Protein AF-0000000070212739 (afdb_homodimer)

Foldseek 3Di:
DPPPPPPPPPPPPPPPVVDDDFAFFDDFAFDDCVFAQCVVQAHDVLLLLADDDPVCQQKKWKKKKWKFFAFPVGWTKIWIWMFIRHSNWTKIWTKIAGPVVLDIWTFIATFHWDGDNQEGWTDDPFKTKHDDHPDSNAQWIWIFGHPGQWTWTKTKGFGAYKFQPPQHFKDAQAAAPDDVLVVPDPPVDDHQMKGKIKGFFMFIFTWIAHPNDITGTDRRRMGMMIMIIIDHHHQPQKWKWWWKQKPVGKIKTWIFGNADPVQQGHPPTWIWIDHRNNDIDIAGWDSPKGADDWDAAPVPRWIDGQWIWTDGVVQPKIWIKGFDRPRQWHYHDPPGHGDIKGKGKIWTWMDGNRDIIIIITIMIIDHDD/DPPPPPPPPPPPPPPPVVDDDFAFFDDFAFDDCVFAQCVVQAHDVLLLLADDPPVCQQKKKKKKKWKFFAFPVGWTKIWIWMFIRHSNWTKIWTKIAGPVVLDIWTFIATFHWDGDNQEGWTDDPFKTKGDDHPDSNAQWIWIFGDPGQWTWTKTKGFGAYKFQPPQHFKDAAAAADVDCLVVPDPPVDDGRMKGKIKGFFMFIWTWIAGPNDITGTDRRRMGMMIMIIIDGHHQPQKWKWWWKQKPVGKIKTWIFGNADPVQQGHPPTWIWIDHRNNDIDIAGWDSPKGADDWDAAPVPRWIDGQWIWTDGVVFPKIWIKGFDRPPQWHYHDPPGHGDIKGKGKIWTWMDGNRDIIIIITIMIIDHDD

Secondary structure (DSSP, 8-state):
------------------SPPP-PPP--PBP-TTTSSTTTT---GGGGS----SS-TTSEEEEEEEEEEEBTTS-EEEEEE--EEETTEEEEEEEEEETTTTEEEEEEEEE-EE--SSS-EEEESSEEEE--TTS-SSSSEEEEEEETTEEEEEEEE-BS--EEGGGTTEEE----SSSSGGG--SSSS-TTEEEEEEEEEEEEEEEEEETTEEEEB-GGG-EEEEEEEEES---TT-EEEEEEEETTS-EEEEEEES--SS----SSEEEEEE-TTS-EEEEEPPTT-EEEEEEE-TTT--EEEEEEEEEEGGGTEEEEEEESSS--EE-BPTTS----EEEEEEEEEEEETTEEEEEEEEEEEE---/------------------SPPP-PPP--PBP-TTTSSTTTT---GGGGS----SS-TTSEEEEEEEEEEEBTTS-EEEEEE--EEETTEEEEEEEEEETTTTEEEEEEEEE-EE--SSS-EEEESSEEEE--TTS-SSSSEEEEEEETTEEEEEEEE-BS--EEGGGTTEEE--PPTTS-GGG--SSSS-TTEEEEEEEEEEEEEEEEEETTEEEEB-GGG-EEEEEEEEES---TT-EEEEEEEETTS-EEEEEEES--SS----SSEEEEEE-TTS-EEEEEPPTT-EEEEEEE-TTT--EEEEEEEEEEGGGTEEEEEEESSS--EE-BPTTS----EEEEEEEEEEEETTEEEEEEEEEEEE---

pLDDT: mean 90.99, std 14.84, range [24.91, 98.94]

Nearest PDB structures (foldseek):
  7a0q-assembly1_A  TM=8.696E-01  e=4.056E-18  Fusarium vanettenii 77-13-4
  2ich-assembly1_A  TM=7.789E-01  e=2.492E-14  Nitrosomonas europaea
  2ich-assembly2_B  TM=7.500E-01  e=4.857E-14  Nitrosomonas europaea
  4egd-assembly2_B  TM=3.057E-01  e=8.063E-03  Staphylococcus aureus subsp. aureus NCTC 8325
  4bih-assembly4_D  TM=3.198E-01  e=1.624E-01  Staphylococcus aureus subsp. aureus NCTC 8325

Organism: Alternaria alternata (NCBI:txid5599)

Solvent-accessible surface area (backbone atoms only — not comparable to full-atom values): 36464 Å² total; per-residue (Å²): 137,84,80,78,80,77,77,77,74,76,74,79,69,75,73,72,78,78,68,87,76,85,36,61,48,80,90,51,59,71,45,40,77,90,57,22,60,28,48,36,22,26,63,67,65,50,68,63,51,37,70,63,54,81,88,48,33,74,32,41,40,38,37,41,36,41,34,37,39,22,29,74,86,67,51,41,35,38,35,37,45,25,63,23,40,44,64,77,36,30,33,37,41,35,36,36,32,36,68,79,77,62,44,72,48,40,23,19,34,54,45,77,57,51,70,34,74,82,39,27,45,39,43,38,92,45,37,34,39,36,24,61,81,91,58,62,42,49,65,51,32,38,40,36,36,56,45,61,77,30,33,40,42,37,41,37,34,42,18,33,42,48,39,37,37,26,32,34,26,28,36,26,62,33,47,35,90,73,48,78,46,79,74,34,75,52,71,85,37,55,55,7,33,30,42,28,35,30,31,72,42,18,39,45,42,45,37,40,35,54,95,86,40,78,40,48,49,25,43,73,38,14,30,23,32,39,34,42,38,34,32,64,50,24,68,68,53,24,28,44,32,41,42,36,44,34,71,85,61,36,35,42,35,36,41,32,24,36,42,39,92,92,41,34,42,38,70,31,17,26,33,25,36,38,40,83,78,51,44,21,30,23,34,56,49,39,83,82,19,31,54,35,70,68,47,65,41,86,84,80,60,31,47,48,58,43,28,35,40,44,34,30,65,84,50,47,23,34,36,43,43,32,45,73,55,76,83,37,65,28,36,38,53,93,94,53,50,53,55,66,35,27,60,34,53,21,37,40,40,35,31,54,64,80,35,81,38,41,34,42,40,37,40,36,35,39,53,84,75,137,83,80,77,78,77,76,76,72,75,74,79,70,76,74,70,80,79,71,85,75,84,35,61,46,81,90,51,60,70,46,40,75,91,57,22,59,27,48,37,22,25,64,66,65,48,67,64,51,37,73,64,56,78,88,45,33,74,32,40,40,38,37,40,36,40,35,36,40,22,29,73,88,68,52,41,36,38,36,38,46,25,65,24,40,45,64,78,35,30,34,36,39,34,36,36,32,35,70,79,77,63,44,72,48,41,22,20,32,55,47,77,56,50,69,32,76,84,40,25,44,38,41,38,92,45,38,35,39,35,24,60,81,90,58,63,43,49,64,50,30,37,40,36,36,57,46,62,78,31,32,39,42,36,40,38,32,42,19,33,39,48,40,38,38,26,32,36,26,27,33,25,61,29,50,34,76,91,47,76,47,77,75,36,73,53,70,86,37,55,57,6,32,29,42,26,35,30,30,73,42,19,39,46,43,44,37,41,35,53,94,86,39,78,40,48,49,25,43,72,38,14,27,22,32,40,33,42,40,33,32,62,50,21,66,66,53,22,28,44,33,41,41,36,43,34,72,86,62,38,36,41,34,36,40,31,24,36,40,37,92,93,41,33,40,38,70,30,15,26,33,25,36,38,38,82,80,52,45,22,30,23,35,56,48,40,84,84,19,30,54,37,70,69,46,66,40,87,85,80,60,32,45,46,56,45,27,34,41,46,33,29,65,84,52,48,22,36,36,42,42,31,45,72,55,76,84,39,65,28,37,38,52,92,94,54,50,54,56,68,37,28,60,33,55,22,36,40,44,38,31,55,66,80,35,82,39,41,35,42,39,37,39,35,34,38,53,83,76

Radius of gyration: 26.97 Å; Cα contacts (8 Å, |Δi|>4): 2114; chains: 2; bounding box: 69×81×68 Å

Sequence (738 aa):
MRSFSLFLVGLASAANISEISPFVRPSFPISTIDNDGTHAGRYDVRKTMVWLDEENPENLNSYCYFYWLTTTCGRKFHTMLAPNFFRGETTGIFRVEDLQKFSSTGATAFAPGTGSTEFLNFRSEIQNLTSPRGGDNFTDVHISADYAGVKMDVQMTPTGKNLYIGGAGGVTISPKDGGNSNLNDYRTLVPGYSWYWGNPTLKLEGTITVDGEELQIDSDQSRGYFERQWGEFGIAGGHYGYWLYLSNGILIHGWVVGPTVEEPYGIPAWATIWHPNGIHEVLEVDNTTKGLNPWTSEYSGNNYFQDVELNLSQRNASFNIHQVIKNGELGPLPGTKGYNISEAYAQGDGIWENERVTFYGHLEQLSYWMRSFSLFLVGLASAANISEISPFVRPSFPISTIDNDGTHAGRYDVRKTMVWLDEENPENLNSYCYFYWLTTTCGRKFHTMLAPNFFRGETTGIFRVEDLQKFSSTGATAFAPGTGSTEFLNFRSEIQNLTSPRGGDNFTDVHISADYAGVKMDVQMTPTGKNLYIGGAGGVTISPKDGGNSNLNDYRTLVPGYSWYWGNPTLKLEGTITVDGEELQIDSDQSRGYFERQWGEFGIAGGHYGYWLYLSNGILIHGWVVGPTVEEPYGIPAWATIWHPNGIHEVLEVDNTTKGLNPWTSEYSGNNYFQDVELNLSQRNASFNIHQVIKNGELGPLPGTKGYNISEAYAQGDGIWENERVTFYGHLEQLSYW

Structure (mmCIF, N/CA/C/O backbone):
data_AF-0000000070212739-model_v1
#
loop_
_entity.id
_entity.type
_entity.pdbx_description
1 polymer 'AttH domain-containing protein'
#
loop_
_atom_site.group_PDB
_atom_site.id
_atom_site.type_symbol
_atom_site.label_atom_id
_atom_site.label_alt_id
_atom_site.label_comp_id
_atom_site.label_asym_id
_atom_site.label_entity_id
_atom_site.label_seq_id
_atom_site.pdbx_PDB_ins_code
_atom_site.Cartn_x
_atom_site.Cartn_y
_atom_site.Cartn_z
_atom_site.occupancy
_atom_site.B_iso_or_equiv
_atom_site.auth_seq_id
_atom_site.auth_comp_id
_atom_site.auth_asym_id
_atom_site.auth_atom_id
_atom_site.pdbx_PDB_model_num
ATOM 1 N N . MET A 1 1 ? 32.031 -18.344 36.75 1 25.06 1 MET A N 1
ATOM 2 C CA . MET A 1 1 ? 31.188 -19.422 36.25 1 25.06 1 MET A CA 1
ATOM 3 C C . MET A 1 1 ? 30.281 -18.906 35.125 1 25.06 1 MET A C 1
ATOM 5 O O . MET A 1 1 ? 29.344 -18.156 35.375 1 25.06 1 MET A O 1
ATOM 9 N N . ARG A 1 2 ? 30.828 -18.703 33.875 1 32.72 2 ARG A N 1
ATOM 10 C CA . ARG A 1 2 ? 30.328 -18.156 32.625 1 32.72 2 ARG A CA 1
ATOM 11 C C . ARG A 1 2 ? 29.219 -19.047 32.062 1 32.72 2 ARG A C 1
ATOM 13 O O . ARG A 1 2 ? 29.438 -20.234 31.812 1 32.72 2 ARG A O 1
ATOM 20 N N . SER A 1 3 ? 28 -18.75 32.406 1 31.77 3 SER A N 1
ATOM 21 C CA . SER A 1 3 ? 26.812 -19.469 31.969 1 31.77 3 SER A CA 1
ATOM 22 C C . SER A 1 3 ? 26.734 -19.562 30.453 1 31.77 3 SER A C 1
ATOM 24 O O . SER A 1 3 ? 26.75 -18.531 29.766 1 31.77 3 SER A O 1
ATOM 26 N N . PHE A 1 4 ? 27.203 -20.641 29.828 1 34.62 4 PHE A N 1
ATOM 27 C CA . PHE A 1 4 ? 27.094 -21.031 28.438 1 34.62 4 PHE A CA 1
ATOM 28 C C . PHE A 1 4 ? 25.625 -21.141 28.016 1 34.62 4 PHE A C 1
ATOM 30 O O . PHE A 1 4 ? 24.891 -21.984 28.531 1 34.62 4 PHE A O 1
ATOM 37 N N . SER A 1 5 ? 25.031 -20.062 27.562 1 34.16 5 SER A N 1
ATOM 38 C CA . SER A 1 5 ? 23.703 -20.141 26.953 1 34.16 5 SER A CA 1
ATOM 39 C C . SER A 1 5 ? 23.734 -20.984 25.688 1 34.16 5 SER A C 1
ATOM 41 O O . SER A 1 5 ? 24.438 -20.656 24.734 1 34.16 5 SER A O 1
ATOM 43 N N . LEU A 1 6 ? 23.453 -22.25 25.734 1 31.45 6 LEU A N 1
ATOM 44 C CA . LEU A 1 6 ? 23.266 -23.172 24.609 1 31.45 6 LEU A CA 1
ATOM 45 C C . LEU A 1 6 ? 22.156 -22.672 23.688 1 31.45 6 LEU A C 1
ATOM 47 O O . LEU A 1 6 ? 21 -22.531 24.094 1 31.45 6 LEU A O 1
ATOM 51 N N . PHE A 1 7 ? 22.531 -22 22.641 1 35.19 7 PHE A N 1
ATOM 52 C CA . PHE A 1 7 ? 21.609 -21.75 21.531 1 35.19 7 PHE A CA 1
ATOM 53 C C . PHE A 1 7 ? 21.172 -23.047 20.891 1 35.19 7 PHE A C 1
ATOM 55 O O . PHE A 1 7 ? 21.984 -23.781 20.328 1 35.19 7 PHE A O 1
ATOM 62 N N . LEU A 1 8 ? 20.109 -23.688 21.391 1 30.98 8 LEU A N 1
ATOM 63 C CA . LEU A 1 8 ? 19.531 -24.812 20.672 1 30.98 8 LEU A CA 1
ATOM 64 C C . LEU A 1 8 ? 19.203 -24.406 19.234 1 30.98 8 LEU A C 1
ATOM 66 O O . LEU A 1 8 ? 18.344 -23.562 19 1 30.98 8 LEU A O 1
ATOM 70 N N . VAL A 1 9 ? 20.094 -24.656 18.391 1 34.19 9 VAL A N 1
ATOM 71 C CA . VAL A 1 9 ? 19.797 -24.609 16.953 1 34.19 9 VAL A CA 1
ATOM 72 C C . VAL A 1 9 ? 18.641 -25.547 16.625 1 34.19 9 VAL A C 1
ATOM 74 O O . VAL A 1 9 ? 18.734 -26.766 16.859 1 34.19 9 VAL A O 1
ATOM 77 N N . GLY A 1 10 ? 17.438 -25.125 16.734 1 33.84 10 GLY A N 1
ATOM 78 C CA . GLY A 1 10 ? 16.297 -25.906 16.266 1 33.84 10 GLY A CA 1
ATOM 79 C C . GLY A 1 10 ? 16.578 -26.609 14.945 1 33.84 10 GLY A C 1
ATOM 80 O O . GLY A 1 10 ? 16.938 -25.984 13.961 1 33.84 10 GLY A O 1
ATOM 81 N N . LEU A 1 11 ? 16.969 -27.875 14.992 1 35.09 11 LEU A N 1
ATOM 82 C CA . LEU A 1 11 ? 17.016 -28.766 13.836 1 35.09 11 LEU A CA 1
ATOM 83 C C . LEU A 1 11 ? 15.805 -28.547 12.938 1 35.09 11 LEU A C 1
ATOM 85 O O . LEU A 1 11 ? 14.664 -28.625 13.398 1 35.09 11 LEU A O 1
ATOM 89 N N . ALA A 1 12 ? 16.031 -27.984 11.773 1 38.09 12 ALA A N 1
ATOM 90 C CA . ALA A 1 12 ? 15.055 -27.969 10.68 1 38.09 12 ALA A CA 1
ATOM 91 C C . ALA A 1 12 ? 14.516 -29.375 10.414 1 38.09 12 ALA A C 1
ATOM 93 O O . ALA A 1 12 ? 15.242 -30.25 9.93 1 38.09 12 ALA A O 1
ATOM 94 N N . SER A 1 13 ? 13.648 -29.953 11.188 1 39.69 13 SER A N 1
ATOM 95 C CA . SER A 1 13 ? 12.977 -31.188 10.781 1 39.69 13 SER A CA 1
ATOM 96 C C . SER A 1 13 ? 12.555 -31.125 9.312 1 39.69 13 SER A C 1
ATOM 98 O O . SER A 1 13 ? 11.984 -30.125 8.867 1 39.69 13 SER A O 1
ATOM 100 N N . ALA A 1 14 ? 13.195 -31.859 8.445 1 43.22 14 ALA A N 1
ATOM 101 C CA . ALA A 1 14 ? 12.602 -32.125 7.141 1 43.22 14 ALA A CA 1
ATOM 102 C C . ALA A 1 14 ? 11.094 -32.344 7.25 1 43.22 14 ALA A C 1
ATOM 104 O O . ALA A 1 14 ? 10.633 -33.188 8 1 43.22 14 ALA A O 1
ATOM 105 N N . ALA A 1 15 ? 10.328 -31.406 7.016 1 46.25 15 ALA A N 1
ATOM 106 C CA . ALA A 1 15 ? 8.875 -31.516 6.957 1 46.25 15 ALA A CA 1
ATOM 107 C C . ALA A 1 15 ? 8.445 -32.812 6.285 1 46.25 15 ALA A C 1
ATOM 109 O O . ALA A 1 15 ? 8.625 -33 5.074 1 46.25 15 ALA A O 1
ATOM 110 N N . ASN A 1 16 ? 8.609 -33.969 6.809 1 46.25 16 ASN A N 1
ATOM 111 C CA . ASN A 1 16 ? 7.805 -35.062 6.305 1 46.25 16 ASN A CA 1
ATOM 112 C C . ASN A 1 16 ? 6.43 -34.594 5.84 1 46.25 16 ASN A C 1
ATOM 114 O O . ASN A 1 16 ? 5.621 -34.156 6.645 1 46.25 16 ASN A O 1
ATOM 118 N N . ILE A 1 17 ? 6.434 -34.062 4.633 1 55.97 17 ILE A N 1
ATOM 119 C CA . ILE A 1 17 ? 5.133 -33.688 4.094 1 55.97 17 ILE A CA 1
ATOM 120 C C . ILE A 1 17 ? 4.145 -34.844 4.27 1 55.97 17 ILE A C 1
ATOM 122 O O . ILE A 1 17 ? 4.129 -35.781 3.469 1 55.97 17 ILE A O 1
ATOM 126 N N . SER A 1 18 ? 3.83 -35.344 5.367 1 62.5 18 SER A N 1
ATOM 127 C CA . SER A 1 18 ? 3.068 -36.594 5.547 1 62.5 18 SER A CA 1
ATOM 128 C C . SER A 1 18 ? 1.677 -36.469 4.934 1 62.5 18 SER A C 1
ATOM 130 O O . SER A 1 18 ? 1.195 -37.406 4.293 1 62.5 18 SER A O 1
ATOM 132 N N . GLU A 1 19 ? 0.95 -35.312 5.055 1 87.5 19 GLU A N 1
ATOM 133 C CA . GLU A 1 19 ? -0.422 -35.281 4.555 1 87.5 19 GLU A CA 1
ATOM 134 C C . GLU A 1 19 ? -0.719 -33.969 3.848 1 87.5 19 GLU A C 1
ATOM 136 O O . GLU A 1 19 ? -0.337 -32.906 4.328 1 87.5 19 GLU A O 1
ATOM 141 N N . ILE A 1 20 ? -1.219 -34.156 2.551 1 93.12 20 ILE A N 1
ATOM 142 C CA . ILE A 1 20 ? -1.669 -33 1.792 1 93.12 20 ILE A CA 1
ATOM 143 C C . ILE A 1 20 ? -2.809 -32.312 2.537 1 93.12 20 ILE A C 1
ATOM 145 O O . ILE A 1 20 ? -3.764 -32.969 2.967 1 93.12 20 ILE A O 1
ATOM 149 N N . SER A 1 21 ? -2.727 -31.062 2.701 1 88.94 21 SER A N 1
ATOM 150 C CA . SER A 1 21 ? -3.689 -30.25 3.434 1 88.94 21 SER A CA 1
ATOM 151 C C . SER A 1 21 ? -5.051 -30.25 2.742 1 88.94 21 SER A C 1
ATOM 153 O O . SER A 1 21 ? -5.133 -30.438 1.525 1 88.94 21 SER A O 1
ATOM 155 N N . PRO A 1 22 ? -6.141 -30.156 3.568 1 93.5 22 PRO A N 1
ATOM 156 C CA . PRO A 1 22 ? -7.426 -29.828 2.939 1 93.5 22 PRO A CA 1
ATOM 157 C C . PRO A 1 22 ? -7.445 -28.422 2.334 1 93.5 22 PRO A C 1
ATOM 159 O O . PRO A 1 22 ? -6.812 -27.516 2.865 1 93.5 22 PRO A O 1
ATOM 162 N N . PHE A 1 23 ? -8.203 -28.281 1.248 1 97.69 23 PHE A N 1
ATOM 163 C CA . PHE A 1 23 ? -8.203 -27.016 0.525 1 97.69 23 PHE A CA 1
ATOM 164 C C . PHE A 1 23 ? -9.539 -26.297 0.689 1 97.69 23 PHE A C 1
ATOM 166 O O . PHE A 1 23 ? -10 -25.609 -0.224 1 97.69 23 PHE A O 1
ATOM 173 N N . VAL A 1 24 ? -10.148 -26.422 1.855 1 96 24 VAL A N 1
ATOM 174 C CA . VAL A 1 24 ? -11.461 -25.828 2.1 1 96 24 VAL A CA 1
ATOM 175 C C . VAL A 1 24 ? -11.375 -24.312 2 1 96 24 VAL A C 1
ATOM 177 O O . VAL A 1 24 ? -10.477 -23.703 2.58 1 96 24 VAL A O 1
ATOM 180 N N . ARG A 1 25 ? -12.227 -23.766 1.255 1 93.25 25 ARG A N 1
ATOM 181 C CA . ARG A 1 25 ? -12.328 -22.312 1.135 1 93.25 25 ARG A CA 1
ATOM 182 C C . ARG A 1 25 ? -13.172 -21.719 2.258 1 93.25 25 ARG A C 1
ATOM 184 O O . ARG A 1 25 ? -14.25 -22.25 2.564 1 93.25 25 ARG A O 1
ATOM 191 N N . PRO A 1 26 ? -12.727 -20.641 2.885 1 94.81 26 PRO A N 1
ATOM 192 C CA . PRO A 1 26 ? -13.648 -19.969 3.811 1 94.81 26 PRO A CA 1
ATOM 193 C C . PRO A 1 26 ? -14.906 -19.469 3.119 1 94.81 26 PRO A C 1
ATOM 195 O O . PRO A 1 26 ? -14.867 -19.109 1.938 1 94.81 26 PRO A O 1
ATOM 198 N N . SER A 1 27 ? -15.945 -19.453 3.879 1 94.81 27 SER A N 1
ATOM 199 C CA . SER A 1 27 ? -17.219 -18.984 3.346 1 94.81 27 SER A CA 1
ATOM 200 C C . SER A 1 27 ? -17.359 -17.469 3.496 1 94.81 27 SER A C 1
ATOM 202 O O . SER A 1 27 ? -17.531 -16.969 4.609 1 94.81 27 SER A O 1
ATOM 204 N N . PHE A 1 28 ? -17.266 -16.797 2.447 1 97.19 28 PHE A N 1
ATOM 205 C CA . PHE A 1 28 ? -17.484 -15.367 2.371 1 97.19 28 PHE A CA 1
ATOM 206 C C . PHE A 1 28 ? -18.547 -15.031 1.336 1 97.19 28 PHE A C 1
ATOM 208 O O . PHE A 1 28 ? -18.812 -15.82 0.427 1 97.19 28 PHE A O 1
ATOM 215 N N . PRO A 1 29 ? -19.203 -13.883 1.495 1 97.5 29 PRO A N 1
ATOM 216 C CA . PRO A 1 29 ? -20.125 -13.461 0.427 1 97.5 29 PRO A CA 1
ATOM 217 C C . PRO A 1 29 ? -19.391 -13.164 -0.882 1 97.5 29 PRO A C 1
ATOM 219 O O . PRO A 1 29 ? -18.172 -12.961 -0.885 1 97.5 29 PRO A O 1
ATOM 222 N N . ILE A 1 30 ? -20.156 -13.18 -1.933 1 97.62 30 ILE A N 1
ATOM 223 C CA . ILE A 1 30 ? -19.625 -12.766 -3.227 1 97.62 30 ILE A CA 1
ATOM 224 C C . ILE A 1 30 ? -19.016 -11.367 -3.115 1 97.62 30 ILE A C 1
ATOM 226 O O . ILE A 1 30 ? -19.594 -10.484 -2.471 1 97.62 30 ILE A O 1
ATOM 230 N N . SER A 1 31 ? -17.938 -11.18 -3.725 1 98 31 SER A N 1
ATOM 231 C CA . SER A 1 31 ? -17.266 -9.883 -3.676 1 98 31 SER A CA 1
ATOM 232 C C . SER A 1 31 ? -18.062 -8.812 -4.41 1 98 31 SER A C 1
ATOM 234 O O . SER A 1 31 ? -18.531 -9.039 -5.527 1 98 31 SER A O 1
ATOM 236 N N . THR A 1 32 ? -18.203 -7.727 -3.791 1 97.31 32 THR A N 1
ATOM 237 C CA . THR A 1 32 ? -18.766 -6.512 -4.371 1 97.31 32 THR A CA 1
ATOM 238 C C . THR A 1 32 ? -17.859 -5.312 -4.098 1 97.31 32 THR A C 1
ATOM 240 O O . THR A 1 32 ? -16.953 -5.398 -3.273 1 97.31 32 THR A O 1
ATOM 243 N N . ILE A 1 33 ? -18.125 -4.254 -4.816 1 96.44 33 ILE A N 1
ATOM 244 C CA . ILE A 1 33 ? -17.297 -3.068 -4.613 1 96.44 33 ILE A CA 1
ATOM 245 C C . ILE A 1 33 ? -17.406 -2.602 -3.162 1 96.44 33 ILE A C 1
ATOM 247 O O . ILE A 1 33 ? -16.469 -2.012 -2.617 1 96.44 33 ILE A O 1
ATOM 251 N N . ASP A 1 34 ? -18.5 -2.914 -2.436 1 95.69 34 ASP A N 1
ATOM 252 C CA . ASP A 1 34 ? -18.781 -2.408 -1.093 1 95.69 34 ASP A CA 1
ATOM 253 C C . ASP A 1 34 ? -18.156 -3.314 -0.031 1 95.69 34 ASP A C 1
ATOM 255 O O . ASP A 1 34 ? -18.062 -2.936 1.139 1 95.69 34 ASP A O 1
ATOM 259 N N . ASN A 1 35 ? -17.688 -4.496 -0.437 1 96.69 35 ASN A N 1
ATOM 260 C CA . ASN A 1 35 ? -17.188 -5.383 0.607 1 96.69 35 ASN A CA 1
ATOM 261 C C . ASN A 1 35 ? -15.805 -5.926 0.257 1 96.69 35 ASN A C 1
ATOM 263 O O . ASN A 1 35 ? -15.273 -6.785 0.964 1 96.69 35 ASN A O 1
ATOM 267 N N . ASP A 1 36 ? -15.195 -5.492 -0.81 1 97.62 36 ASP A N 1
ATOM 268 C CA . ASP A 1 36 ? -13.984 -6.16 -1.281 1 97.62 36 ASP A CA 1
ATOM 269 C C . ASP A 1 36 ? -12.742 -5.359 -0.918 1 97.62 36 ASP A C 1
ATOM 271 O O . ASP A 1 36 ? -11.625 -5.715 -1.311 1 97.62 36 ASP A O 1
ATOM 275 N N . GLY A 1 37 ? -12.93 -4.258 -0.221 1 97.5 37 GLY A N 1
ATOM 276 C CA . GLY A 1 37 ? -11.812 -3.469 0.273 1 97.5 37 GLY A CA 1
ATOM 277 C C . GLY A 1 37 ? -11.5 -2.264 -0.594 1 97.5 37 GLY A C 1
ATOM 278 O O . GLY A 1 37 ? -10.617 -1.468 -0.267 1 97.5 37 GLY A O 1
ATOM 279 N N . THR A 1 38 ? -12.258 -1.955 -1.655 1 97.25 38 THR A N 1
ATOM 280 C CA . THR A 1 38 ? -12.008 -0.897 -2.629 1 97.25 38 THR A CA 1
ATOM 281 C C . THR A 1 38 ? -12.008 0.471 -1.954 1 97.25 38 THR A C 1
ATOM 283 O O . THR A 1 38 ? -11.148 1.306 -2.23 1 97.25 38 THR A O 1
ATOM 286 N N . HIS A 1 39 ? -12.844 0.689 -1.019 1 96.19 39 HIS A N 1
ATOM 287 C CA . HIS A 1 39 ? -13.117 2.029 -0.506 1 96.19 39 HIS A CA 1
ATOM 288 C C . HIS A 1 39 ? -12.07 2.445 0.523 1 96.19 39 HIS A C 1
ATOM 290 O O . HIS A 1 39 ? -12.117 3.557 1.052 1 96.19 39 HIS A O 1
ATOM 296 N N . ALA A 1 40 ? -11.094 1.603 0.792 1 97.31 40 ALA A N 1
ATOM 297 C CA . ALA A 1 40 ? -10.008 1.936 1.708 1 97.31 40 ALA A CA 1
ATOM 298 C C . ALA A 1 40 ? -8.836 2.559 0.959 1 97.31 40 ALA A C 1
ATOM 300 O O . ALA A 1 40 ? -7.684 2.141 1.137 1 97.31 40 ALA A O 1
ATOM 301 N N . GLY A 1 41 ? -9.156 3.535 0.119 1 96.75 41 GLY A N 1
ATOM 302 C CA . GLY A 1 41 ? -8.109 4.207 -0.634 1 96.75 41 GL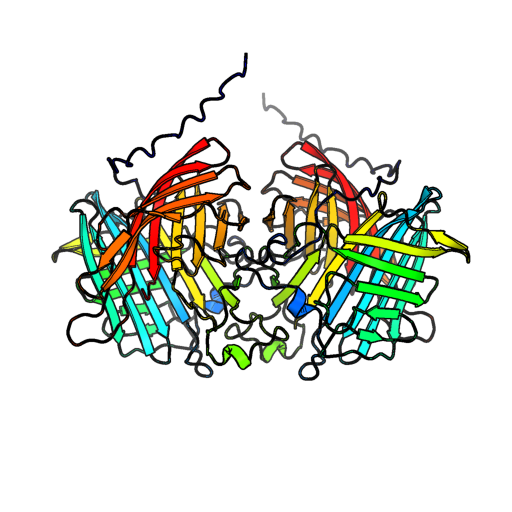Y A CA 1
ATOM 303 C C . GLY A 1 41 ? -7.496 3.332 -1.71 1 96.75 41 GLY A C 1
ATOM 304 O O . GLY A 1 41 ? -6.305 3.451 -2.008 1 96.75 41 GLY A O 1
ATOM 305 N N . ARG A 1 42 ? -8.258 2.424 -2.215 1 97.56 42 ARG A N 1
ATOM 306 C CA . ARG A 1 42 ? -7.793 1.507 -3.254 1 97.56 42 ARG A CA 1
ATOM 307 C C . ARG A 1 42 ? -8.594 1.696 -4.539 1 97.56 42 ARG A C 1
ATOM 309 O O . ARG A 1 42 ? -9.414 2.609 -4.641 1 97.56 42 ARG A O 1
ATOM 316 N N . TYR A 1 43 ? -8.25 1.011 -5.605 1 96.12 43 TYR A N 1
ATOM 317 C CA . TYR A 1 43 ? -8.93 1.207 -6.879 1 96.12 43 TYR A CA 1
ATOM 318 C C . TYR A 1 43 ? -9.914 0.074 -7.156 1 96.12 43 TYR A C 1
ATOM 320 O O . TYR A 1 43 ? -9.781 -1.018 -6.598 1 96.12 43 TYR A O 1
ATOM 328 N N . ASP A 1 44 ? -10.891 0.358 -7.926 1 95.69 44 ASP A N 1
ATOM 329 C CA . ASP A 1 44 ? -11.875 -0.636 -8.344 1 95.69 44 ASP A CA 1
ATOM 330 C C . ASP A 1 44 ? -11.25 -1.676 -9.266 1 95.69 44 ASP A C 1
ATOM 332 O O . ASP A 1 44 ? -10.945 -1.383 -10.43 1 95.69 44 ASP A O 1
ATOM 336 N N . VAL A 1 45 ? -11.188 -2.885 -8.828 1 96.62 45 VAL A N 1
ATOM 337 C CA . VAL A 1 45 ? -10.453 -3.93 -9.531 1 96.62 45 VAL A CA 1
ATOM 338 C C . VAL A 1 45 ? -11.195 -4.301 -10.812 1 96.62 45 VAL A C 1
ATOM 340 O O . VAL A 1 45 ? -10.586 -4.77 -11.781 1 96.62 45 VAL A O 1
ATOM 343 N N . ARG A 1 46 ? -12.469 -4.102 -10.859 1 96 46 ARG A N 1
ATOM 344 C CA . ARG A 1 46 ? -13.266 -4.426 -12.031 1 96 46 ARG A CA 1
ATOM 345 C C . ARG A 1 46 ? -12.781 -3.646 -13.25 1 96 46 ARG A C 1
ATOM 347 O O . ARG A 1 46 ? -12.828 -4.152 -14.375 1 96 46 ARG A O 1
ATOM 354 N N . LYS A 1 47 ? -12.219 -2.525 -13.031 1 92.56 47 LYS A N 1
ATOM 355 C CA . LYS A 1 47 ? -11.773 -1.646 -14.109 1 92.56 47 LYS A CA 1
ATOM 356 C C . LYS A 1 47 ? -10.422 -2.082 -14.656 1 92.56 47 LYS A C 1
ATOM 358 O O . LYS A 1 47 ? -9.961 -1.571 -15.68 1 92.56 47 LYS A O 1
ATOM 363 N N . THR A 1 48 ? -9.852 -3.012 -14.016 1 93.38 48 THR A N 1
ATOM 364 C CA . THR A 1 48 ? -8.523 -3.457 -14.43 1 93.38 48 THR A CA 1
ATOM 365 C C . THR A 1 48 ? -8.617 -4.75 -15.242 1 93.38 48 THR A C 1
ATOM 367 O O . THR A 1 48 ? -7.609 -5.23 -15.766 1 93.38 48 THR A O 1
ATOM 370 N N . MET A 1 49 ? -9.781 -5.297 -15.352 1 93.75 49 MET A N 1
ATOM 371 C CA . MET A 1 49 ? -9.953 -6.648 -15.883 1 93.75 49 MET A CA 1
ATOM 372 C C . MET A 1 49 ? -9.82 -6.664 -17.406 1 93.75 49 MET A C 1
ATOM 374 O O . MET A 1 49 ? -9.586 -7.715 -18 1 93.75 49 MET A O 1
ATOM 378 N N . VAL A 1 50 ? -10.109 -5.508 -17.984 1 84.38 50 VAL A N 1
ATOM 379 C CA . VAL A 1 50 ? -10.094 -5.438 -19.438 1 84.38 50 VAL A CA 1
ATOM 380 C C . VAL A 1 50 ? -8.922 -4.574 -19.906 1 84.38 50 VAL A C 1
ATOM 382 O O . VAL A 1 50 ? -8.828 -3.396 -19.547 1 84.38 50 VAL A O 1
ATOM 385 N N . TRP A 1 51 ? -7.824 -5.164 -20.328 1 67.25 51 TRP A N 1
ATOM 386 C CA . TRP A 1 51 ? -6.766 -4.258 -20.75 1 67.25 51 TRP A CA 1
ATOM 387 C C . TRP A 1 51 ? -6 -4.836 -21.938 1 67.25 51 TRP A C 1
ATOM 389 O O . TRP A 1 51 ? -5.457 -5.941 -21.859 1 67.25 51 TRP A O 1
ATOM 399 N N . LEU A 1 52 ? -6.344 -4.203 -23.094 1 68.62 52 LEU A N 1
ATOM 400 C CA . LEU A 1 52 ? -5.379 -4.328 -24.172 1 68.62 52 LEU A CA 1
ATOM 401 C C . LEU A 1 52 ? -4.605 -3.031 -24.359 1 68.62 52 LEU A C 1
ATOM 403 O O . LEU A 1 52 ? -5.195 -1.986 -24.641 1 68.62 52 LEU A O 1
ATOM 407 N N . ASP A 1 53 ? -3.352 -3.041 -23.906 1 69.06 53 ASP A N 1
ATOM 408 C CA . ASP A 1 53 ? -2.51 -1.862 -24.094 1 69.06 53 ASP A CA 1
ATOM 409 C C . ASP A 1 53 ? -1.888 -1.834 -25.484 1 69.06 53 ASP A C 1
ATOM 411 O O . ASP A 1 53 ? -0.74 -2.246 -25.656 1 69.06 53 ASP A O 1
ATOM 415 N N . GLU A 1 54 ? -2.59 -1.276 -26.328 1 68.31 54 GLU A N 1
ATOM 416 C CA . GLU A 1 54 ? -2.107 -1.234 -27.703 1 68.31 54 GLU A CA 1
ATOM 417 C C . GLU A 1 54 ? -0.977 -0.224 -27.875 1 68.31 54 GLU A C 1
ATOM 419 O O . GLU A 1 54 ? -0.14 -0.355 -28.766 1 68.31 54 GLU A O 1
ATOM 424 N N . GLU A 1 55 ? -0.96 0.66 -26.938 1 72.88 55 GLU A N 1
ATOM 425 C CA . GLU A 1 55 ? 0.035 1.723 -27.047 1 72.88 55 GLU A CA 1
ATOM 426 C C . GLU A 1 55 ? 1.38 1.277 -26.469 1 72.88 55 GLU A C 1
ATOM 428 O O . GLU A 1 55 ? 2.43 1.768 -26.891 1 72.88 55 GLU A O 1
ATOM 433 N N . ASN A 1 56 ? 1.278 0.395 -25.547 1 75.56 56 ASN A N 1
ATOM 434 C CA . ASN A 1 56 ? 2.506 -0.125 -24.953 1 75.56 56 ASN A CA 1
ATOM 435 C C . ASN A 1 56 ? 2.516 -1.65 -24.938 1 75.56 56 ASN A C 1
ATOM 437 O O . ASN A 1 56 ? 2.416 -2.262 -23.875 1 75.56 56 ASN A O 1
ATOM 441 N N . PRO A 1 57 ? 2.781 -2.197 -26.016 1 72.75 57 PRO A N 1
ATOM 442 C CA . PRO A 1 57 ? 2.703 -3.658 -26.094 1 72.75 57 PRO A CA 1
ATOM 443 C C . PRO A 1 57 ? 3.76 -4.355 -25.234 1 72.75 57 PRO A C 1
ATOM 445 O O . PRO A 1 57 ? 3.654 -5.555 -24.969 1 72.75 57 PRO A O 1
ATOM 448 N N . GLU A 1 58 ? 4.723 -3.574 -24.781 1 72.25 58 GLU A N 1
ATOM 449 C CA . GLU A 1 58 ? 5.793 -4.164 -23.984 1 72.25 58 GLU A CA 1
ATOM 450 C C . GLU A 1 58 ? 5.352 -4.379 -22.547 1 72.25 58 GLU A C 1
ATOM 452 O O . GLU A 1 58 ? 6 -5.105 -21.781 1 72.25 58 GLU A O 1
ATOM 457 N N . ASN A 1 59 ? 4.258 -3.799 -22.172 1 76.75 59 ASN A N 1
ATOM 458 C CA . ASN A 1 59 ? 3.75 -3.916 -20.812 1 76.75 59 ASN A CA 1
ATOM 459 C C . ASN A 1 59 ? 3.191 -5.309 -20.531 1 76.75 59 ASN A C 1
ATOM 461 O O . ASN A 1 59 ? 2.539 -5.902 -21.406 1 76.75 59 ASN A O 1
ATOM 465 N N . LEU A 1 60 ? 3.549 -5.828 -19.359 1 84.5 60 LEU A N 1
ATOM 466 C CA . LEU A 1 60 ? 2.918 -7.062 -18.906 1 84.5 60 LEU A CA 1
ATOM 467 C C . LEU A 1 60 ? 1.459 -6.824 -18.531 1 84.5 60 LEU A C 1
ATOM 469 O O . LEU A 1 60 ? 1.137 -5.832 -17.875 1 84.5 60 LEU A O 1
ATOM 473 N N . ASN A 1 61 ? 0.626 -7.59 -19.094 1 89.5 61 ASN A N 1
ATOM 474 C CA . ASN A 1 61 ? -0.767 -7.699 -18.672 1 89.5 61 ASN A CA 1
ATOM 475 C C . ASN A 1 61 ? -1.134 -9.133 -18.312 1 89.5 61 ASN A C 1
ATOM 477 O O . ASN A 1 61 ? -1.556 -9.906 -19.172 1 89.5 61 ASN A O 1
ATOM 481 N N . SER A 1 62 ? -1.063 -9.383 -17.016 1 93.56 62 SER A N 1
ATOM 482 C CA . SER A 1 62 ? -1.061 -10.773 -16.578 1 93.56 62 SER A CA 1
ATOM 483 C C . SER A 1 62 ? -2.318 -11.109 -15.781 1 93.56 62 SER A C 1
ATOM 485 O O . SER A 1 62 ? -2.75 -10.328 -14.938 1 93.56 62 SER A O 1
ATOM 487 N N . TYR A 1 63 ? -2.951 -12.25 -16.172 1 96.44 63 TYR A N 1
ATOM 488 C CA . TYR A 1 63 ? -3.902 -12.984 -15.344 1 96.44 63 TYR A CA 1
ATOM 489 C C . TYR A 1 63 ? -3.285 -14.273 -14.82 1 96.44 63 TYR A C 1
ATOM 491 O O . TYR A 1 63 ? -2.723 -15.055 -15.586 1 96.44 63 TYR A O 1
ATOM 499 N N . CYS A 1 64 ? -3.375 -14.438 -13.539 1 97.81 64 CYS A N 1
ATOM 500 C CA . CYS A 1 64 ? -2.803 -15.648 -12.961 1 97.81 64 CYS A CA 1
ATOM 501 C C . CYS A 1 64 ? -3.797 -16.328 -12.031 1 97.81 64 CYS A C 1
ATOM 503 O O . CYS A 1 64 ? -4.324 -15.703 -11.109 1 97.81 64 CYS A O 1
ATOM 505 N N . TYR A 1 65 ? -4.039 -17.594 -12.289 1 98.56 65 TYR A N 1
ATOM 506 C CA . TYR A 1 65 ? -4.984 -18.375 -11.5 1 98.56 65 TYR A CA 1
ATOM 507 C C . TYR A 1 65 ? -4.293 -19.578 -10.867 1 98.56 65 TYR A C 1
ATOM 509 O O . TYR A 1 65 ? -3.623 -20.359 -11.555 1 98.56 65 TYR A O 1
ATOM 517 N N . PHE A 1 66 ? -4.434 -19.703 -9.586 1 98.75 66 PHE A N 1
ATOM 518 C CA . PHE A 1 66 ? -4.051 -20.891 -8.852 1 98.75 66 PHE A CA 1
ATOM 519 C C . PHE A 1 66 ? -5.281 -21.625 -8.32 1 98.75 66 PHE A C 1
ATOM 521 O O . PHE A 1 66 ? -6.18 -20.984 -7.758 1 98.75 66 PHE A O 1
ATOM 528 N N . TYR A 1 67 ? -5.25 -22.953 -8.438 1 98.81 67 TYR A N 1
ATOM 529 C CA . TYR A 1 67 ? -6.32 -23.766 -7.879 1 98.81 67 TYR A CA 1
ATOM 530 C C . TYR A 1 67 ? -5.75 -24.875 -7 1 98.81 67 TYR A C 1
ATOM 532 O O . TYR A 1 67 ? -4.84 -25.594 -7.41 1 98.81 67 TYR A O 1
ATOM 540 N N . TRP A 1 68 ? -6.219 -24.906 -5.848 1 98.81 68 TRP A N 1
ATOM 541 C CA . TRP A 1 68 ? -6.074 -26.078 -4.988 1 98.81 68 TRP A CA 1
ATOM 542 C C . TRP A 1 68 ? -7.359 -26.906 -4.973 1 98.81 68 TRP A C 1
ATOM 544 O O . TRP A 1 68 ? -8.336 -26.531 -4.328 1 98.81 68 TRP A O 1
ATOM 554 N N . LEU A 1 69 ? -7.285 -28.047 -5.645 1 98.69 69 LEU A N 1
ATOM 555 C CA . LEU A 1 69 ? -8.508 -28.75 -6.016 1 98.69 69 LEU A CA 1
ATOM 556 C C . LEU A 1 69 ? -8.633 -30.062 -5.25 1 98.69 69 LEU A C 1
ATOM 558 O O . LEU A 1 69 ? -7.652 -30.797 -5.109 1 98.69 69 LEU A O 1
ATOM 562 N N . THR A 1 70 ? -9.789 -30.25 -4.789 1 98.56 70 THR A N 1
ATOM 563 C CA . THR A 1 70 ? -10.297 -31.578 -4.461 1 98.56 70 THR A CA 1
ATOM 564 C C . THR A 1 70 ? -11.477 -31.953 -5.359 1 98.56 70 THR A C 1
ATOM 566 O O . THR A 1 70 ? -12.422 -31.172 -5.496 1 98.56 70 THR A O 1
ATOM 569 N N . THR A 1 71 ? -11.398 -33.031 -6.012 1 98.38 71 THR A N 1
ATOM 570 C CA . THR A 1 71 ? -12.508 -33.469 -6.848 1 98.38 71 THR A CA 1
ATOM 571 C C . THR A 1 71 ? -13.562 -34.219 -6.012 1 98.38 71 THR A C 1
ATOM 573 O O . THR A 1 71 ? -13.305 -34.562 -4.859 1 98.38 71 THR A O 1
ATOM 576 N N . THR A 1 72 ? -14.719 -34.438 -6.625 1 98.19 72 THR A N 1
ATOM 577 C CA . THR A 1 72 ? -15.812 -35.062 -5.906 1 98.19 72 THR A CA 1
ATOM 578 C C . THR A 1 72 ? -15.453 -36.531 -5.574 1 98.19 72 THR A C 1
ATOM 580 O O . THR A 1 72 ? -16.031 -37.125 -4.652 1 98.19 72 THR A O 1
ATOM 583 N N . CYS A 1 73 ? -14.477 -37.094 -6.238 1 97.44 73 CYS A N 1
ATOM 584 C CA . CYS A 1 73 ? -14.062 -38.469 -5.941 1 97.44 73 CYS A CA 1
ATOM 585 C C . CYS A 1 73 ? -12.859 -38.469 -5 1 97.44 73 CYS A C 1
ATOM 587 O O . CYS A 1 73 ? -12.266 -39.531 -4.762 1 97.44 73 CYS A O 1
ATOM 589 N N . GLY A 1 74 ? -12.375 -37.312 -4.59 1 96.81 74 GLY A N 1
ATOM 590 C CA . GLY A 1 74 ? -11.398 -37.25 -3.512 1 96.81 74 GLY A CA 1
ATOM 591 C C . GLY A 1 74 ? -9.984 -37.031 -4.004 1 96.81 74 GLY A C 1
ATOM 592 O O . GLY A 1 74 ? -9.055 -36.906 -3.203 1 96.81 74 GLY A O 1
ATOM 593 N N . ARG A 1 75 ? -9.742 -36.906 -5.316 1 97.19 75 ARG A N 1
ATOM 594 C CA . ARG A 1 75 ? -8.406 -36.625 -5.844 1 97.19 75 ARG A CA 1
ATOM 595 C C . ARG A 1 75 ? -8.031 -35.156 -5.652 1 97.19 75 ARG A C 1
ATOM 597 O O . ARG A 1 75 ? -8.898 -34.281 -5.684 1 97.19 75 ARG A O 1
ATOM 604 N N . LYS A 1 76 ? -6.762 -35 -5.453 1 98.06 76 LYS A N 1
ATOM 605 C CA . LYS A 1 76 ? -6.293 -33.625 -5.172 1 98.06 76 LYS A CA 1
ATOM 606 C C . LYS A 1 76 ? -5.258 -33.188 -6.203 1 98.06 76 LYS A C 1
ATOM 608 O O . LYS A 1 76 ? -4.371 -33.969 -6.574 1 98.06 76 LYS A O 1
ATOM 613 N N . PHE A 1 77 ? -5.414 -31.922 -6.625 1 98.38 77 PHE A N 1
ATOM 614 C CA . PHE A 1 77 ? -4.531 -31.344 -7.625 1 98.38 77 PHE A CA 1
ATOM 615 C C . PHE A 1 77 ? -4.191 -29.906 -7.273 1 98.38 77 PHE A C 1
ATOM 617 O O . PHE A 1 77 ? -4.969 -29.219 -6.602 1 98.38 77 PHE A O 1
ATOM 624 N N . HIS A 1 78 ? -3.066 -29.484 -7.609 1 98.56 78 HIS A N 1
ATOM 625 C CA . HIS A 1 78 ? -2.713 -28.078 -7.711 1 98.56 78 HIS A CA 1
ATOM 626 C C . HIS A 1 78 ? -2.51 -27.672 -9.164 1 98.56 78 HIS A C 1
ATOM 628 O O . HIS A 1 78 ? -1.79 -28.328 -9.906 1 98.56 78 HIS A O 1
ATOM 634 N N . THR A 1 79 ? -3.209 -26.594 -9.555 1 98.31 79 THR A N 1
ATOM 635 C CA . THR A 1 79 ? -3.162 -26.188 -10.953 1 98.31 79 THR A CA 1
ATOM 636 C C . THR A 1 79 ? -2.91 -24.688 -11.078 1 98.31 79 THR A C 1
ATOM 638 O O . THR A 1 79 ? -3.182 -23.922 -10.148 1 98.31 79 THR A O 1
ATOM 641 N N . MET A 1 80 ? -2.318 -24.359 -12.172 1 98 80 MET A N 1
ATOM 642 C CA . MET A 1 80 ? -2.104 -22.953 -12.531 1 98 80 MET A CA 1
ATOM 643 C C . MET A 1 80 ? -2.436 -22.703 -13.992 1 98 80 MET A C 1
ATOM 645 O O . MET A 1 80 ? -2.086 -23.516 -14.859 1 98 80 MET A O 1
ATOM 649 N N . LEU A 1 81 ? -3.133 -21.672 -14.273 1 98.06 81 LEU A N 1
ATOM 650 C CA . LEU A 1 81 ? -3.35 -21.109 -15.602 1 98.06 81 LEU A CA 1
ATOM 651 C C . LEU A 1 81 ? -3.027 -19.609 -15.602 1 98.06 81 LEU A C 1
ATOM 653 O O . LEU A 1 81 ? -3.432 -18.891 -14.695 1 98.06 81 LEU A O 1
ATOM 657 N N . ALA A 1 82 ? -2.295 -19.188 -16.609 1 97.06 82 ALA A N 1
ATOM 658 C CA . ALA A 1 82 ? -1.951 -17.766 -16.672 1 97.06 82 ALA A CA 1
ATOM 659 C C . ALA A 1 82 ? -2.109 -17.234 -18.094 1 97.06 82 ALA A C 1
ATOM 661 O O . ALA A 1 82 ? -1.124 -17.094 -18.828 1 97.06 82 ALA A O 1
ATOM 662 N N . PRO A 1 83 ? -3.285 -16.875 -18.516 1 95.19 83 PRO A N 1
ATOM 663 C CA . PRO A 1 83 ? -3.463 -16.188 -19.797 1 95.19 83 PRO A CA 1
ATOM 664 C C . PRO A 1 83 ? -2.994 -14.742 -19.781 1 95.19 83 PRO A C 1
ATOM 666 O O . PRO A 1 83 ? -3.604 -13.906 -19.109 1 95.19 83 PRO A O 1
ATOM 669 N N . ASN A 1 84 ? -1.96 -14.453 -20.484 1 92.25 84 ASN A N 1
ATOM 670 C CA . ASN A 1 84 ? -1.35 -13.125 -20.422 1 92.25 84 ASN A CA 1
ATOM 671 C C . ASN A 1 84 ? -1.229 -12.5 -21.812 1 92.25 84 ASN A C 1
ATOM 673 O O . ASN A 1 84 ? -1.259 -13.203 -22.828 1 92.25 84 ASN A O 1
ATOM 677 N N . PHE A 1 85 ? -1.193 -11.219 -21.844 1 86.38 85 PHE A N 1
ATOM 678 C CA . PHE A 1 85 ? -0.686 -10.438 -22.969 1 86.38 85 PHE A CA 1
ATOM 679 C C . PHE A 1 85 ? 0.699 -9.883 -22.656 1 86.38 85 PHE A C 1
ATOM 681 O O . PHE A 1 85 ? 0.903 -9.258 -21.609 1 86.38 85 PHE A O 1
ATOM 688 N N . PHE A 1 86 ? 1.588 -10.227 -23.422 1 81.88 86 PHE A N 1
ATOM 689 C CA . PHE A 1 86 ? 2.961 -9.781 -23.234 1 81.88 86 PHE A CA 1
ATOM 690 C C . PHE A 1 86 ? 3.658 -9.562 -24.562 1 81.88 86 PHE A C 1
ATOM 692 O O . PHE A 1 86 ? 3.633 -10.43 -25.438 1 81.88 86 PHE A O 1
ATOM 699 N N . ARG A 1 87 ? 4.227 -8.398 -24.688 1 75.81 87 ARG A N 1
ATOM 700 C CA . ARG A 1 87 ? 4.984 -8.023 -25.875 1 75.81 87 ARG A CA 1
ATOM 701 C C . ARG A 1 87 ? 4.156 -8.211 -27.141 1 75.81 87 ARG A C 1
ATOM 703 O O . ARG A 1 87 ? 4.641 -8.766 -28.141 1 75.81 87 ARG A O 1
ATOM 710 N N . GLY A 1 88 ? 2.918 -7.887 -27.047 1 73.19 88 GLY A N 1
ATOM 711 C CA . GLY A 1 88 ? 2.033 -7.867 -28.203 1 73.19 88 GLY A CA 1
ATOM 712 C C . GLY A 1 88 ? 1.48 -9.234 -28.547 1 73.19 88 GLY A C 1
ATOM 713 O O . GLY A 1 88 ? 0.779 -9.391 -29.547 1 73.19 88 GLY A O 1
ATOM 714 N N . GLU A 1 89 ? 1.823 -10.234 -27.719 1 81.25 89 GLU A N 1
ATOM 715 C CA . GLU A 1 89 ? 1.333 -11.586 -27.953 1 81.25 89 GLU A CA 1
ATOM 716 C C . GLU A 1 89 ? 0.586 -12.117 -26.719 1 81.25 89 GLU A C 1
ATOM 718 O O . GLU A 1 89 ? 0.633 -11.508 -25.656 1 81.25 89 GLU A O 1
ATOM 723 N N . THR A 1 90 ? -0.146 -13.195 -27.031 1 89.12 90 THR A N 1
ATOM 724 C CA . THR A 1 90 ? -0.701 -13.898 -25.891 1 89.12 90 THR A CA 1
ATOM 725 C C . THR A 1 90 ? 0.263 -14.977 -25.406 1 89.12 90 THR A C 1
ATOM 727 O O . THR A 1 90 ? 0.958 -15.609 -26.203 1 89.12 90 THR A O 1
ATOM 730 N N . THR A 1 91 ? 0.35 -15.047 -24.125 1 91.19 91 THR A N 1
ATOM 731 C CA . THR A 1 91 ? 1.159 -16.094 -23.5 1 91.19 91 THR A CA 1
ATOM 732 C C . THR A 1 91 ? 0.355 -16.844 -22.438 1 91.19 91 THR A C 1
ATOM 734 O O . THR A 1 91 ? -0.738 -16.422 -22.062 1 91.19 91 THR A O 1
ATOM 737 N N . GLY A 1 92 ? 0.914 -18.016 -22.094 1 95.31 92 GLY A N 1
ATOM 738 C CA . GLY A 1 92 ? 0.262 -18.812 -21.062 1 95.31 92 GLY A CA 1
ATOM 739 C C . GLY A 1 92 ? 1.226 -19.688 -20.281 1 95.31 92 GLY A C 1
ATOM 740 O O . GLY A 1 92 ? 2.287 -20.062 -20.781 1 95.31 92 GLY A O 1
ATOM 741 N N . ILE A 1 93 ? 0.887 -19.906 -19.062 1 97.5 93 ILE A N 1
ATOM 742 C CA . ILE A 1 93 ? 1.495 -20.938 -18.219 1 97.5 93 ILE A CA 1
ATOM 743 C C . ILE A 1 93 ? 0.446 -21.969 -17.844 1 97.5 93 ILE A C 1
ATOM 745 O O . ILE A 1 93 ? -0.667 -21.625 -17.438 1 97.5 93 ILE A O 1
ATOM 749 N N . PHE A 1 94 ? 0.771 -23.219 -18.031 1 97.94 94 PHE A N 1
ATOM 750 C CA . PHE A 1 94 ? -0.107 -24.359 -17.766 1 97.94 94 PHE A CA 1
ATOM 751 C C . PHE A 1 94 ? 0.568 -25.359 -16.828 1 97.94 94 PHE A C 1
ATOM 753 O O . PHE A 1 94 ? 1.648 -25.859 -17.141 1 97.94 94 PHE A O 1
ATOM 760 N N . ARG A 1 95 ? -0.083 -25.625 -15.727 1 97.88 95 ARG A N 1
ATOM 761 C CA . ARG A 1 95 ? 0.464 -26.594 -14.797 1 97.88 95 ARG A CA 1
ATOM 762 C C . ARG A 1 95 ? -0.649 -27.391 -14.117 1 97.88 95 ARG A C 1
ATOM 764 O O . ARG A 1 95 ? -1.663 -26.812 -13.703 1 97.88 95 ARG A O 1
ATOM 771 N N . VAL A 1 96 ? -0.483 -28.688 -14.086 1 98.12 96 VAL A N 1
ATOM 772 C CA . VAL A 1 96 ? -1.236 -29.547 -13.18 1 98.12 96 VAL A CA 1
ATOM 773 C C . VAL A 1 96 ? -0.275 -30.422 -12.383 1 98.12 96 VAL A C 1
ATOM 775 O O . VAL A 1 96 ? 0.601 -31.078 -12.953 1 98.12 96 VAL A O 1
ATOM 778 N N . GLU A 1 97 ? -0.391 -30.359 -11.156 1 97.94 97 GLU A N 1
ATOM 779 C CA . GLU A 1 97 ? 0.294 -31.281 -10.25 1 97.94 97 GLU A CA 1
ATOM 780 C C . GLU A 1 97 ? -0.694 -32.219 -9.562 1 97.94 97 GLU A C 1
ATOM 782 O O . GLU A 1 97 ? -1.62 -31.766 -8.891 1 97.94 97 GLU A O 1
ATOM 787 N N . ASP A 1 98 ? -0.509 -33.5 -9.766 1 97.12 98 ASP A N 1
ATOM 788 C CA . ASP A 1 98 ? -1.254 -34.531 -9.047 1 97.12 98 ASP A CA 1
ATOM 789 C C . ASP A 1 98 ? -0.665 -34.75 -7.656 1 97.12 98 ASP A C 1
ATOM 791 O O . ASP A 1 98 ? 0.447 -35.281 -7.523 1 97.12 98 ASP A O 1
ATOM 795 N N . LEU A 1 99 ? -1.419 -34.438 -6.656 1 97.31 99 LEU A N 1
ATOM 796 C CA . LEU A 1 99 ? -0.861 -34.406 -5.309 1 97.31 99 LEU A CA 1
ATOM 797 C C . LEU A 1 99 ? -1.028 -35.75 -4.613 1 97.31 99 LEU A C 1
ATOM 799 O O . LEU A 1 99 ? -0.691 -35.906 -3.436 1 97.31 99 LEU A O 1
ATOM 803 N N . GLN A 1 100 ? -1.515 -36.719 -5.297 1 93.38 100 GLN A N 1
ATOM 804 C CA . GLN A 1 100 ? -1.549 -38.094 -4.82 1 93.38 100 GLN A CA 1
ATOM 805 C C . GLN A 1 100 ? -0.463 -38.938 -5.488 1 93.38 100 GLN A C 1
ATOM 807 O O . GLN A 1 100 ? 0.224 -39.719 -4.824 1 93.38 100 GLN A O 1
ATOM 812 N N . LYS A 1 101 ? -0.305 -38.656 -6.754 1 93.69 101 LYS A N 1
ATOM 813 C CA . LYS A 1 101 ? 0.703 -39.406 -7.5 1 93.69 101 LYS A CA 1
ATOM 814 C C . LYS A 1 101 ? 2.045 -38.688 -7.492 1 93.69 101 LYS A C 1
ATOM 816 O O . LYS A 1 101 ? 3.066 -39.25 -7.887 1 93.69 101 LYS A O 1
ATOM 821 N N . PHE A 1 102 ? 2.02 -37.469 -7.133 1 94.5 102 PHE A N 1
ATOM 822 C CA . PHE A 1 102 ? 3.197 -36.625 -7.09 1 94.5 102 PHE A CA 1
ATOM 823 C C . PHE A 1 102 ? 3.871 -36.562 -8.453 1 94.5 102 PHE A C 1
ATOM 825 O O . PHE A 1 102 ? 5.086 -36.75 -8.562 1 94.5 102 PHE A O 1
ATOM 832 N N . SER A 1 103 ? 3.061 -36.375 -9.398 1 94.62 103 SER A N 1
ATOM 833 C CA . SER A 1 103 ? 3.486 -36.125 -10.773 1 94.62 103 SER A CA 1
ATOM 834 C C . SER A 1 103 ? 2.945 -34.812 -11.297 1 94.62 103 SER A C 1
ATOM 836 O O . SER A 1 103 ? 2.066 -34.188 -10.672 1 94.62 103 SER A O 1
ATOM 838 N N . SER A 1 104 ? 3.57 -34.344 -12.352 1 95.62 104 SER A N 1
ATOM 839 C CA . SER A 1 104 ? 3.141 -33.062 -12.875 1 95.62 104 SER A CA 1
ATOM 840 C C . SER A 1 104 ? 3.24 -33.031 -14.398 1 95.62 104 SER A C 1
ATOM 842 O O . SER A 1 104 ? 3.951 -33.812 -15 1 95.62 104 SER A O 1
ATOM 844 N N . THR A 1 105 ? 2.453 -32.219 -15 1 96 105 THR A N 1
ATOM 845 C CA . THR A 1 105 ? 2.512 -31.891 -16.422 1 96 105 THR A CA 1
ATOM 846 C C . THR A 1 105 ? 2.268 -30.406 -16.656 1 96 105 THR A C 1
ATOM 848 O O . THR A 1 105 ? 1.827 -29.688 -15.742 1 96 105 THR A O 1
ATOM 851 N N . GLY A 1 106 ? 2.633 -29.922 -17.797 1 96.88 106 GLY A N 1
ATOM 852 C CA . GLY A 1 106 ? 2.43 -28.531 -18.141 1 96.88 106 GLY A CA 1
ATOM 853 C C . GLY A 1 106 ? 3.494 -27.984 -19.078 1 96.88 106 GLY A C 1
ATOM 854 O O . GLY A 1 106 ? 4.391 -28.719 -19.5 1 96.88 106 GLY A O 1
ATOM 855 N N . ALA A 1 107 ? 3.357 -26.688 -19.391 1 97.75 107 ALA A N 1
ATOM 856 C CA . ALA A 1 107 ? 4.27 -25.969 -20.281 1 97.75 107 ALA A CA 1
ATOM 857 C C . ALA A 1 107 ? 3.977 -24.469 -20.266 1 97.75 107 ALA A C 1
ATOM 859 O O . ALA A 1 107 ? 2.965 -24.031 -19.703 1 97.75 107 ALA A O 1
ATOM 860 N N . THR A 1 108 ? 4.895 -23.734 -20.766 1 97.31 108 THR A N 1
ATOM 861 C CA . THR A 1 108 ? 4.641 -22.359 -21.156 1 97.31 108 THR A CA 1
ATOM 862 C C . THR A 1 108 ? 4.445 -22.234 -22.656 1 97.31 108 THR A C 1
ATOM 864 O O . THR A 1 108 ? 4.875 -23.109 -23.422 1 97.31 108 THR A O 1
ATOM 867 N N . ALA A 1 109 ? 3.762 -21.156 -23.047 1 95.88 109 ALA A N 1
ATOM 868 C CA . ALA A 1 109 ? 3.502 -21.047 -24.469 1 95.88 109 ALA A CA 1
ATOM 869 C C . ALA A 1 109 ? 3.332 -19.594 -24.891 1 95.88 109 ALA A C 1
ATOM 871 O O . ALA A 1 109 ? 2.797 -18.781 -24.125 1 95.88 109 ALA A O 1
ATOM 872 N N . PHE A 1 110 ? 3.84 -19.297 -26.047 1 92.81 110 PHE A N 1
ATOM 873 C CA . PHE A 1 110 ? 3.342 -18.188 -26.844 1 92.81 110 PHE A CA 1
ATOM 874 C C . PHE A 1 110 ? 2.412 -18.672 -27.953 1 92.81 110 PHE A C 1
ATOM 876 O O . PHE A 1 110 ? 2.699 -19.672 -28.609 1 92.81 110 PHE A O 1
ATOM 883 N N . ALA A 1 111 ? 1.305 -18.125 -28.031 1 89.06 111 ALA A N 1
ATOM 884 C CA . ALA A 1 111 ? 0.336 -18.531 -29.047 1 89.06 111 ALA A CA 1
ATOM 885 C C . ALA A 1 111 ? -0.488 -17.344 -29.516 1 89.06 111 ALA A C 1
ATOM 887 O O . ALA A 1 111 ? -0.699 -16.391 -28.766 1 89.06 111 ALA A O 1
ATOM 888 N N . PRO A 1 112 ? -0.897 -17.469 -30.781 1 88.81 112 PRO A N 1
ATOM 889 C CA . PRO A 1 112 ? -1.788 -16.406 -31.234 1 88.81 112 PRO A CA 1
ATOM 890 C C . PRO A 1 112 ? -3.07 -16.312 -30.406 1 88.81 112 PRO A C 1
ATOM 892 O O . PRO A 1 112 ? -3.586 -17.328 -29.953 1 88.81 112 PRO A O 1
ATOM 895 N N . GLY A 1 113 ? -3.508 -15.133 -30.188 1 90.44 113 GLY A N 1
ATOM 896 C CA . GLY A 1 113 ? -4.754 -14.883 -29.484 1 90.44 113 GLY A CA 1
ATOM 897 C C . GLY A 1 113 ? -5.258 -13.461 -29.641 1 90.44 113 GLY A C 1
ATOM 898 O O . GLY A 1 113 ? -4.609 -12.633 -30.281 1 90.44 113 GLY A O 1
ATOM 899 N N . THR A 1 114 ? -6.5 -13.328 -29.234 1 89.81 114 THR A N 1
ATOM 900 C CA . THR A 1 114 ? -7.133 -12.016 -29.328 1 89.81 114 THR A CA 1
ATOM 901 C C . THR A 1 114 ? -7.727 -11.609 -27.969 1 89.81 114 THR A C 1
ATOM 903 O O . THR A 1 114 ? -7.918 -12.453 -27.094 1 89.81 114 THR A O 1
ATOM 906 N N . GLY A 1 115 ? -7.875 -10.312 -27.797 1 89.81 115 GLY A N 1
ATOM 907 C CA . GLY A 1 115 ? -8.562 -9.727 -26.656 1 89.81 115 GLY A CA 1
ATOM 908 C C . GLY A 1 115 ? -9.445 -8.555 -27.031 1 89.81 115 GLY A C 1
ATOM 909 O O . GLY A 1 115 ? -9.648 -8.281 -28.219 1 89.81 115 GLY A O 1
ATOM 910 N N . SER A 1 116 ? -10.062 -7.996 -26.016 1 86.94 116 SER A N 1
ATOM 911 C CA . SER A 1 116 ? -10.953 -6.855 -26.219 1 86.94 116 SER A CA 1
ATOM 912 C C . SER A 1 116 ? -10.617 -5.719 -25.25 1 86.94 116 SER A C 1
ATOM 914 O O . SER A 1 116 ? -10.039 -5.949 -24.188 1 86.94 116 SER A O 1
ATOM 916 N N . THR A 1 117 ? -10.93 -4.492 -25.656 1 83.94 117 THR A N 1
ATOM 917 C CA . THR A 1 117 ? -10.82 -3.342 -24.766 1 83.94 117 THR A CA 1
ATOM 918 C C . THR A 1 117 ? -12.148 -3.051 -24.094 1 83.94 117 THR A C 1
ATOM 920 O O . THR A 1 117 ? -12.234 -2.184 -23.219 1 83.94 117 THR A O 1
ATOM 923 N N . GLU A 1 118 ? -13.164 -3.799 -24.453 1 87.44 118 GLU A N 1
ATOM 924 C CA . GLU A 1 118 ? -14.508 -3.479 -23.984 1 87.44 118 GLU A CA 1
ATOM 925 C C . GLU A 1 118 ? -14.938 -4.418 -22.859 1 87.44 118 GLU A C 1
ATOM 927 O O . GLU A 1 118 ? -15.625 -4 -21.922 1 87.44 118 GLU A O 1
ATOM 932 N N . PHE A 1 119 ? -14.648 -5.645 -23 1 93.31 119 PHE A N 1
ATOM 933 C CA . PHE A 1 119 ? -15.008 -6.652 -22.016 1 93.31 119 PHE A CA 1
ATOM 934 C C . PHE A 1 119 ? -13.977 -7.773 -21.984 1 93.31 119 PHE A C 1
ATOM 936 O O . PHE A 1 119 ? -13.133 -7.871 -22.875 1 93.31 119 PHE A O 1
ATOM 943 N N . LEU A 1 120 ? -14.039 -8.555 -20.906 1 95.5 120 LEU A N 1
ATOM 944 C CA . LEU A 1 120 ? -13.062 -9.633 -20.766 1 95.5 120 LEU A CA 1
ATOM 945 C C . LEU A 1 120 ? -13.32 -10.742 -21.781 1 95.5 120 LEU A C 1
ATOM 947 O O . LEU A 1 120 ? -14.32 -11.461 -21.672 1 95.5 120 LEU A O 1
ATOM 951 N N . ASN A 1 121 ? -12.438 -10.781 -22.75 1 94.56 121 ASN A N 1
ATOM 952 C CA . ASN A 1 121 ? -12.602 -11.734 -23.844 1 94.56 121 ASN A CA 1
ATOM 953 C C . ASN A 1 121 ? -11.25 -12.18 -24.391 1 94.56 121 ASN A C 1
ATOM 955 O O . ASN A 1 121 ? -10.945 -11.938 -25.562 1 94.56 121 ASN A O 1
ATOM 959 N N . PHE A 1 122 ? -10.516 -12.867 -23.625 1 94.88 122 PHE A N 1
ATOM 960 C CA . PHE A 1 122 ? -9.281 -13.508 -24.062 1 94.88 122 PHE A CA 1
ATOM 961 C C . PHE A 1 122 ? -9.57 -14.828 -24.781 1 94.88 122 PHE A C 1
ATOM 963 O O . PHE A 1 122 ? -10.102 -15.758 -24.172 1 94.88 122 PHE A O 1
ATOM 970 N N . ARG A 1 123 ? -9.109 -14.898 -26.078 1 93.88 123 ARG A N 1
ATOM 971 C CA . ARG A 1 123 ? -9.398 -16.078 -26.891 1 93.88 123 ARG A CA 1
ATOM 972 C C . ARG A 1 123 ? -8.133 -16.594 -27.562 1 93.88 123 ARG A C 1
ATOM 974 O O . ARG A 1 123 ? -7.383 -15.82 -28.156 1 93.88 123 ARG A O 1
ATOM 981 N N . SER A 1 124 ? -7.918 -17.781 -27.406 1 92.69 124 SER A N 1
ATOM 982 C CA . SER A 1 124 ? -6.879 -18.5 -28.125 1 92.69 124 SER A CA 1
ATOM 983 C C . SER A 1 124 ? -7.262 -19.969 -28.344 1 92.69 124 SER A C 1
ATOM 985 O O . SER A 1 124 ? -8.258 -20.438 -27.781 1 92.69 124 SER A O 1
ATOM 987 N N . GLU A 1 125 ? -6.496 -20.672 -29.203 1 93 125 GLU A N 1
ATOM 988 C CA . GLU A 1 125 ? -6.77 -22.078 -29.438 1 93 125 GLU A CA 1
ATOM 989 C C . GLU A 1 125 ? -6.512 -22.906 -28.188 1 93 125 GLU A C 1
ATOM 991 O O . GLU A 1 125 ? -7.184 -23.922 -27.953 1 93 125 GLU A O 1
ATOM 996 N N . ILE A 1 126 ? -5.656 -22.453 -27.359 1 94 126 ILE A N 1
ATOM 997 C CA . ILE A 1 126 ? -5.184 -23.344 -26.297 1 94 126 ILE A CA 1
ATOM 998 C C . ILE A 1 126 ? -5.766 -22.891 -24.953 1 94 126 ILE A C 1
ATOM 1000 O O . ILE A 1 126 ? -5.719 -23.625 -23.969 1 94 126 ILE A O 1
ATOM 1004 N N . GLN A 1 127 ? -6.324 -21.719 -24.844 1 96.19 127 GLN A N 1
ATOM 1005 C CA . GLN A 1 127 ? -6.918 -21.25 -23.594 1 96.19 127 GLN A CA 1
ATOM 1006 C C . GLN A 1 127 ? -7.848 -20.062 -23.844 1 96.19 127 GLN A C 1
ATOM 1008 O O . GLN A 1 127 ? -7.613 -19.266 -24.75 1 96.19 127 GLN A O 1
ATOM 1013 N N . ASN A 1 128 ? -8.859 -19.953 -23.062 1 96.88 128 ASN A N 1
ATOM 1014 C CA . ASN A 1 128 ? -9.828 -18.859 -23.125 1 96.88 128 ASN A CA 1
ATOM 1015 C C . ASN A 1 128 ? -10.203 -18.344 -21.75 1 96.88 128 ASN A C 1
ATOM 1017 O O . ASN A 1 128 ? -10.312 -19.125 -20.797 1 96.88 128 ASN A O 1
ATOM 1021 N N . LEU A 1 129 ? -10.344 -17.062 -21.562 1 97.62 129 LEU A N 1
ATOM 1022 C CA . LEU A 1 129 ? -10.789 -16.359 -20.359 1 97.62 129 LEU A CA 1
ATOM 1023 C C . LEU A 1 129 ? -11.844 -15.312 -20.719 1 97.62 129 LEU A C 1
ATOM 1025 O O . LEU A 1 129 ? -11.547 -14.336 -21.406 1 97.62 129 LEU A O 1
ATOM 1029 N N . THR A 1 130 ? -13.055 -15.539 -20.156 1 97.62 130 THR A N 1
ATOM 1030 C CA . THR A 1 130 ? -14.141 -14.695 -20.641 1 97.62 130 THR A CA 1
ATOM 1031 C C . THR A 1 130 ? -15.094 -14.328 -19.5 1 97.62 130 THR A C 1
ATOM 1033 O O . THR A 1 130 ? -15.148 -15.023 -18.484 1 97.62 130 THR A O 1
ATOM 1036 N N . SER A 1 131 ? -15.695 -13.297 -19.641 1 97.38 131 SER A N 1
ATOM 1037 C CA . SER A 1 131 ? -16.844 -12.852 -18.859 1 97.38 131 SER A CA 1
ATOM 1038 C C . SER A 1 131 ? -17.953 -12.328 -19.766 1 97.38 131 SER A C 1
ATOM 1040 O O . SER A 1 131 ? -17.688 -11.83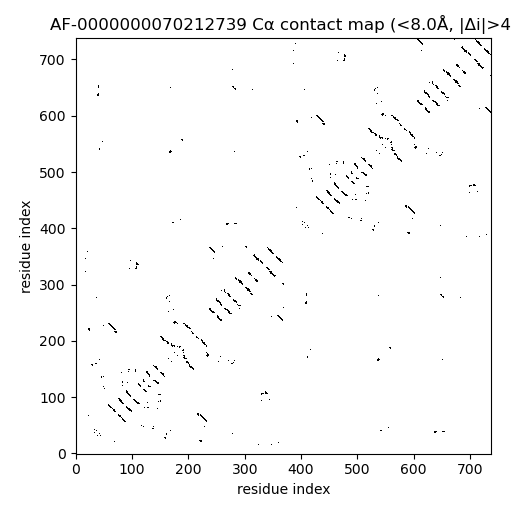6 -20.859 1 97.38 131 SER A O 1
ATOM 1042 N N . PRO A 1 132 ? -19.25 -12.445 -19.359 1 95.69 132 PRO A N 1
ATOM 1043 C CA . PRO A 1 132 ? -20.344 -11.977 -20.219 1 95.69 132 PRO A CA 1
ATOM 1044 C C . PRO A 1 132 ? -20.234 -10.492 -20.562 1 95.69 132 PRO A C 1
ATOM 1046 O O . PRO A 1 132 ? -19.906 -9.68 -19.703 1 95.69 132 PRO A O 1
ATOM 1049 N N . ARG A 1 133 ? -20.531 -10.234 -21.812 1 94.44 133 ARG A N 1
ATOM 1050 C CA . ARG A 1 133 ? -20.609 -8.828 -22.203 1 94.44 133 ARG A CA 1
ATOM 1051 C C . ARG A 1 133 ? -21.641 -8.078 -21.375 1 94.44 133 ARG A C 1
ATOM 1053 O O . ARG A 1 133 ? -22.734 -8.586 -21.125 1 94.44 133 ARG A O 1
ATOM 1060 N N . GLY A 1 134 ? -21.328 -6.906 -21 1 93.69 134 GLY A N 1
ATOM 1061 C CA . GLY A 1 134 ? -22.219 -6.109 -20.156 1 93.69 134 GLY A CA 1
ATOM 1062 C C . GLY A 1 134 ? -22.031 -6.367 -18.672 1 93.69 134 GLY A C 1
ATOM 1063 O O . GLY A 1 134 ? -22.578 -5.641 -17.844 1 93.69 134 GLY A O 1
ATOM 1064 N N . GLY A 1 135 ? -21.297 -7.359 -18.297 1 95 135 GLY A N 1
ATOM 1065 C CA . GLY A 1 135 ? -20.984 -7.602 -16.891 1 95 135 GLY A CA 1
ATOM 1066 C C . GLY A 1 135 ? -19.859 -6.73 -16.375 1 95 135 GLY A C 1
ATOM 1067 O O . GLY A 1 135 ? -19.438 -5.781 -17.047 1 95 135 GLY A O 1
ATOM 1068 N N . ASP A 1 136 ? -19.406 -7.027 -15.156 1 95.5 136 ASP A N 1
ATOM 1069 C CA . ASP A 1 136 ? -18.359 -6.203 -14.555 1 95.5 136 ASP A CA 1
ATOM 1070 C C . ASP A 1 136 ? -16.984 -6.801 -14.797 1 95.5 136 ASP A C 1
ATOM 1072 O O . ASP A 1 136 ? -15.992 -6.344 -14.219 1 95.5 136 ASP A O 1
ATOM 1076 N N . ASN A 1 137 ? -16.891 -7.922 -15.539 1 95.94 137 ASN A N 1
ATOM 1077 C CA . ASN A 1 137 ? -15.648 -8.555 -15.984 1 95.94 137 ASN A CA 1
ATOM 1078 C C . ASN A 1 137 ? -14.922 -9.242 -14.828 1 95.94 137 ASN A C 1
ATOM 1080 O O . ASN A 1 137 ? -13.781 -9.688 -14.984 1 95.94 137 ASN A O 1
ATOM 1084 N N . PHE A 1 138 ? -15.555 -9.398 -13.648 1 97.5 138 PHE A N 1
ATOM 1085 C CA . PHE A 1 138 ? -14.844 -9.906 -12.492 1 97.5 138 PHE A CA 1
ATOM 1086 C C . PHE A 1 138 ? -15.68 -10.945 -11.75 1 97.5 138 PHE A C 1
ATOM 1088 O O . PHE A 1 138 ? -15.195 -12.031 -11.43 1 97.5 138 PHE A O 1
ATOM 1095 N N . THR A 1 139 ? -16.922 -10.734 -11.562 1 96.81 139 THR A N 1
ATOM 1096 C CA . THR A 1 139 ? -17.719 -11.547 -10.641 1 96.81 139 THR A CA 1
ATOM 1097 C C . THR A 1 139 ? -18.281 -12.773 -11.352 1 96.81 139 THR A C 1
ATOM 1099 O O . THR A 1 139 ? -18.891 -13.641 -10.719 1 96.81 139 THR A O 1
ATOM 1102 N N . ASP A 1 140 ? -18.141 -12.828 -12.641 1 96.88 140 ASP A N 1
ATOM 1103 C CA . ASP A 1 140 ? -18.578 -13.953 -13.461 1 96.88 140 ASP A CA 1
ATOM 1104 C C . ASP A 1 140 ? -17.562 -14.25 -14.562 1 96.88 140 ASP A C 1
ATOM 1106 O O . ASP A 1 140 ? -17.719 -13.805 -15.703 1 96.88 140 ASP A O 1
ATOM 1110 N N . VAL A 1 141 ? -16.609 -15.055 -14.258 1 98 141 VAL A N 1
ATOM 1111 C CA . VAL A 1 141 ? -15.5 -15.305 -15.172 1 98 141 VAL A CA 1
ATOM 1112 C C . VAL A 1 141 ? -15.391 -16.797 -15.461 1 98 141 VAL A C 1
ATOM 1114 O O . VAL A 1 141 ? -15.555 -17.625 -14.562 1 98 141 VAL A O 1
ATOM 1117 N N . HIS A 1 142 ? -15.188 -17.125 -16.641 1 98.62 142 HIS A N 1
ATOM 1118 C CA . HIS A 1 142 ? -15 -18.484 -17.109 1 98.62 142 HIS A CA 1
ATOM 1119 C C . HIS A 1 142 ? -13.617 -18.672 -17.734 1 98.62 142 HIS A C 1
ATOM 1121 O O . HIS A 1 142 ? -13.172 -17.828 -18.516 1 98.62 142 HIS A O 1
ATOM 1127 N N . ILE A 1 143 ? -12.945 -19.75 -17.375 1 98.56 143 ILE A N 1
ATOM 1128 C CA . ILE A 1 143 ? -11.656 -20.062 -17.984 1 98.56 143 ILE A CA 1
ATOM 1129 C C . ILE A 1 143 ? -11.672 -21.5 -18.5 1 98.56 143 ILE A C 1
ATOM 1131 O O . ILE A 1 143 ? -12.227 -22.391 -17.875 1 98.56 143 ILE A O 1
ATOM 1135 N N . SER A 1 144 ? -11.141 -21.703 -19.672 1 98.38 144 SER A N 1
ATOM 1136 C CA . SER A 1 144 ? -10.914 -23.031 -20.234 1 98.38 144 SER A CA 1
ATOM 1137 C C . SER A 1 144 ? -9.516 -23.141 -20.844 1 98.38 144 SER A C 1
ATOM 1139 O O . SER A 1 144 ? -8.969 -22.156 -21.328 1 98.38 144 SER A O 1
ATOM 1141 N N . ALA A 1 145 ? -8.977 -24.312 -20.781 1 98 145 ALA A N 1
ATOM 1142 C CA . ALA A 1 145 ? -7.652 -24.578 -21.328 1 98 145 ALA A CA 1
ATOM 1143 C C . ALA A 1 145 ? -7.535 -26.031 -21.797 1 98 145 ALA A C 1
ATOM 1145 O O . ALA A 1 145 ? -8.203 -26.922 -21.266 1 98 145 ALA A O 1
ATOM 1146 N N . ASP A 1 146 ? -6.844 -26.281 -22.797 1 97.5 146 ASP A N 1
ATOM 1147 C CA . ASP A 1 146 ? -6.434 -27.578 -23.312 1 97.5 146 ASP A CA 1
ATOM 1148 C C . ASP A 1 146 ? -5.062 -27.5 -23.984 1 97.5 146 ASP A C 1
ATOM 1150 O O . ASP A 1 146 ? -4.969 -27.297 -25.188 1 97.5 146 ASP A O 1
ATOM 1154 N N . TYR A 1 147 ? -4.043 -27.734 -23.172 1 97.19 147 TYR A N 1
ATOM 1155 C CA . TYR A 1 147 ? -2.676 -27.609 -23.656 1 97.19 147 TYR A CA 1
ATOM 1156 C C . TYR A 1 147 ? -1.7 -28.344 -22.75 1 97.19 147 TYR A C 1
ATOM 1158 O O . TYR A 1 147 ? -1.809 -28.266 -21.516 1 97.19 147 TYR A O 1
ATOM 1166 N N . ALA A 1 148 ? -0.802 -29.156 -23.344 1 96.62 148 ALA A N 1
ATOM 1167 C CA . ALA A 1 148 ? 0.32 -29.797 -22.672 1 96.62 148 ALA A CA 1
ATOM 1168 C C . ALA A 1 148 ? -0.167 -30.672 -21.516 1 96.62 148 ALA A C 1
ATOM 1170 O O . ALA A 1 148 ? 0.453 -30.719 -20.453 1 96.62 148 ALA A O 1
ATOM 1171 N N . GLY A 1 149 ? -1.315 -31.297 -21.688 1 95.38 149 GLY A N 1
ATOM 1172 C CA . GLY A 1 149 ? -1.849 -32.219 -20.703 1 95.38 149 GLY A CA 1
ATOM 1173 C C . GLY A 1 149 ? -2.703 -31.547 -19.656 1 95.38 149 GLY A C 1
ATOM 1174 O O . GLY A 1 149 ? -3.229 -32.219 -18.75 1 95.38 149 GLY A O 1
ATOM 1175 N N . VAL A 1 150 ? -2.799 -30.312 -19.766 1 95.69 150 VAL A N 1
ATOM 1176 C CA . VAL A 1 150 ? -3.641 -29.531 -18.859 1 95.69 150 VAL A CA 1
ATOM 1177 C C . VAL A 1 150 ? -4.973 -29.219 -19.531 1 95.69 150 VAL A C 1
ATOM 1179 O O . VAL A 1 150 ? -5.023 -28.453 -20.484 1 95.69 150 VAL A O 1
ATOM 1182 N N . LYS A 1 151 ? -6 -29.781 -19.078 1 98.19 151 LYS A N 1
ATOM 1183 C CA . LYS A 1 151 ? -7.344 -29.562 -19.609 1 98.19 151 LYS A CA 1
ATOM 1184 C C . LYS A 1 151 ? -8.328 -29.25 -18.484 1 98.19 151 LYS A C 1
ATOM 1186 O O . LYS A 1 151 ? -8.539 -30.078 -17.594 1 98.19 151 LYS A O 1
ATOM 1191 N N . MET A 1 152 ? -8.891 -28.047 -18.562 1 98.19 152 MET A N 1
ATOM 1192 C CA . MET A 1 152 ? -9.805 -27.578 -17.531 1 98.19 152 MET A CA 1
ATOM 1193 C C . MET A 1 152 ? -10.922 -26.734 -18.141 1 98.19 152 MET A C 1
ATOM 1195 O O . MET A 1 152 ? -10.766 -26.188 -19.234 1 98.19 152 MET A O 1
ATOM 1199 N N . ASP A 1 153 ? -12.023 -26.656 -17.516 1 98.81 153 ASP A N 1
ATOM 1200 C CA . ASP A 1 153 ? -13.188 -25.828 -17.781 1 98.81 153 ASP A CA 1
ATOM 1201 C C . ASP A 1 153 ? -13.844 -25.359 -16.484 1 98.81 153 ASP A C 1
ATOM 1203 O O . ASP A 1 153 ? -14.523 -26.141 -15.812 1 98.81 153 ASP A O 1
ATOM 1207 N N . VAL A 1 154 ? -13.633 -24.109 -16.141 1 98.88 154 VAL A N 1
ATOM 1208 C CA . VAL A 1 154 ? -13.93 -23.703 -14.766 1 98.88 154 VAL A CA 1
ATOM 1209 C C . VAL A 1 154 ? -14.68 -22.375 -14.781 1 98.88 154 VAL A C 1
ATOM 1211 O O . VAL A 1 154 ? -14.266 -21.422 -15.453 1 98.88 154 VAL A O 1
ATOM 1214 N N . GLN A 1 155 ? -15.773 -22.312 -14.062 1 98.75 155 GLN A N 1
ATOM 1215 C CA . GLN A 1 155 ? -16.484 -21.094 -13.711 1 98.75 155 GLN A CA 1
ATOM 1216 C C . GLN A 1 155 ? -16.016 -20.547 -12.367 1 98.75 155 GLN A C 1
ATOM 1218 O O . GLN A 1 155 ? -15.883 -21.297 -11.398 1 98.75 155 GLN A O 1
ATOM 1223 N N . MET A 1 156 ? -15.797 -19.234 -12.328 1 98.62 156 MET A N 1
ATOM 1224 C CA . MET A 1 156 ? -15.195 -18.672 -11.125 1 98.62 156 MET A CA 1
ATOM 1225 C C . MET A 1 156 ? -16.016 -17.5 -10.594 1 98.62 156 MET A C 1
ATOM 1227 O O . MET A 1 156 ? -16.547 -16.703 -11.367 1 98.62 156 MET A O 1
ATOM 1231 N N . THR A 1 157 ? -16.125 -17.453 -9.281 1 98.44 157 THR A N 1
ATOM 1232 C CA . THR A 1 157 ? -16.797 -16.375 -8.562 1 98.44 157 THR A CA 1
ATOM 1233 C C 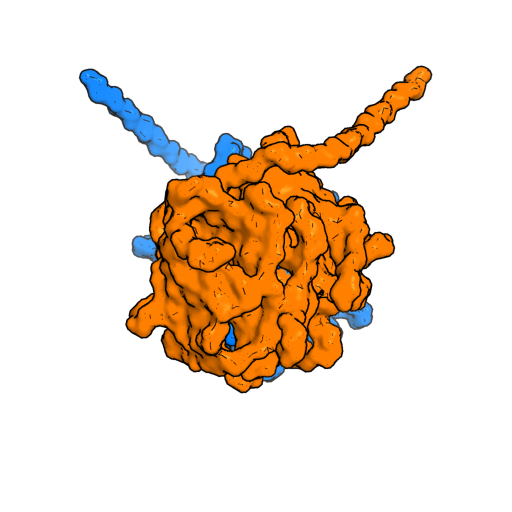. THR A 1 157 ? -15.961 -15.898 -7.387 1 98.44 157 THR A C 1
ATOM 1235 O O . THR A 1 157 ? -15.75 -16.641 -6.422 1 98.44 157 THR A O 1
ATOM 1238 N N . PRO A 1 158 ? -15.5 -14.648 -7.484 1 98.5 158 PRO A N 1
ATOM 1239 C CA . PRO A 1 158 ? -14.742 -14.141 -6.336 1 98.5 158 PRO A CA 1
ATOM 1240 C C . PRO A 1 158 ? -15.617 -13.953 -5.098 1 98.5 158 PRO A C 1
ATOM 1242 O O . PRO A 1 158 ? -16.781 -13.562 -5.211 1 98.5 158 PRO A O 1
ATOM 1245 N N . THR A 1 159 ? -15.008 -14.273 -3.949 1 98.38 159 THR A N 1
ATOM 1246 C CA . THR A 1 159 ? -15.688 -14.055 -2.678 1 98.38 159 THR A CA 1
ATOM 1247 C C . THR A 1 159 ? -14.781 -13.32 -1.696 1 98.38 159 THR A C 1
ATOM 1249 O O . THR A 1 159 ? -13.555 -13.391 -1.808 1 98.38 159 THR A O 1
ATOM 1252 N N . GLY A 1 160 ? -15.422 -12.578 -0.746 1 97.19 160 GLY A N 1
ATOM 1253 C CA . GLY A 1 160 ? -14.688 -11.914 0.321 1 97.19 160 GLY A CA 1
ATOM 1254 C C . GLY A 1 160 ? -13.875 -10.734 -0.161 1 97.19 160 GLY A C 1
ATOM 1255 O O . GLY A 1 160 ? -14.141 -10.18 -1.229 1 97.19 160 GLY A O 1
ATOM 1256 N N . LYS A 1 161 ? -12.977 -10.312 0.646 1 98.25 161 LYS A N 1
ATOM 1257 C CA . LYS A 1 161 ? -12.141 -9.141 0.385 1 98.25 161 LYS A CA 1
ATOM 1258 C C . LYS A 1 161 ? -10.977 -9.492 -0.541 1 98.25 161 LYS A C 1
ATOM 1260 O O . LYS A 1 161 ? -10.406 -10.586 -0.447 1 98.25 161 LYS A O 1
ATOM 1265 N N . ASN A 1 162 ? -10.648 -8.57 -1.382 1 98.75 162 ASN A N 1
ATOM 1266 C CA . ASN A 1 162 ? -9.5 -8.734 -2.266 1 98.75 162 ASN A CA 1
ATOM 1267 C C . ASN A 1 162 ? -8.188 -8.5 -1.526 1 98.75 162 ASN A C 1
ATOM 1269 O O . ASN A 1 162 ? -8.18 -7.969 -0.415 1 98.75 162 ASN A O 1
ATOM 1273 N N . LEU A 1 163 ? -7.211 -9.047 -2.1 1 98.81 163 LEU A N 1
ATOM 1274 C CA . LEU A 1 163 ? -5.836 -8.758 -1.706 1 98.81 163 LEU A CA 1
ATOM 1275 C C . LEU A 1 163 ? -5.242 -7.66 -2.582 1 98.81 163 LEU A C 1
ATOM 1277 O O . LEU A 1 163 ? -5.078 -7.844 -3.791 1 98.81 163 LEU A O 1
ATOM 1281 N N . TYR A 1 164 ? -4.934 -6.543 -1.987 1 98.81 164 TYR A N 1
ATOM 1282 C CA . TYR A 1 164 ? -4.172 -5.488 -2.648 1 98.81 164 TYR A CA 1
ATOM 1283 C C . TYR A 1 164 ? -2.703 -5.539 -2.242 1 98.81 164 TYR A C 1
ATOM 1285 O O . TYR A 1 164 ? -2.342 -5.113 -1.145 1 98.81 164 TYR A O 1
ATOM 1293 N N . ILE A 1 165 ? -1.893 -6.039 -3.123 1 98.75 165 ILE A N 1
ATOM 1294 C CA . ILE A 1 165 ? -0.478 -6.23 -2.822 1 98.75 165 ILE A CA 1
ATOM 1295 C C . ILE A 1 165 ? 0.163 -4.887 -2.482 1 98.75 165 ILE A C 1
ATOM 1297 O O . ILE A 1 165 ? -0.121 -3.875 -3.129 1 98.75 165 ILE A O 1
ATOM 1301 N N . GLY A 1 166 ? 0.993 -4.895 -1.455 1 98.75 166 GLY A N 1
ATOM 1302 C CA . GLY A 1 166 ? 1.582 -3.652 -0.975 1 98.75 166 GLY A CA 1
ATOM 1303 C C . GLY A 1 166 ? 0.621 -2.814 -0.153 1 98.75 166 GLY A C 1
ATOM 1304 O O . GLY A 1 166 ? 0.956 -1.704 0.262 1 98.75 166 GLY A O 1
ATOM 1305 N N . GLY A 1 167 ? -0.522 -3.232 0.081 1 98.75 167 GLY A N 1
ATOM 1306 C CA . GLY A 1 167 ? -1.503 -2.57 0.927 1 98.75 167 GLY A CA 1
ATOM 1307 C C . GLY A 1 167 ? -2.562 -1.824 0.139 1 98.75 167 GLY A C 1
ATOM 1308 O O . GLY A 1 167 ? -3.713 -1.729 0.573 1 98.75 167 GLY A O 1
ATOM 1309 N N . ALA A 1 168 ? -2.121 -1.328 -1.006 1 98.44 168 ALA A N 1
ATOM 1310 C CA . ALA A 1 168 ? -3.051 -0.524 -1.796 1 98.44 168 ALA A CA 1
ATOM 1311 C C . ALA A 1 168 ? -3.008 -0.925 -3.268 1 98.44 168 ALA A C 1
ATOM 1313 O O . ALA A 1 168 ? -3.486 -0.187 -4.133 1 98.44 168 ALA A O 1
ATOM 1314 N N . GLY A 1 169 ? -2.377 -2.057 -3.557 1 98.12 169 GLY A N 1
ATOM 1315 C CA . GLY A 1 169 ? -2.508 -2.639 -4.883 1 98.12 169 GLY A CA 1
ATOM 1316 C C . GLY A 1 169 ? -1.327 -2.338 -5.785 1 98.12 169 GLY A C 1
ATOM 1317 O O . GLY A 1 169 ? -1.479 -2.25 -7.008 1 98.12 169 GLY A O 1
ATOM 1318 N N . GLY A 1 170 ? -0.155 -2.137 -5.203 1 97.19 170 GLY A N 1
ATOM 1319 C CA . GLY A 1 170 ? 1.037 -1.945 -6.016 1 97.19 170 GLY A CA 1
ATOM 1320 C C . GLY A 1 170 ? 2.322 -2.023 -5.211 1 97.19 170 GLY A C 1
ATOM 1321 O O . GLY A 1 170 ? 2.328 -1.753 -4.012 1 97.19 170 GLY A O 1
ATOM 1322 N N . VAL A 1 171 ? 3.387 -2.389 -5.922 1 97 171 VAL A N 1
ATOM 1323 C CA . VAL A 1 171 ? 4.715 -2.479 -5.324 1 97 171 VAL A CA 1
ATOM 1324 C C . VAL A 1 171 ? 5.77 -2.037 -6.34 1 97 171 VAL A C 1
ATOM 1326 O O . VAL A 1 171 ? 5.535 -2.09 -7.551 1 97 171 VAL A O 1
ATOM 1329 N N . THR A 1 172 ? 6.934 -1.676 -5.836 1 95.31 172 THR A N 1
ATOM 1330 C CA . THR A 1 172 ? 8.055 -1.318 -6.695 1 95.31 172 THR A CA 1
ATOM 1331 C C . THR A 1 172 ? 9.039 -2.479 -6.809 1 95.31 172 THR A C 1
ATOM 1333 O O . THR A 1 172 ? 9.68 -2.859 -5.824 1 95.31 172 THR A O 1
ATOM 1336 N N . ILE A 1 173 ? 9.266 -3.18 -7.848 1 91.75 173 ILE A N 1
ATOM 1337 C CA . ILE A 1 173 ? 10.117 -4.34 -8.078 1 91.75 173 ILE A CA 1
ATOM 1338 C C . ILE A 1 173 ? 11.43 -3.9 -8.734 1 91.75 173 ILE A C 1
ATOM 1340 O O . ILE A 1 173 ? 12.484 -4.484 -8.477 1 91.75 173 ILE A O 1
ATOM 1344 N N . SER A 1 174 ? 11.758 -3.125 -9.414 1 77.62 174 SER A N 1
ATOM 1345 C CA . SER A 1 174 ? 12.953 -2.59 -10.062 1 77.62 174 SER A CA 1
ATOM 1346 C C . SER A 1 174 ? 12.719 -2.346 -11.547 1 77.62 174 SER A C 1
ATOM 1348 O O . SER A 1 174 ? 11.953 -3.07 -12.188 1 77.62 174 SER A O 1
ATOM 1350 N N . PRO A 1 175 ? 13.414 -1.229 -11.852 1 66.5 175 PRO A N 1
ATOM 1351 C CA . PRO A 1 175 ? 13.312 -0.936 -13.281 1 66.5 175 PRO A CA 1
ATOM 1352 C C . PRO A 1 175 ? 14.008 -1.982 -14.148 1 66.5 175 PRO A C 1
ATOM 1354 O O . PRO A 1 175 ? 14.883 -2.709 -13.664 1 66.5 175 PRO A O 1
ATOM 1357 N N . LYS A 1 176 ? 13.547 -1.972 -15.367 1 60.47 176 LYS A N 1
ATOM 1358 C CA . LYS A 1 176 ? 14.211 -2.855 -16.328 1 60.47 176 LYS A CA 1
ATOM 1359 C C . LYS A 1 176 ? 15.672 -2.455 -16.531 1 60.47 176 LYS A C 1
ATOM 1361 O O . LYS A 1 176 ? 16 -1.269 -16.5 1 60.47 176 LYS A O 1
ATOM 1366 N N . ASP A 1 177 ? 16.766 -3.373 -16.141 1 54 177 ASP A N 1
ATOM 1367 C CA . ASP A 1 177 ? 18.156 -3.074 -16.422 1 54 177 ASP A CA 1
ATOM 1368 C C . ASP A 1 177 ? 18.297 -2.361 -17.766 1 54 177 ASP A C 1
ATOM 1370 O O . ASP A 1 177 ? 19.312 -1.711 -18.031 1 54 177 ASP A O 1
ATOM 1374 N N . GLY A 1 178 ? 17.422 -2.121 -18.531 1 49.16 178 GLY A N 1
ATOM 1375 C CA . GLY A 1 178 ? 17.609 -1.59 -19.875 1 49.16 178 GLY A CA 1
ATOM 1376 C C . GLY A 1 178 ? 16.328 -1.049 -20.484 1 49.16 178 GLY A C 1
ATOM 1377 O O . GLY A 1 178 ? 16.266 -0.763 -21.672 1 49.16 178 GLY A O 1
ATOM 1378 N N . GLY A 1 179 ? 15.336 -1.199 -19.859 1 49.88 179 GLY A N 1
ATOM 1379 C CA . GLY A 1 179 ? 14.141 -0.867 -20.609 1 49.88 179 GLY A CA 1
ATOM 1380 C C . GLY A 1 179 ? 13.789 0.609 -20.562 1 49.88 179 GLY A C 1
ATOM 1381 O O . GLY A 1 179 ? 14.492 1.397 -19.938 1 49.88 179 GLY A O 1
ATOM 1382 N N . ASN A 1 180 ? 12.906 0.942 -21.469 1 48.59 180 ASN A N 1
ATOM 1383 C CA . ASN A 1 180 ? 12.352 2.268 -21.719 1 48.59 180 ASN A CA 1
ATOM 1384 C C . ASN A 1 180 ? 11.773 2.877 -20.438 1 48.59 180 ASN A C 1
ATOM 1386 O O . ASN A 1 180 ? 10.766 3.586 -20.5 1 48.59 180 ASN A O 1
ATOM 1390 N N . SER A 1 181 ? 12.164 2.293 -19.375 1 51.94 181 SER A N 1
ATOM 1391 C CA . SER A 1 181 ? 11.75 2.904 -18.125 1 51.94 181 SER A CA 1
ATOM 1392 C C . SER A 1 181 ? 12.031 4.402 -18.125 1 51.94 181 SER A C 1
ATOM 1394 O O . SER A 1 181 ? 11.734 5.094 -17.141 1 51.94 181 SER A O 1
ATOM 1396 N N . ASN A 1 182 ? 12.742 4.738 -19.219 1 49.09 182 ASN A N 1
ATOM 1397 C CA . ASN A 1 182 ? 13.125 6.133 -19.406 1 49.09 182 ASN A CA 1
ATOM 1398 C C . ASN A 1 182 ? 11.922 7.062 -19.328 1 49.09 182 ASN A C 1
ATOM 1400 O O . ASN A 1 182 ? 12.07 8.273 -19.188 1 49.09 182 ASN A O 1
ATOM 1404 N N . LEU A 1 183 ? 10.75 6.359 -19.359 1 59.91 183 LEU A N 1
ATOM 1405 C CA . LEU A 1 183 ? 9.633 7.297 -19.406 1 59.91 183 LEU A CA 1
ATOM 1406 C C . LEU A 1 183 ? 9.055 7.551 -18.031 1 59.91 183 LEU A C 1
ATOM 1408 O O . LEU A 1 183 ? 8.477 8.609 -17.766 1 59.91 183 LEU A O 1
ATOM 1412 N N . ASN A 1 184 ? 9.609 6.547 -17.141 1 69.12 184 ASN A N 1
ATOM 1413 C CA . ASN A 1 184 ? 9.07 6.848 -15.82 1 69.12 184 ASN A CA 1
ATOM 1414 C C . ASN A 1 184 ? 10.125 7.504 -14.93 1 69.12 184 ASN A C 1
ATOM 1416 O O . ASN A 1 184 ? 11.227 6.977 -14.773 1 69.12 184 ASN A O 1
ATOM 1420 N N . ASP A 1 185 ? 9.875 8.773 -14.547 1 76.19 185 ASP A N 1
ATOM 1421 C CA . ASP A 1 185 ? 10.867 9.539 -13.797 1 76.19 185 ASP A CA 1
ATOM 1422 C C . ASP A 1 185 ? 10.297 10.031 -12.469 1 76.19 185 ASP A C 1
ATOM 1424 O O . ASP A 1 185 ? 10.633 11.125 -12.016 1 76.19 185 ASP A O 1
ATOM 1428 N N . TYR A 1 186 ? 9.328 9.289 -11.891 1 82.56 186 TYR A N 1
ATOM 1429 C CA . TYR A 1 186 ? 8.75 9.539 -10.57 1 82.56 186 TYR A CA 1
ATOM 1430 C C . TYR A 1 186 ? 7.676 10.609 -10.641 1 82.56 186 TYR A C 1
ATOM 1432 O O . TYR A 1 186 ? 6.91 10.797 -9.695 1 82.56 186 TYR A O 1
ATOM 1440 N N . ARG A 1 187 ? 7.695 11.391 -11.75 1 77.19 187 ARG A N 1
ATOM 1441 C CA . ARG A 1 187 ? 6.738 12.492 -11.82 1 77.19 187 ARG A CA 1
ATOM 1442 C C . ARG A 1 187 ? 5.324 11.969 -12.07 1 77.19 187 ARG A C 1
ATOM 1444 O O . ARG A 1 187 ? 4.363 12.453 -11.469 1 77.19 187 ARG A O 1
ATOM 1451 N N . THR A 1 188 ? 5.273 10.961 -12.859 1 78.88 188 THR A N 1
ATOM 1452 C CA . THR A 1 188 ? 3.975 10.375 -13.18 1 78.88 188 THR A CA 1
ATOM 1453 C C . THR A 1 188 ? 3.852 8.977 -12.594 1 78.88 188 THR A C 1
ATOM 1455 O O . THR A 1 188 ? 2.836 8.641 -11.977 1 78.88 188 THR A O 1
ATOM 1458 N N . LEU A 1 189 ? 4.93 8.32 -12.82 1 86.75 189 LEU A N 1
ATOM 1459 C CA . LEU A 1 189 ? 4.969 6.934 -12.375 1 86.75 189 LEU A CA 1
ATOM 1460 C C . LEU A 1 189 ? 6.332 6.594 -11.773 1 86.75 189 LEU A C 1
ATOM 1462 O O . LEU A 1 189 ? 7.367 6.953 -12.344 1 86.75 189 LEU A O 1
ATOM 1466 N N . VAL A 1 190 ? 6.312 5.965 -10.641 1 90.81 190 VAL A N 1
ATOM 1467 C CA . VAL A 1 190 ? 7.551 5.473 -10.047 1 90.81 190 VAL A CA 1
ATOM 1468 C C . VAL A 1 190 ? 8.148 4.379 -10.93 1 90.81 190 VAL A C 1
ATOM 1470 O O . VAL A 1 190 ? 7.449 3.443 -11.328 1 90.81 190 VAL A O 1
ATOM 1473 N N . PRO A 1 191 ? 9.414 4.52 -11.305 1 89 191 PRO A N 1
ATOM 1474 C CA . PRO A 1 191 ? 10.039 3.465 -12.109 1 89 191 PRO A CA 1
ATOM 1475 C C . PRO A 1 191 ? 10 2.1 -11.43 1 89 191 PRO A C 1
ATOM 1477 O O . PRO A 1 191 ? 10.305 1.989 -10.242 1 89 191 PRO A O 1
ATOM 1480 N N . GLY A 1 192 ? 9.578 1.084 -12.242 1 90.19 192 GLY A N 1
ATOM 1481 C CA . GLY A 1 192 ? 9.539 -0.282 -11.742 1 90.19 192 GLY A CA 1
ATOM 1482 C C . GLY A 1 192 ? 8.281 -0.595 -10.953 1 90.19 192 GLY A C 1
ATOM 1483 O O . GLY A 1 192 ? 8.164 -1.675 -10.375 1 90.19 192 GLY A O 1
ATOM 1484 N N . TYR A 1 193 ? 7.387 0.355 -10.922 1 92.06 193 TYR A N 1
ATOM 1485 C CA . TYR A 1 193 ? 6.148 0.13 -10.188 1 92.06 193 TYR A CA 1
ATOM 1486 C C . TYR A 1 193 ? 5.27 -0.892 -10.898 1 92.06 193 TYR A C 1
ATOM 1488 O O . TYR A 1 193 ? 5.145 -0.868 -12.125 1 92.06 193 TYR A O 1
ATOM 1496 N N . SER A 1 194 ? 4.711 -1.805 -10.164 1 93.69 194 SER A N 1
ATOM 1497 C CA . SER A 1 194 ? 3.814 -2.848 -10.648 1 93.69 194 SER A CA 1
ATOM 1498 C C . SER A 1 194 ? 2.455 -2.775 -9.953 1 93.69 194 SER A C 1
ATOM 1500 O O . SER A 1 194 ? 2.369 -2.879 -8.734 1 93.69 194 SER A O 1
ATOM 1502 N N . TRP A 1 195 ? 1.404 -2.525 -10.766 1 95.19 195 TRP A N 1
ATOM 1503 C CA . TRP A 1 195 ? 0.059 -2.697 -10.234 1 95.19 195 TRP A CA 1
ATOM 1504 C C . TRP A 1 195 ? -0.234 -4.168 -9.953 1 95.19 195 TRP A C 1
ATOM 1506 O O . TRP A 1 195 ? 0.073 -5.031 -10.781 1 95.19 195 TRP A O 1
ATOM 1516 N N . TYR A 1 196 ? -0.812 -4.449 -8.836 1 97.75 196 TYR A N 1
ATOM 1517 C CA . TYR A 1 196 ? -0.795 -5.836 -8.383 1 97.75 196 TYR A CA 1
ATOM 1518 C C . TYR A 1 196 ? -1.895 -6.09 -7.359 1 97.75 196 TYR A C 1
ATOM 1520 O O . TYR A 1 196 ? -1.877 -5.523 -6.266 1 97.75 196 TYR A O 1
ATOM 1528 N N . TRP A 1 197 ? -2.9 -6.945 -7.695 1 98.44 197 TRP A N 1
ATOM 1529 C CA . TRP A 1 197 ? -3.955 -7.324 -6.758 1 98.44 197 TRP A CA 1
ATOM 1530 C C . TRP A 1 197 ? -4.438 -8.742 -7.027 1 98.44 197 TRP A C 1
ATOM 1532 O O . TRP A 1 197 ? -4.039 -9.367 -8.016 1 98.44 197 TRP A O 1
ATOM 1542 N N . GLY A 1 198 ? -5.234 -9.289 -6.098 1 98.69 198 GLY A N 1
ATOM 1543 C CA . GLY A 1 198 ? -5.797 -10.617 -6.289 1 98.69 198 GLY A CA 1
ATOM 1544 C C . GLY A 1 198 ? -7.012 -10.875 -5.422 1 98.69 198 GLY A C 1
ATOM 1545 O O . GLY A 1 198 ? -7.387 -10.039 -4.598 1 98.69 198 GLY A O 1
ATOM 1546 N N . ASN A 1 199 ? -7.672 -11.953 -5.652 1 98.81 199 ASN A N 1
ATOM 1547 C CA . ASN A 1 199 ? -8.719 -12.508 -4.801 1 98.81 199 ASN A CA 1
ATOM 1548 C C . ASN A 1 199 ? -8.312 -13.859 -4.227 1 98.81 199 ASN A C 1
ATOM 1550 O O . ASN A 1 199 ? -8.188 -14.844 -4.969 1 98.81 199 ASN A O 1
ATOM 1554 N N . PRO A 1 200 ? -8.18 -13.922 -2.934 1 98.62 200 PRO A N 1
ATOM 1555 C CA . PRO A 1 200 ? -7.641 -15.141 -2.32 1 98.62 200 PRO A CA 1
ATOM 1556 C C . PRO A 1 200 ? -8.711 -16.203 -2.094 1 98.62 200 PRO A C 1
ATOM 1558 O O . PRO A 1 200 ? -8.398 -17.312 -1.64 1 98.62 200 PRO A O 1
ATOM 1561 N N . THR A 1 201 ? -9.953 -15.938 -2.344 1 98.31 201 THR A N 1
ATOM 1562 C CA . THR A 1 201 ? -11.023 -16.844 -1.942 1 98.31 201 THR A CA 1
ATOM 1563 C C . THR A 1 201 ? -11.992 -17.078 -3.1 1 98.31 201 THR A C 1
ATOM 1565 O O . THR A 1 201 ? -13.203 -17.016 -2.924 1 98.31 201 THR A O 1
ATOM 1568 N N . LEU A 1 202 ? -11.469 -17.422 -4.152 1 98.25 202 LEU A N 1
ATOM 1569 C CA . LEU A 1 202 ? -12.195 -17.641 -5.398 1 98.25 202 LEU A CA 1
ATOM 1570 C C . LEU A 1 202 ? -12.961 -18.969 -5.352 1 98.25 202 LEU A C 1
ATOM 1572 O O . LEU A 1 202 ? -12.383 -20.016 -5.059 1 98.25 202 LEU A O 1
ATOM 1576 N N . LYS A 1 203 ? -14.258 -18.938 -5.574 1 98.69 203 LYS A N 1
ATOM 1577 C CA . LYS A 1 203 ? -15.078 -20.125 -5.719 1 98.69 203 LYS A CA 1
ATOM 1578 C C . LYS A 1 203 ? -14.93 -20.734 -7.113 1 98.69 203 LYS A C 1
ATOM 1580 O O . LYS A 1 203 ? -14.938 -20.016 -8.109 1 98.69 203 LYS A O 1
ATOM 1585 N N . LEU A 1 204 ? -14.844 -22.031 -7.164 1 98.69 204 LEU A N 1
ATOM 1586 C CA . LEU A 1 204 ? -14.609 -22.75 -8.414 1 98.69 204 LEU A CA 1
ATOM 1587 C C . LEU A 1 204 ? -15.727 -23.766 -8.68 1 98.69 204 LEU A C 1
ATOM 1589 O O . LEU A 1 204 ? -16.125 -24.5 -7.785 1 98.69 204 LEU A O 1
ATOM 1593 N N . GLU A 1 205 ? -16.234 -23.75 -9.859 1 98.75 205 GLU A N 1
ATOM 1594 C CA . GLU A 1 205 ? -17.141 -24.766 -10.375 1 98.75 205 GLU A CA 1
ATOM 1595 C C . GLU A 1 205 ? -16.719 -25.234 -11.766 1 98.75 205 GLU A C 1
ATOM 1597 O O . GLU A 1 205 ? -16.359 -24.422 -12.617 1 98.75 205 GLU A O 1
ATOM 1602 N N . GLY A 1 206 ? -16.656 -26.531 -11.953 1 98.81 206 GLY A N 1
ATOM 1603 C CA . GLY A 1 206 ? -16.266 -27.047 -13.25 1 98.81 206 GLY A CA 1
ATOM 1604 C C . GLY A 1 206 ? -15.531 -28.375 -13.172 1 9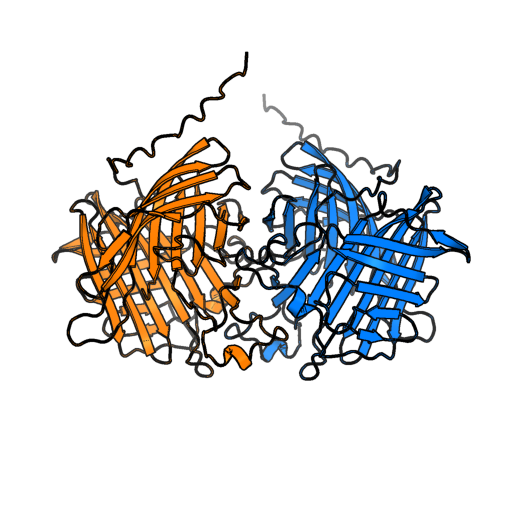8.81 206 GLY A C 1
ATOM 1605 O O . GLY A 1 206 ? -15.875 -29.234 -12.352 1 98.81 206 GLY A O 1
ATOM 1606 N N . THR A 1 207 ? -14.57 -28.531 -14.18 1 98.88 207 THR A N 1
ATOM 1607 C CA . THR A 1 207 ? -13.945 -29.844 -14.297 1 98.88 207 THR A CA 1
ATOM 1608 C C . THR A 1 207 ? -12.453 -29.703 -14.602 1 98.88 207 THR A C 1
ATOM 1610 O O . THR A 1 207 ? -12.016 -28.672 -15.109 1 98.88 207 THR A O 1
ATOM 1613 N N . ILE A 1 208 ? -11.766 -30.703 -14.273 1 98.75 208 ILE A N 1
ATOM 1614 C CA . ILE A 1 208 ? -10.398 -30.953 -14.711 1 98.75 208 ILE A CA 1
ATOM 1615 C C . ILE A 1 208 ? -10.305 -32.312 -15.383 1 98.75 208 ILE A C 1
ATOM 1617 O O . ILE A 1 208 ? -10.953 -33.281 -14.945 1 98.75 208 ILE A O 1
ATOM 1621 N N . THR A 1 209 ? -9.531 -32.406 -16.391 1 98.12 209 THR A N 1
ATOM 1622 C CA . THR A 1 209 ? -9.305 -33.688 -17.062 1 98.12 209 THR A CA 1
ATOM 1623 C C . THR A 1 209 ? -7.875 -34.156 -16.859 1 98.12 209 THR A C 1
ATOM 1625 O O . THR A 1 209 ? -6.922 -33.469 -17.188 1 98.12 209 THR A O 1
ATOM 1628 N N . VAL A 1 210 ? -7.727 -35.219 -16.312 1 94 210 VAL A N 1
ATOM 1629 C CA . VAL A 1 210 ? -6.43 -35.844 -16.062 1 94 210 VAL A CA 1
ATOM 1630 C C . VAL A 1 210 ? -6.438 -37.281 -16.547 1 94 210 VAL A C 1
ATOM 1632 O O . VAL A 1 210 ? -7.367 -38.062 -16.25 1 94 210 VAL A O 1
ATOM 1635 N N . ASP A 1 211 ? -5.422 -37.656 -17.25 1 89.25 211 ASP A N 1
ATOM 1636 C CA . ASP A 1 211 ? -5.297 -39 -17.797 1 89.25 211 ASP A CA 1
ATOM 1637 C C . ASP A 1 211 ? -6.547 -39.406 -18.578 1 89.25 211 ASP A C 1
ATOM 1639 O O . ASP A 1 211 ? -7.055 -40.5 -18.422 1 89.25 211 ASP A O 1
ATOM 1643 N N . GLY A 1 212 ? -7.055 -38.438 -19.234 1 92.62 212 GLY A N 1
ATOM 1644 C CA . GLY A 1 212 ? -8.195 -38.688 -20.094 1 92.62 212 GLY A CA 1
ATOM 1645 C C . GLY A 1 212 ? -9.508 -38.75 -19.344 1 92.62 212 GLY A C 1
ATOM 1646 O O . GLY A 1 212 ? -10.578 -38.906 -19.953 1 92.62 212 GLY A O 1
ATOM 1647 N N . GLU A 1 213 ? -9.461 -38.656 -18.109 1 95.88 213 GLU A N 1
ATOM 1648 C CA . GLU A 1 213 ? -10.672 -38.688 -17.297 1 95.88 213 GLU A CA 1
ATOM 1649 C C . GLU A 1 213 ? -11.094 -37.312 -16.859 1 95.88 213 GLU A C 1
ATOM 1651 O O . GLU A 1 213 ? -10.297 -36.562 -16.297 1 95.88 213 GLU A O 1
ATOM 1656 N N . GLU A 1 214 ? -12.305 -37.031 -17.141 1 98.19 214 GLU A N 1
ATOM 1657 C CA . GLU A 1 214 ? -12.875 -35.781 -16.688 1 98.19 214 GLU A CA 1
ATOM 1658 C C . GLU A 1 214 ? -13.375 -35.875 -15.25 1 98.19 214 GLU A C 1
ATOM 1660 O O . GLU A 1 214 ? -14.242 -36.719 -14.953 1 98.19 214 GLU A O 1
ATOM 1665 N N . LEU A 1 215 ? -12.891 -35.094 -14.383 1 98.56 215 LEU A N 1
ATOM 1666 C CA . LEU A 1 215 ? -13.211 -35.125 -12.961 1 98.56 215 LEU A CA 1
ATOM 1667 C C . LEU A 1 215 ? -13.93 -33.844 -12.547 1 98.56 215 LEU A C 1
ATOM 1669 O O . LEU A 1 215 ? -13.539 -32.75 -12.961 1 98.56 215 LEU A O 1
ATOM 1673 N N . GLN A 1 216 ? -14.93 -34.031 -11.719 1 98.75 216 GLN A N 1
ATOM 1674 C CA . GLN A 1 216 ? -15.695 -32.875 -11.227 1 98.75 216 GLN A CA 1
ATOM 1675 C C . GLN A 1 216 ? -15.008 -32.219 -10.031 1 98.75 216 GLN A C 1
ATOM 1677 O O . GLN A 1 216 ? -14.586 -32.906 -9.094 1 98.75 216 GLN A O 1
ATOM 1682 N N . ILE A 1 217 ? -14.867 -30.922 -10.07 1 98.81 217 ILE A N 1
ATOM 1683 C CA . ILE A 1 217 ? -14.32 -30.172 -8.945 1 98.81 217 ILE A CA 1
ATOM 1684 C C . ILE A 1 217 ? -15.344 -30.109 -7.812 1 98.81 217 ILE A C 1
ATOM 1686 O O . ILE A 1 217 ? -16.516 -29.797 -8.047 1 98.81 217 ILE A O 1
ATOM 1690 N N . ASP A 1 218 ? -14.945 -30.422 -6.59 1 98.62 218 ASP A N 1
ATOM 1691 C CA . ASP A 1 218 ? -15.758 -30.156 -5.402 1 98.62 218 ASP A CA 1
ATOM 1692 C C . ASP A 1 218 ? -15.586 -28.719 -4.93 1 98.62 218 ASP A C 1
ATOM 1694 O O . ASP A 1 218 ? -14.609 -28.391 -4.262 1 98.62 218 ASP A O 1
ATOM 1698 N N . SER A 1 219 ? -16.516 -27.938 -5.191 1 97.94 219 SER A N 1
ATOM 1699 C CA . SER A 1 219 ? -16.422 -26.484 -4.965 1 97.94 219 SER A CA 1
ATOM 1700 C C . SER A 1 219 ? -16.219 -26.172 -3.49 1 97.94 219 SER A C 1
ATOM 1702 O O . SER A 1 219 ? -15.562 -25.188 -3.15 1 97.94 219 SER A O 1
ATOM 1704 N N . ASP A 1 220 ? -16.688 -26.969 -2.605 1 96.25 220 ASP A N 1
ATOM 1705 C CA . ASP A 1 220 ? -16.609 -26.703 -1.171 1 96.25 220 ASP A CA 1
ATOM 1706 C C . ASP A 1 220 ? -15.281 -27.172 -0.592 1 96.25 220 ASP A C 1
ATOM 1708 O O . ASP A 1 220 ? -14.922 -26.812 0.526 1 96.25 220 ASP A O 1
ATOM 1712 N N . GLN A 1 221 ? -14.625 -28 -1.368 1 97.75 221 GLN A N 1
ATOM 1713 C CA . GLN A 1 221 ? -13.359 -28.547 -0.892 1 97.75 221 GLN A CA 1
ATOM 1714 C C . GLN A 1 221 ? -12.195 -28.062 -1.75 1 97.75 221 GLN A C 1
ATOM 1716 O O . GLN A 1 221 ? -11.133 -28.688 -1.765 1 97.75 221 GLN A O 1
ATOM 1721 N N . SER A 1 222 ? -12.469 -27.078 -2.541 1 98.69 222 SER A N 1
ATOM 1722 C CA . SER A 1 222 ? -11.453 -26.469 -3.395 1 98.69 222 SER A CA 1
ATOM 1723 C C . SER A 1 222 ? -11.375 -24.969 -3.195 1 98.69 222 SER A C 1
ATOM 1725 O O . SER A 1 222 ? -12.367 -24.344 -2.803 1 98.69 222 SER A O 1
ATOM 1727 N N . ARG A 1 223 ? -10.203 -24.453 -3.457 1 98.19 223 ARG A N 1
ATOM 1728 C CA . ARG A 1 223 ? -9.992 -23.016 -3.342 1 98.19 223 ARG A CA 1
ATOM 1729 C C . ARG A 1 223 ? -9.219 -22.484 -4.539 1 98.19 223 ARG A C 1
ATOM 1731 O O . ARG A 1 223 ? -8.211 -23.062 -4.945 1 98.19 223 ARG A O 1
ATOM 1738 N N . GLY A 1 224 ? -9.734 -21.391 -5.062 1 98.69 224 GLY A N 1
ATOM 1739 C CA . GLY A 1 224 ? -9.008 -20.703 -6.113 1 98.69 224 GLY A CA 1
ATOM 1740 C C . GLY A 1 224 ? -8.383 -19.391 -5.648 1 98.69 224 GLY A C 1
ATOM 1741 O O . GLY A 1 224 ? -8.797 -18.844 -4.633 1 98.69 224 GLY A O 1
ATOM 1742 N N . TYR A 1 225 ? -7.379 -19 -6.246 1 98.75 225 TYR A N 1
ATOM 1743 C CA . TYR A 1 225 ? -6.746 -17.688 -6.172 1 98.75 225 TYR A CA 1
ATOM 1744 C C . TYR A 1 225 ? -6.629 -17.062 -7.555 1 98.75 225 TYR A C 1
ATOM 1746 O O . TYR A 1 225 ? -6.273 -17.734 -8.523 1 98.75 225 TYR A O 1
ATOM 1754 N N . PHE A 1 226 ? -7.02 -15.82 -7.641 1 98.56 226 PHE A N 1
ATOM 1755 C CA . PHE A 1 226 ? -6.836 -15.039 -8.859 1 98.56 226 PHE A CA 1
ATOM 1756 C C . PHE A 1 226 ? -6.004 -13.789 -8.586 1 98.56 226 PHE A C 1
ATOM 1758 O O . PHE A 1 226 ? -6.184 -13.133 -7.555 1 98.56 226 PHE A O 1
ATOM 1765 N N . GLU A 1 227 ? -5.113 -13.461 -9.555 1 98 227 GLU A N 1
ATOM 1766 C CA . GLU A 1 227 ? -4.445 -12.172 -9.414 1 98 227 GLU A CA 1
ATOM 1767 C C . GLU A 1 227 ? -4.199 -11.531 -10.781 1 98 227 GLU A C 1
ATOM 1769 O O . GLU A 1 227 ? -4.141 -12.219 -11.797 1 98 227 GLU A O 1
ATOM 1774 N N . ARG A 1 228 ? -4.117 -10.234 -10.727 1 96.19 228 ARG A N 1
ATOM 1775 C CA . ARG A 1 228 ? -3.723 -9.367 -11.828 1 96.19 228 ARG A CA 1
ATOM 1776 C C . ARG A 1 228 ? -2.422 -8.641 -11.516 1 96.19 228 ARG A C 1
ATOM 1778 O O . ARG A 1 228 ? -2.244 -8.125 -10.406 1 96.19 228 ARG A O 1
ATOM 1785 N N . GLN A 1 229 ? -1.59 -8.664 -12.516 1 94.88 229 GLN A N 1
ATOM 1786 C CA . GLN A 1 229 ? -0.397 -7.828 -12.453 1 94.88 229 GLN A CA 1
ATOM 1787 C C . GLN A 1 229 ? -0.119 -7.16 -13.797 1 94.88 229 GLN A C 1
ATOM 1789 O O . GLN A 1 229 ? -0.189 -7.809 -14.844 1 94.88 229 GLN A O 1
ATOM 1794 N N . TRP A 1 230 ? 0.187 -5.82 -13.719 1 91.44 230 TRP A N 1
ATOM 1795 C CA . TRP A 1 230 ? 0.491 -5.152 -14.977 1 91.44 230 TRP A CA 1
ATOM 1796 C C . TRP A 1 230 ? 1.378 -3.932 -14.742 1 91.44 230 TRP A C 1
ATOM 1798 O O . TRP A 1 230 ? 1.532 -3.477 -13.609 1 91.44 230 TRP A O 1
ATOM 1808 N N . GLY A 1 231 ? 1.944 -3.441 -15.766 1 86.19 231 GLY A N 1
ATOM 1809 C CA . GLY A 1 231 ? 2.834 -2.291 -15.734 1 86.19 231 GLY A CA 1
ATOM 1810 C C . GLY A 1 231 ? 4.191 -2.566 -16.359 1 86.19 231 GLY A C 1
ATOM 1811 O O . GLY A 1 231 ? 4.414 -3.641 -16.922 1 86.19 231 GLY A O 1
ATOM 1812 N N . GLU A 1 232 ? 4.973 -1.573 -16.312 1 80.12 232 GLU A N 1
ATOM 1813 C CA . GLU A 1 232 ? 6.332 -1.673 -16.828 1 80.12 232 GLU A CA 1
ATOM 1814 C C . GLU A 1 232 ? 7.355 -1.776 -15.703 1 80.12 232 GLU A C 1
ATOM 1816 O O . GLU A 1 232 ? 7.82 -0.76 -15.188 1 80.12 232 GLU A O 1
ATOM 1821 N N . PHE A 1 233 ? 7.523 -3.057 -15.461 1 78.44 233 PHE A N 1
ATOM 1822 C CA . PHE A 1 233 ? 8.5 -3.324 -14.406 1 78.44 233 PHE A CA 1
ATOM 1823 C C . PHE A 1 233 ? 9.461 -4.43 -14.836 1 78.44 233 PHE A C 1
ATOM 1825 O O . PHE A 1 233 ? 9.141 -5.234 -15.711 1 78.44 233 PHE A O 1
ATOM 1832 N N . GLY A 1 234 ? 10.703 -4.344 -14.617 1 76.56 234 GLY A N 1
ATOM 1833 C CA . GLY A 1 234 ? 11.727 -5.344 -14.891 1 76.56 234 GLY A CA 1
ATOM 1834 C C . GLY A 1 234 ? 11.969 -6.273 -13.719 1 76.56 234 GLY A C 1
ATOM 1835 O O . GLY A 1 234 ? 11.602 -5.961 -12.578 1 76.56 234 GLY A O 1
ATOM 1836 N N . ILE A 1 235 ? 12.227 -7.469 -14.039 1 83.62 235 ILE A N 1
ATOM 1837 C CA . ILE A 1 235 ? 12.609 -8.422 -13.008 1 83.62 235 ILE A CA 1
ATOM 1838 C C . ILE A 1 235 ? 14.023 -8.938 -13.273 1 83.62 235 ILE A C 1
ATOM 1840 O O . ILE A 1 235 ? 14.219 -10.133 -13.5 1 83.62 235 ILE A O 1
ATOM 1844 N N . ALA A 1 236 ? 14.891 -7.93 -13.148 1 75.81 236 ALA A N 1
ATOM 1845 C CA . ALA A 1 236 ? 16.281 -8.305 -13.422 1 75.81 236 ALA A CA 1
ATOM 1846 C C . ALA A 1 236 ? 16.812 -9.227 -12.336 1 75.81 236 ALA A C 1
ATOM 1848 O O . ALA A 1 236 ? 16.578 -9 -11.141 1 75.81 236 ALA A O 1
ATOM 1849 N N . GLY A 1 237 ? 17.125 -10.414 -12.602 1 85.12 237 GLY A N 1
ATOM 1850 C CA . GLY A 1 237 ? 17.766 -11.336 -11.688 1 85.12 237 GLY A CA 1
ATOM 1851 C C . GLY A 1 237 ? 16.859 -12.453 -11.219 1 85.12 237 GLY A C 1
ATOM 1852 O O . GLY A 1 237 ? 17.266 -13.305 -10.414 1 85.12 237 GLY A O 1
ATOM 1853 N N . GLY A 1 238 ? 15.672 -12.352 -11.586 1 93.12 238 GLY A N 1
ATOM 1854 C CA . GLY A 1 238 ? 14.75 -13.398 -11.18 1 93.12 238 GLY A CA 1
ATOM 1855 C C . GLY A 1 238 ? 14.156 -13.164 -9.797 1 93.12 238 GLY A C 1
ATOM 1856 O O . GLY A 1 238 ? 14.273 -12.07 -9.25 1 93.12 238 GLY A O 1
ATOM 1857 N N . HIS A 1 239 ? 13.398 -14.18 -9.25 1 96.44 239 HIS A N 1
ATOM 1858 C CA . HIS A 1 239 ? 12.766 -14.07 -7.945 1 96.44 239 HIS A CA 1
ATOM 1859 C C . HIS A 1 239 ? 12.234 -15.422 -7.469 1 96.44 239 HIS A C 1
ATOM 1861 O O . HIS A 1 239 ? 12.141 -16.375 -8.258 1 96.44 239 HIS A O 1
ATOM 1867 N N . TYR A 1 240 ? 12.047 -15.602 -6.238 1 97.19 240 TYR A N 1
ATOM 1868 C CA . TYR A 1 240 ? 11.016 -16.531 -5.805 1 97.19 240 TYR A CA 1
ATOM 1869 C C . TYR A 1 240 ? 9.859 -15.797 -5.145 1 97.19 240 TYR A C 1
ATOM 1871 O O . TYR A 1 240 ? 10.07 -14.844 -4.391 1 97.19 240 TYR A O 1
ATOM 1879 N N . GLY A 1 241 ? 8.711 -16.109 -5.598 1 98.12 241 GLY A N 1
ATOM 1880 C CA . GLY A 1 241 ? 7.438 -15.617 -5.09 1 98.12 241 GLY A CA 1
ATOM 1881 C C . GLY A 1 241 ? 6.645 -16.672 -4.348 1 98.12 241 GLY A C 1
ATOM 1882 O O . GLY A 1 241 ? 6.746 -17.859 -4.656 1 98.12 241 GLY A O 1
ATOM 1883 N N . TYR A 1 242 ? 5.859 -16.219 -3.348 1 98.81 242 TYR A N 1
ATOM 1884 C CA . TYR A 1 242 ? 5.156 -17.188 -2.51 1 98.81 242 TYR A CA 1
ATOM 1885 C C . TYR A 1 242 ? 3.734 -16.719 -2.219 1 98.81 242 TYR A C 1
ATOM 1887 O O . TYR A 1 242 ? 3.488 -15.523 -2.059 1 98.81 242 TYR A O 1
ATOM 1895 N N . TRP A 1 243 ? 2.783 -17.594 -2.271 1 98.88 243 TRP A N 1
ATOM 1896 C CA . TRP A 1 243 ? 1.399 -17.531 -1.811 1 98.88 243 TRP A CA 1
ATOM 1897 C C . TRP A 1 243 ? 1.137 -18.578 -0.741 1 98.88 243 TRP A C 1
ATOM 1899 O O . TRP A 1 243 ? 1.068 -19.781 -1.041 1 98.88 243 TRP A O 1
ATOM 1909 N N . LEU A 1 244 ? 0.944 -18.141 0.507 1 98.88 244 LEU A N 1
ATOM 1910 C CA . LEU A 1 244 ? 0.831 -19.109 1.599 1 98.88 244 LEU A CA 1
ATOM 1911 C C . LEU A 1 244 ? -0.481 -18.922 2.354 1 98.88 244 LEU A C 1
ATOM 1913 O O . LEU A 1 244 ? -0.694 -17.891 2.994 1 98.88 244 LEU A O 1
ATOM 1917 N N . TYR A 1 245 ? -1.342 -19.891 2.262 1 98.75 245 TYR A N 1
ATOM 1918 C CA . TYR A 1 245 ? -2.521 -19.938 3.119 1 98.75 245 TYR A CA 1
ATOM 1919 C C . TYR A 1 245 ? -2.197 -20.594 4.461 1 98.75 245 TYR A C 1
ATOM 1921 O O . TYR A 1 245 ? -1.996 -21.797 4.539 1 98.75 245 TYR A O 1
ATOM 1929 N N . LEU A 1 246 ? -2.23 -19.797 5.469 1 98.56 246 LEU A N 1
ATOM 1930 C CA . LEU A 1 246 ? -1.899 -20.312 6.793 1 98.56 246 LEU A CA 1
ATOM 1931 C C . LEU A 1 246 ? -3.117 -20.969 7.445 1 98.56 246 LEU A C 1
ATOM 1933 O O . LEU A 1 246 ? -4.254 -20.578 7.164 1 98.56 246 LEU A O 1
ATOM 1937 N N . SER A 1 247 ? -2.869 -21.812 8.352 1 97.81 247 SER A N 1
ATOM 1938 C CA . SER A 1 247 ? -3.916 -22.547 9.062 1 97.81 247 SER A CA 1
ATOM 1939 C C . SER A 1 247 ? -4.738 -21.609 9.945 1 97.81 247 SER A C 1
ATOM 1941 O O . SER A 1 247 ? -5.844 -21.969 10.367 1 97.81 247 SER A O 1
ATOM 1943 N N . ASN A 1 248 ? -4.215 -20.438 10.25 1 97.56 248 ASN A N 1
ATOM 1944 C CA . ASN A 1 248 ? -4.961 -19.484 11.078 1 97.56 248 ASN A CA 1
ATOM 1945 C C . ASN A 1 248 ? -5.816 -18.547 10.227 1 97.56 248 ASN A C 1
ATOM 1947 O O . ASN A 1 248 ? -6.395 -17.594 10.742 1 97.56 248 ASN A O 1
ATOM 1951 N N . GLY A 1 249 ? -5.812 -18.719 8.977 1 97.19 249 GLY A N 1
ATOM 1952 C CA . GLY A 1 249 ? -6.746 -18 8.117 1 97.19 249 GLY A CA 1
ATOM 1953 C C . GLY A 1 249 ? -6.102 -16.875 7.344 1 97.19 249 GLY A C 1
ATOM 1954 O O . GLY A 1 249 ? -6.715 -16.297 6.445 1 97.19 249 GLY A O 1
ATOM 1955 N N . ILE A 1 250 ? -4.863 -16.578 7.594 1 97.94 250 ILE A N 1
ATOM 1956 C CA . ILE A 1 250 ? -4.16 -15.477 6.945 1 97.94 250 ILE A CA 1
ATOM 1957 C C . ILE A 1 250 ? -3.52 -15.961 5.648 1 97.94 250 ILE A C 1
ATOM 1959 O O . ILE A 1 250 ? -3.229 -17.156 5.5 1 97.94 250 ILE A O 1
ATOM 1963 N N . LEU A 1 251 ? -3.426 -15.062 4.707 1 98.81 251 LEU A N 1
ATOM 1964 C CA . LEU A 1 251 ? -2.629 -15.312 3.51 1 98.81 251 LEU A CA 1
ATOM 1965 C C . LEU A 1 251 ? -1.391 -14.43 3.484 1 98.81 251 LEU A C 1
ATOM 1967 O O . LEU A 1 251 ? -1.48 -13.219 3.729 1 98.81 251 LEU A O 1
ATOM 1971 N N . ILE A 1 252 ? -0.221 -15.016 3.191 1 98.94 252 ILE A N 1
ATOM 1972 C CA . ILE A 1 252 ? 1.022 -14.281 2.982 1 98.94 252 ILE A CA 1
ATOM 1973 C C . ILE A 1 252 ? 1.406 -14.328 1.506 1 98.94 252 ILE A C 1
ATOM 1975 O O . ILE A 1 252 ? 1.479 -15.406 0.91 1 98.94 252 ILE A O 1
ATOM 1979 N N . HIS A 1 253 ? 1.605 -13.195 0.925 1 98.94 253 HIS A N 1
ATOM 1980 C CA . HIS A 1 253 ? 2.096 -13.047 -0.441 1 98.94 253 HIS A CA 1
ATOM 1981 C C . HIS A 1 253 ? 3.334 -12.164 -0.494 1 98.94 253 HIS A C 1
ATOM 1983 O O . HIS A 1 253 ? 3.4 -11.141 0.199 1 98.94 253 HIS A O 1
ATOM 1989 N N . GLY A 1 254 ? 4.281 -12.562 -1.297 1 98.62 254 GLY A N 1
ATOM 1990 C CA . GLY A 1 254 ? 5.43 -11.695 -1.483 1 98.62 254 GLY A CA 1
ATOM 1991 C C . GLY A 1 254 ? 6.484 -12.281 -2.4 1 98.62 254 GLY A C 1
ATOM 1992 O O . GLY A 1 254 ? 6.277 -13.344 -2.988 1 98.62 254 GLY A O 1
ATOM 1993 N N . TRP A 1 255 ? 7.539 -11.492 -2.605 1 97.81 255 TRP A N 1
ATOM 1994 C CA . TRP A 1 255 ? 8.664 -11.883 -3.445 1 97.81 255 TRP A CA 1
ATOM 1995 C C . TRP A 1 255 ? 9.992 -11.586 -2.75 1 97.81 255 TRP A C 1
ATOM 1997 O O . TRP A 1 255 ? 10.062 -10.703 -1.891 1 97.81 255 TRP A O 1
ATOM 2007 N N . VAL A 1 256 ? 10.953 -12.336 -3.053 1 97.5 256 VAL A N 1
ATOM 2008 C CA . VAL A 1 256 ? 12.359 -11.977 -2.918 1 97.5 256 VAL A CA 1
ATOM 2009 C C . VAL A 1 256 ? 13.008 -11.898 -4.297 1 97.5 256 VAL A C 1
ATOM 2011 O O . VAL A 1 256 ? 13.023 -12.883 -5.039 1 97.5 256 VAL A O 1
ATOM 2014 N N . VAL A 1 257 ? 13.547 -10.742 -4.621 1 95.88 257 VAL A N 1
ATOM 2015 C CA . VAL A 1 257 ? 14.008 -10.5 -5.984 1 95.88 257 VAL A CA 1
ATOM 2016 C C . VAL A 1 257 ? 15.523 -10.68 -6.055 1 95.88 257 VAL A C 1
ATOM 2018 O O . VAL A 1 257 ? 16.25 -10.234 -5.164 1 95.88 257 VAL A O 1
ATOM 2021 N N . GLY A 1 258 ? 15.969 -11.352 -7.035 1 94.19 258 GLY A N 1
ATOM 2022 C CA . GLY A 1 258 ? 17.375 -11.461 -7.387 1 94.19 258 GLY A CA 1
ATOM 2023 C C . GLY A 1 258 ? 18.141 -12.453 -6.527 1 94.19 258 GLY A C 1
ATOM 2024 O O . GLY A 1 258 ? 19.297 -12.242 -6.203 1 94.19 258 GLY A O 1
ATOM 2025 N N . PRO A 1 259 ? 17.484 -13.445 -6.004 1 93.94 259 PRO A N 1
ATOM 2026 C CA . PRO A 1 259 ? 18.25 -14.453 -5.27 1 93.94 259 PRO A CA 1
ATOM 2027 C C . PRO A 1 259 ? 19.141 -15.289 -6.176 1 93.94 259 PRO A C 1
ATOM 2029 O O . PRO A 1 259 ? 18.797 -15.547 -7.332 1 93.94 259 PRO A O 1
ATOM 2032 N N . THR A 1 260 ? 20.297 -15.656 -5.664 1 93.62 260 THR A N 1
ATOM 2033 C CA . THR A 1 260 ? 21.172 -16.609 -6.328 1 93.62 260 THR A CA 1
ATOM 2034 C C . THR A 1 260 ? 21.609 -17.719 -5.359 1 93.62 260 THR A C 1
ATOM 2036 O O . THR A 1 260 ? 21.266 -17.672 -4.176 1 93.62 260 THR A O 1
ATOM 2039 N N . VAL A 1 261 ? 22.219 -18.656 -5.961 1 91.38 261 VAL A N 1
ATOM 2040 C CA . VAL A 1 261 ? 22.719 -19.734 -5.105 1 91.38 261 VAL A CA 1
ATOM 2041 C C . VAL A 1 261 ? 23.75 -19.172 -4.137 1 91.38 261 VAL A C 1
ATOM 2043 O O . VAL A 1 261 ? 23.828 -19.594 -2.979 1 91.38 261 VAL A O 1
ATOM 2046 N N . GLU A 1 262 ? 24.578 -18.203 -4.547 1 92.75 262 GLU A N 1
ATOM 2047 C CA . GLU A 1 262 ? 25.609 -17.594 -3.715 1 92.75 262 GLU A CA 1
ATOM 2048 C C . GLU A 1 262 ? 25 -16.625 -2.707 1 92.75 262 GLU A C 1
ATOM 2050 O O . GLU A 1 262 ? 25.5 -16.5 -1.588 1 92.75 262 GLU A O 1
ATOM 2055 N N . GLU A 1 263 ? 23.984 -15.984 -3.125 1 93 263 GLU A N 1
ATOM 2056 C CA . GLU A 1 263 ? 23.219 -15.055 -2.293 1 93 263 GLU A CA 1
ATOM 2057 C C . GLU A 1 263 ? 21.734 -15.367 -2.338 1 93 263 GLU A C 1
ATOM 2059 O O . GLU A 1 263 ? 20.984 -14.727 -3.072 1 93 263 GLU A O 1
ATOM 2064 N N . PRO A 1 264 ? 21.312 -16.25 -1.508 1 91.75 264 PRO A N 1
ATOM 2065 C CA . PRO A 1 264 ? 19.938 -16.766 -1.632 1 91.75 264 PRO A CA 1
ATOM 2066 C C . PRO A 1 264 ? 18.891 -15.781 -1.118 1 91.75 264 PRO A C 1
ATOM 2068 O O . PRO A 1 264 ? 17.734 -16.156 -0.894 1 91.75 264 PRO A O 1
ATOM 2071 N N . TYR A 1 265 ? 19.359 -14.594 -0.779 1 91.62 265 TYR A N 1
ATOM 2072 C CA . TYR A 1 265 ? 18.5 -13.453 -0.49 1 91.62 265 TYR A CA 1
ATOM 2073 C C . TYR A 1 265 ? 18.734 -12.328 -1.486 1 91.62 265 TYR A C 1
ATOM 2075 O O . TYR A 1 265 ? 19.766 -12.305 -2.174 1 91.62 265 TYR A O 1
ATOM 2083 N N . GLY A 1 266 ? 17.656 -11.453 -1.632 1 92.56 266 GLY A N 1
ATOM 2084 C CA . GLY A 1 266 ? 17.766 -10.297 -2.502 1 92.56 266 GLY A CA 1
ATOM 2085 C C . GLY A 1 266 ? 16.766 -9.203 -2.178 1 92.56 266 GLY A C 1
ATOM 2086 O O . GLY A 1 266 ? 15.875 -9.391 -1.354 1 92.56 266 GLY A O 1
ATOM 2087 N N . ILE A 1 267 ? 16.984 -8.07 -2.754 1 92.88 267 ILE A N 1
ATOM 2088 C CA . ILE A 1 267 ? 16.094 -6.93 -2.594 1 92.88 267 ILE A CA 1
ATOM 2089 C C . ILE A 1 267 ? 15.672 -6.406 -3.965 1 92.88 267 ILE A C 1
ATOM 2091 O O . ILE A 1 267 ? 16.438 -6.48 -4.926 1 92.88 267 ILE A O 1
ATOM 2095 N N . PRO A 1 268 ? 14.477 -5.938 -4.066 1 95.25 268 PRO A N 1
ATOM 2096 C CA . PRO A 1 268 ? 13.539 -5.801 -2.955 1 95.25 268 PRO A CA 1
ATOM 2097 C C . PRO A 1 268 ? 12.961 -7.137 -2.498 1 95.25 268 PRO A C 1
ATOM 2099 O O . PRO A 1 268 ? 13 -8.117 -3.246 1 95.25 268 PRO A O 1
ATOM 2102 N N . ALA A 1 269 ? 12.547 -7.203 -1.272 1 97.31 269 ALA A N 1
ATOM 2103 C CA . ALA A 1 269 ? 11.844 -8.336 -0.669 1 97.31 269 ALA A CA 1
ATOM 2104 C C . ALA A 1 269 ? 10.727 -7.855 0.255 1 97.31 269 ALA A C 1
ATOM 2106 O O . ALA A 1 269 ? 10.961 -7.043 1.151 1 97.31 269 ALA A O 1
ATOM 2107 N N . TRP A 1 270 ? 9.5 -8.344 0.048 1 98.19 270 TRP A N 1
ATOM 2108 C CA . TRP A 1 270 ? 8.367 -7.898 0.856 1 98.19 270 TRP A CA 1
ATOM 2109 C C . TRP A 1 270 ? 7.391 -9.039 1.1 1 98.19 270 TRP A C 1
ATOM 2111 O O . TRP A 1 270 ? 7.449 -10.07 0.423 1 98.19 270 TRP A O 1
ATOM 2121 N N . ALA A 1 271 ? 6.605 -8.867 2.09 1 98.88 271 ALA A N 1
ATOM 2122 C CA . ALA A 1 271 ? 5.453 -9.719 2.361 1 98.88 271 ALA A CA 1
ATOM 2123 C C . ALA A 1 271 ? 4.195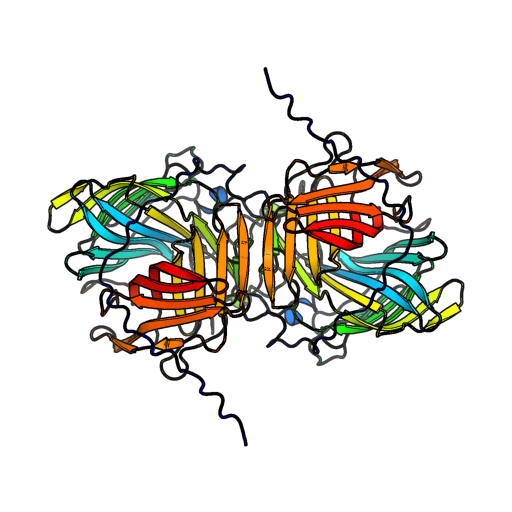 -8.883 2.592 1 98.88 271 ALA A C 1
ATOM 2125 O O . ALA A 1 271 ? 4.18 -8 3.455 1 98.88 271 ALA A O 1
ATOM 2126 N N . THR A 1 272 ? 3.25 -9.07 1.793 1 98.94 272 THR A N 1
ATOM 2127 C CA . THR A 1 272 ? 1.913 -8.555 2.061 1 98.94 272 THR A CA 1
ATOM 2128 C C . THR A 1 272 ? 1.07 -9.594 2.797 1 98.94 272 THR A C 1
ATOM 2130 O O . THR A 1 272 ? 0.934 -10.727 2.338 1 98.94 272 THR A O 1
ATOM 2133 N N . ILE A 1 273 ? 0.554 -9.188 3.922 1 98.94 273 ILE A N 1
ATOM 2134 C CA . ILE A 1 273 ? -0.293 -10.055 4.73 1 98.94 273 ILE A CA 1
ATOM 2135 C C . ILE A 1 273 ? -1.758 -9.672 4.539 1 98.94 273 ILE A C 1
ATOM 2137 O O . ILE A 1 273 ? -2.141 -8.523 4.781 1 98.94 273 ILE A O 1
ATOM 2141 N N . TRP A 1 274 ? -2.553 -10.617 4.141 1 98.81 274 TRP A N 1
ATOM 2142 C CA . TRP A 1 274 ? -3.992 -10.445 3.975 1 98.81 274 TRP A CA 1
ATOM 2143 C C . TRP A 1 274 ? -4.754 -11.109 5.117 1 98.81 274 TRP A C 1
ATOM 2145 O O . TRP A 1 274 ? -4.582 -12.297 5.379 1 98.81 274 TRP A O 1
ATOM 2155 N N . HIS A 1 275 ? -5.496 -10.328 5.793 1 98.31 275 HIS A N 1
ATOM 2156 C CA . HIS A 1 275 ? -6.426 -10.844 6.797 1 98.31 275 HIS A CA 1
ATOM 2157 C C . HIS A 1 275 ? -7.855 -10.867 6.262 1 98.31 275 HIS A C 1
ATOM 2159 O O . HIS A 1 275 ? -8.273 -9.945 5.555 1 98.31 275 HIS A O 1
ATOM 2165 N N . PRO A 1 276 ? -8.648 -11.867 6.68 1 97.25 276 PRO A N 1
ATOM 2166 C CA . PRO A 1 276 ? -10.016 -11.977 6.164 1 97.25 276 PRO A CA 1
ATOM 2167 C C . PRO A 1 276 ? -10.898 -10.797 6.578 1 97.25 276 PRO A C 1
ATOM 2169 O O . PRO A 1 276 ? -11.906 -10.523 5.934 1 97.25 276 PRO A O 1
ATOM 2172 N N . ASN A 1 277 ? -10.539 -10.109 7.629 1 96.38 277 ASN A N 1
ATOM 2173 C CA . ASN A 1 277 ? -11.352 -8.992 8.094 1 96.38 277 ASN A CA 1
ATOM 2174 C C . ASN A 1 277 ? -11.008 -7.703 7.348 1 96.38 277 ASN A C 1
ATOM 2176 O O . ASN A 1 277 ? -11.586 -6.648 7.629 1 96.38 277 ASN A O 1
ATOM 2180 N N . GLY A 1 278 ? -9.992 -7.766 6.57 1 95.94 278 GLY A N 1
ATOM 2181 C CA . GLY A 1 278 ? -9.75 -6.637 5.684 1 95.94 278 GLY A CA 1
ATOM 2182 C C . GLY A 1 278 ? -8.422 -5.957 5.934 1 95.94 278 GLY A C 1
ATOM 2183 O O . GLY A 1 278 ? -7.969 -5.152 5.121 1 95.94 278 GLY A O 1
ATOM 2184 N N . ILE A 1 279 ? -7.746 -6.285 7.008 1 98.25 279 ILE A N 1
ATOM 2185 C CA . ILE A 1 279 ? -6.441 -5.699 7.297 1 98.25 279 ILE A CA 1
ATOM 2186 C C . ILE A 1 279 ? -5.422 -6.18 6.266 1 98.25 279 ILE A C 1
ATOM 2188 O O . ILE A 1 279 ? -5.375 -7.367 5.938 1 98.25 279 ILE A O 1
ATOM 2192 N N . HIS A 1 280 ? -4.711 -5.27 5.699 1 98.81 280 HIS A N 1
ATOM 2193 C CA . HIS A 1 280 ? -3.482 -5.562 4.965 1 98.81 280 HIS A CA 1
ATOM 2194 C C . HIS A 1 280 ? -2.256 -5.086 5.73 1 98.81 280 HIS A C 1
ATOM 2196 O O . HIS A 1 280 ? -2.242 -3.971 6.258 1 98.81 280 HIS A O 1
ATOM 2202 N N . GLU A 1 281 ? -1.268 -5.918 5.785 1 98.88 281 GLU A N 1
ATOM 2203 C CA . GLU A 1 281 ? 0.034 -5.492 6.289 1 98.88 281 GLU A CA 1
ATOM 2204 C C . GLU A 1 281 ? 1.109 -5.609 5.215 1 98.88 281 GLU A C 1
ATOM 2206 O O . GLU A 1 281 ? 1.028 -6.477 4.34 1 98.88 281 GLU A O 1
ATOM 2211 N N . VAL A 1 282 ? 2.027 -4.746 5.285 1 98.88 282 VAL A N 1
ATOM 2212 C CA . VAL A 1 282 ? 3.246 -4.859 4.492 1 98.88 282 VAL A CA 1
ATOM 2213 C C . VAL A 1 282 ? 4.457 -4.969 5.418 1 98.88 282 VAL A C 1
ATOM 2215 O O . VAL A 1 282 ? 4.703 -4.078 6.23 1 98.88 282 VAL A O 1
ATOM 2218 N N . LEU A 1 283 ? 5.176 -6.055 5.277 1 98.75 283 LEU A N 1
ATOM 2219 C CA . LEU A 1 283 ? 6.332 -6.336 6.129 1 98.75 283 LEU A CA 1
ATOM 2220 C C . LEU A 1 283 ? 7.613 -6.371 5.305 1 98.75 283 LEU A C 1
ATOM 2222 O O . LEU A 1 283 ? 7.598 -6.77 4.137 1 98.75 283 LEU A O 1
ATOM 2226 N N . GLU A 1 284 ? 8.633 -6.004 5.98 1 97.5 284 GLU A N 1
ATOM 2227 C CA . GLU A 1 284 ? 9.969 -6.25 5.457 1 97.5 284 GLU A CA 1
ATOM 2228 C C . GLU A 1 284 ? 10.383 -7.707 5.645 1 97.5 284 GLU A C 1
ATOM 2230 O O . GLU A 1 284 ? 10.164 -8.289 6.711 1 97.5 284 GLU A O 1
ATOM 2235 N N . VAL A 1 285 ? 10.898 -8.258 4.586 1 98.56 285 VAL A N 1
ATOM 2236 C CA . VAL A 1 285 ? 11.445 -9.609 4.695 1 98.56 285 VAL A CA 1
ATOM 2237 C C . VAL A 1 285 ? 12.875 -9.539 5.234 1 98.56 285 VAL A C 1
ATOM 2239 O O . VAL A 1 285 ? 13.688 -8.75 4.75 1 98.56 285 VAL A O 1
ATOM 2242 N N . ASP A 1 286 ? 13.203 -10.375 6.219 1 98.19 286 ASP A N 1
ATOM 2243 C CA . ASP A 1 286 ? 14.516 -10.352 6.844 1 98.19 286 ASP A CA 1
ATOM 2244 C C . ASP A 1 286 ? 15.594 -10.812 5.867 1 98.19 286 ASP A C 1
ATOM 2246 O O . ASP A 1 286 ? 15.367 -11.719 5.059 1 98.19 286 ASP A O 1
ATOM 2250 N N . ASN A 1 287 ? 16.781 -10.281 6.051 1 96.94 287 ASN A N 1
ATOM 2251 C CA . ASN A 1 287 ? 17.891 -10.695 5.203 1 96.94 287 ASN A CA 1
ATOM 2252 C C . ASN A 1 287 ? 18.391 -12.086 5.57 1 96.94 287 ASN A C 1
ATOM 2254 O O . ASN A 1 287 ? 19.266 -12.633 4.895 1 96.94 287 ASN A O 1
ATOM 2258 N N . THR A 1 288 ? 17.828 -12.703 6.602 1 98 288 THR A N 1
ATOM 2259 C CA . THR A 1 288 ? 18.125 -14.094 6.953 1 98 288 THR A CA 1
ATOM 2260 C C . THR A 1 288 ? 17.266 -15.047 6.141 1 98 288 THR A C 1
ATOM 2262 O O . THR A 1 288 ? 17.469 -16.266 6.168 1 98 288 THR A O 1
ATOM 2265 N N . THR A 1 289 ? 16.312 -14.531 5.445 1 98.62 289 THR A N 1
ATOM 2266 C CA . THR A 1 289 ? 15.547 -15.336 4.5 1 98.62 289 THR A CA 1
ATOM 2267 C C . THR A 1 289 ? 16.453 -15.891 3.402 1 98.62 289 THR A C 1
ATOM 2269 O O . THR A 1 289 ? 17.312 -15.18 2.891 1 98.62 289 THR A O 1
ATOM 2272 N N . LYS A 1 290 ? 16.156 -17.172 3.045 1 97.5 290 LYS A N 1
ATOM 2273 C CA . LYS A 1 290 ? 17.062 -17.75 2.059 1 97.5 290 LYS A CA 1
ATOM 2274 C C . LYS A 1 290 ? 16.438 -18.969 1.396 1 97.5 290 LYS A C 1
ATOM 2276 O O . LYS A 1 290 ? 15.695 -19.719 2.031 1 97.5 290 LYS A O 1
ATOM 2281 N N . GLY A 1 291 ? 16.844 -19.188 0.154 1 97.25 291 GLY A N 1
ATOM 2282 C CA . GLY A 1 291 ? 16.594 -20.453 -0.527 1 97.25 291 GLY A CA 1
ATOM 2283 C C . GLY A 1 291 ? 17.531 -21.562 -0.08 1 97.25 291 GLY A C 1
ATOM 2284 O O . GLY A 1 291 ? 18.703 -21.312 0.225 1 97.25 291 GLY A O 1
ATOM 2285 N N . LEU A 1 292 ? 17.016 -22.703 -0.021 1 96.94 292 LEU A N 1
ATOM 2286 C CA . LEU A 1 292 ? 17.766 -23.875 0.415 1 96.94 292 LEU A CA 1
ATOM 2287 C C . LEU A 1 292 ? 17.562 -25.047 -0.542 1 96.94 292 LEU A C 1
ATOM 2289 O O . LEU A 1 292 ? 16.562 -25.078 -1.27 1 96.94 292 LEU A O 1
ATOM 2293 N N . ASN A 1 293 ? 18.578 -25.969 -0.591 1 96.5 293 ASN A N 1
ATOM 2294 C CA . ASN A 1 293 ? 18.516 -27.188 -1.39 1 96.5 293 ASN A CA 1
ATOM 2295 C C . ASN A 1 293 ? 18.312 -26.875 -2.871 1 96.5 293 ASN A C 1
ATOM 2297 O O . ASN A 1 293 ? 17.344 -27.344 -3.477 1 96.5 293 ASN A O 1
ATOM 2301 N N . PRO A 1 294 ? 19.266 -26.188 -3.41 1 96 294 PRO A N 1
ATOM 2302 C CA . PRO A 1 294 ? 19.156 -25.859 -4.832 1 96 294 PRO A CA 1
ATOM 2303 C C . PRO A 1 294 ? 19.172 -27.094 -5.73 1 96 294 PRO A C 1
ATOM 2305 O O . PRO A 1 294 ? 19.734 -28.125 -5.359 1 96 294 PRO A O 1
ATOM 2308 N N . TRP A 1 295 ? 18.562 -27.047 -6.848 1 95.62 295 TRP A N 1
ATOM 2309 C CA . TRP A 1 295 ? 18.594 -28.062 -7.902 1 95.62 295 TRP A CA 1
ATOM 2310 C C . TRP A 1 295 ? 18.703 -27.406 -9.273 1 95.62 295 TRP A C 1
ATOM 2312 O O . TRP A 1 295 ? 18.312 -26.25 -9.453 1 95.62 295 TRP A O 1
ATOM 2322 N N . THR A 1 296 ? 19.219 -28.125 -10.188 1 96.31 296 THR A N 1
ATOM 2323 C CA . THR A 1 296 ? 19.438 -27.641 -11.547 1 96.31 296 THR A CA 1
ATOM 2324 C C . THR A 1 296 ? 18.5 -28.344 -12.531 1 96.31 296 THR A C 1
ATOM 2326 O O . THR A 1 296 ? 18.391 -29.562 -12.539 1 96.31 296 THR A O 1
ATOM 2329 N N . SER A 1 297 ? 17.797 -27.578 -13.281 1 96.06 297 SER A N 1
ATOM 2330 C CA . SER A 1 297 ? 16.953 -28.141 -14.336 1 96.06 297 SER A CA 1
ATOM 2331 C C . SER A 1 297 ? 17.797 -28.781 -15.43 1 96.06 297 SER A C 1
ATOM 2333 O O . SER A 1 297 ? 18.703 -28.141 -15.977 1 96.06 297 SER A O 1
ATOM 2335 N N . GLU A 1 298 ? 17.484 -29.984 -15.766 1 93.12 298 GLU A N 1
ATOM 2336 C CA . GLU A 1 298 ? 18.203 -30.656 -16.844 1 93.12 298 GLU A CA 1
ATOM 2337 C C . GLU A 1 298 ? 17.844 -30.047 -18.203 1 93.12 298 GLU A C 1
ATOM 2339 O O . GLU A 1 298 ? 18.656 -30.094 -19.141 1 93.12 298 GLU A O 1
ATOM 2344 N N . TYR A 1 299 ? 16.672 -29.531 -18.188 1 91.88 299 TYR A N 1
ATOM 2345 C CA . TYR A 1 299 ? 16.172 -28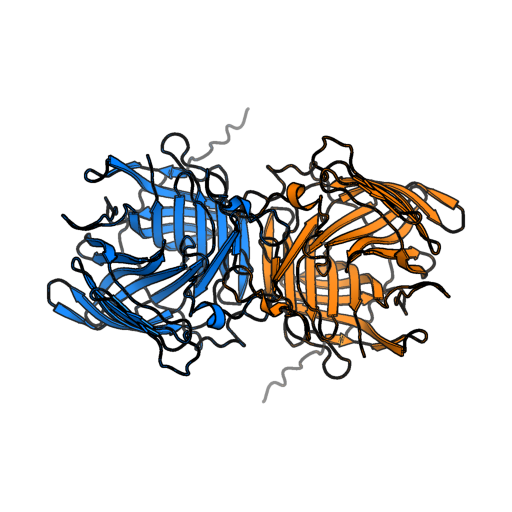.984 -19.438 1 91.88 299 TYR A CA 1
ATOM 2346 C C . TYR A 1 299 ? 16.828 -27.656 -19.766 1 91.88 299 TYR A C 1
ATOM 2348 O O . TYR A 1 299 ? 17.422 -27.5 -20.844 1 91.88 299 TYR A O 1
ATOM 2356 N N . SER A 1 300 ? 16.844 -26.719 -18.875 1 94.88 300 SER A N 1
ATOM 2357 C CA . SER A 1 300 ? 17.281 -25.344 -19.172 1 94.88 300 SER A CA 1
ATOM 2358 C C . SER A 1 300 ? 18.672 -25.078 -18.609 1 94.88 300 SER A C 1
ATOM 2360 O O . SER A 1 300 ? 19.328 -24.109 -19.016 1 94.88 300 SER A O 1
ATOM 2362 N N . GLY A 1 301 ? 19.094 -25.828 -17.625 1 96.12 301 GLY A N 1
ATOM 2363 C CA . GLY A 1 301 ? 20.328 -25.547 -16.906 1 96.12 301 GLY A CA 1
ATOM 2364 C C . GLY A 1 301 ? 20.156 -24.516 -15.805 1 96.12 301 GLY A C 1
ATOM 2365 O O . GLY A 1 301 ? 21.094 -24.219 -15.062 1 96.12 301 GLY A O 1
ATOM 2366 N N . ASN A 1 302 ? 19 -23.953 -15.602 1 96.12 302 ASN A N 1
ATOM 2367 C CA . ASN A 1 302 ? 18.75 -22.984 -14.539 1 96.12 302 ASN A CA 1
ATOM 2368 C C . ASN A 1 302 ? 18.656 -23.656 -13.172 1 96.12 302 ASN A C 1
ATOM 2370 O O . ASN A 1 302 ? 18.281 -24.828 -13.07 1 96.12 302 ASN A O 1
ATOM 2374 N N . ASN A 1 303 ? 18.984 -22.875 -12.133 1 96.19 303 ASN A N 1
ATOM 2375 C CA . ASN A 1 303 ? 18.875 -23.359 -10.766 1 96.19 303 ASN A CA 1
ATOM 2376 C C . ASN A 1 303 ? 17.609 -22.844 -10.086 1 96.19 303 ASN A C 1
ATOM 2378 O O . ASN A 1 303 ? 17.172 -21.719 -10.352 1 96.19 303 ASN A O 1
ATOM 2382 N N . TYR A 1 304 ? 17.109 -23.688 -9.25 1 97.06 304 TYR A N 1
ATOM 2383 C CA . TYR A 1 304 ? 15.961 -23.344 -8.414 1 97.06 304 TYR A CA 1
ATOM 2384 C C . TYR A 1 304 ? 16.141 -23.875 -6.992 1 97.06 304 TYR A C 1
ATOM 2386 O O . TYR A 1 304 ? 17.016 -24.719 -6.742 1 97.06 304 TYR A O 1
ATOM 2394 N N . PHE A 1 305 ? 15.406 -23.312 -6.098 1 97.31 305 PHE A N 1
ATOM 2395 C CA . PHE A 1 305 ? 15.438 -23.781 -4.719 1 97.31 305 PHE A CA 1
ATOM 2396 C C . PHE A 1 305 ? 14.227 -24.656 -4.418 1 97.31 305 PHE A C 1
ATOM 2398 O O . PHE A 1 305 ? 13.102 -24.312 -4.77 1 97.31 305 PHE A O 1
ATOM 2405 N N . GLN A 1 306 ? 14.477 -25.734 -3.779 1 97.69 306 GLN A N 1
ATOM 2406 C CA . GLN A 1 306 ? 13.367 -26.594 -3.385 1 97.69 306 GLN A CA 1
ATOM 2407 C C . GLN A 1 306 ? 12.703 -26.094 -2.107 1 97.69 306 GLN A C 1
ATOM 2409 O O . GLN A 1 306 ? 11.523 -26.328 -1.874 1 97.69 306 GLN A O 1
ATOM 2414 N N . ASP A 1 307 ? 13.516 -25.5 -1.271 1 97.88 307 ASP A N 1
ATOM 2415 C CA . ASP A 1 307 ? 13.031 -24.969 0.005 1 97.88 307 ASP A CA 1
ATOM 2416 C C . ASP A 1 307 ? 13.359 -23.484 0.143 1 97.88 307 ASP A C 1
ATOM 2418 O O . ASP A 1 307 ? 14.367 -23.016 -0.388 1 97.88 307 ASP A O 1
ATOM 2422 N N . VAL A 1 308 ? 12.484 -22.828 0.852 1 98.38 308 VAL A N 1
ATOM 2423 C CA . VAL A 1 308 ? 12.734 -21.438 1.241 1 98.38 308 VAL A CA 1
ATOM 2424 C C . VAL A 1 308 ? 12.438 -21.25 2.727 1 98.38 308 VAL A C 1
ATOM 2426 O O . VAL A 1 308 ? 11.383 -21.688 3.211 1 98.38 308 VAL A O 1
ATOM 2429 N N . GLU A 1 309 ? 13.344 -20.734 3.439 1 98.75 309 GLU A N 1
ATOM 2430 C CA . GLU A 1 309 ? 13.094 -20.203 4.781 1 98.75 309 GLU A CA 1
ATOM 2431 C C . GLU A 1 309 ? 12.719 -18.734 4.738 1 98.75 309 GLU A C 1
ATOM 2433 O O . GLU A 1 309 ? 13.539 -17.891 4.348 1 98.75 309 GLU A O 1
ATOM 2438 N N . LEU A 1 310 ? 11.531 -18.406 5.094 1 98.88 310 LEU A N 1
ATOM 2439 C CA . LEU A 1 310 ? 11.023 -17.047 5.105 1 98.88 310 LEU A CA 1
ATOM 2440 C C . LEU A 1 310 ? 10.953 -16.5 6.527 1 98.88 310 LEU A C 1
ATOM 2442 O O . LEU A 1 310 ? 10.273 -17.062 7.383 1 98.88 310 LEU A O 1
ATOM 2446 N N . ASN A 1 311 ? 11.617 -15.422 6.73 1 98.88 311 ASN A N 1
ATOM 2447 C CA . ASN A 1 311 ? 11.68 -14.836 8.062 1 98.88 311 ASN A CA 1
ATOM 2448 C C . ASN A 1 311 ? 11.094 -13.422 8.086 1 98.88 311 ASN A C 1
ATOM 2450 O O . ASN A 1 311 ? 11.477 -12.578 7.273 1 98.88 311 ASN A O 1
ATOM 2454 N N . LEU A 1 312 ? 10.164 -13.227 9 1 98.69 312 LEU A N 1
ATOM 2455 C CA . LEU A 1 312 ? 9.469 -11.961 9.234 1 98.69 312 LEU A CA 1
ATOM 2456 C C . LEU A 1 312 ? 9.516 -11.586 10.711 1 98.69 312 LEU A C 1
ATOM 2458 O O . LEU A 1 312 ? 8.508 -11.672 11.406 1 98.69 312 LEU A O 1
ATOM 2462 N N . SER A 1 313 ? 10.57 -11.016 11.117 1 98.31 313 SER A N 1
ATOM 2463 C CA . SER A 1 313 ? 10.812 -10.812 12.539 1 98.31 313 SER A CA 1
ATOM 2464 C C . SER A 1 313 ? 9.859 -9.766 13.117 1 98.31 313 SER A C 1
ATOM 2466 O O . SER A 1 313 ? 9.555 -9.797 14.312 1 98.31 313 SER A O 1
ATOM 2468 N N . GLN A 1 314 ? 9.391 -8.82 12.289 1 98.06 314 GLN A N 1
ATOM 2469 C CA . GLN A 1 314 ? 8.477 -7.785 12.758 1 98.06 314 GLN A CA 1
ATOM 2470 C C . GLN A 1 314 ? 7.242 -8.406 13.414 1 98.06 314 GLN A C 1
ATOM 2472 O O . GLN A 1 314 ? 6.633 -7.797 14.297 1 98.06 314 GLN A O 1
ATOM 2477 N N . ARG A 1 315 ? 6.863 -9.594 13 1 98.38 315 ARG A N 1
ATOM 2478 C CA . ARG A 1 315 ? 5.707 -10.312 13.523 1 98.38 315 ARG A CA 1
ATOM 2479 C C . ARG A 1 315 ? 6.133 -11.547 14.312 1 98.38 315 ARG A C 1
ATOM 2481 O O . ARG A 1 315 ? 5.324 -12.445 14.555 1 98.38 315 ARG A O 1
ATOM 2488 N N . ASN A 1 316 ? 7.438 -11.625 14.664 1 98.44 316 ASN A N 1
ATOM 2489 C CA . ASN A 1 316 ? 7.941 -12.852 15.273 1 98.44 316 ASN A CA 1
ATOM 2490 C C . ASN A 1 316 ? 7.465 -14.094 14.516 1 98.44 316 ASN A C 1
ATOM 2492 O O . ASN A 1 316 ? 6.91 -15.016 15.109 1 98.44 316 ASN A O 1
ATOM 2496 N N . ALA A 1 317 ? 7.699 -14.086 13.219 1 98.81 317 ALA A N 1
ATOM 2497 C CA . ALA A 1 317 ? 7.199 -15.133 12.336 1 98.81 317 ALA A CA 1
ATOM 2498 C C . ALA A 1 317 ? 8.32 -15.695 11.461 1 98.81 317 ALA A C 1
ATOM 2500 O O . ALA A 1 317 ? 9.25 -14.977 11.094 1 98.81 317 ALA A O 1
ATOM 2501 N N . SER A 1 318 ? 8.203 -16.953 11.172 1 98.81 318 SER A N 1
ATOM 2502 C CA . SER A 1 318 ? 9.094 -17.656 10.258 1 98.81 318 SER A CA 1
ATOM 2503 C C . SER A 1 318 ? 8.391 -18.859 9.617 1 98.81 318 SER A C 1
ATOM 2505 O O . SER A 1 318 ? 7.547 -19.5 10.25 1 98.81 318 SER A O 1
ATOM 2507 N N . PHE A 1 319 ? 8.789 -19.188 8.406 1 98.81 319 PHE A N 1
ATOM 2508 C CA . PHE A 1 319 ? 8.117 -20.234 7.656 1 98.81 319 PHE A CA 1
ATOM 2509 C C . PHE A 1 319 ? 9.117 -21.062 6.875 1 98.81 319 PHE A C 1
ATOM 2511 O O . PHE A 1 319 ? 10.07 -20.531 6.305 1 98.81 319 PHE A O 1
ATOM 2518 N N . ASN A 1 320 ? 8.875 -22.344 6.852 1 98.75 320 ASN A N 1
ATOM 2519 C CA . ASN A 1 320 ? 9.602 -23.281 5.996 1 98.75 320 ASN A CA 1
ATOM 2520 C C . ASN A 1 320 ? 8.766 -23.703 4.793 1 98.75 320 ASN A C 1
ATOM 2522 O O . ASN A 1 320 ? 7.918 -24.578 4.902 1 98.75 320 ASN A O 1
ATOM 2526 N N . ILE A 1 321 ? 9.055 -23.156 3.691 1 98.62 321 ILE A N 1
ATOM 2527 C CA . ILE A 1 321 ? 8.312 -23.422 2.467 1 98.62 321 ILE A CA 1
ATOM 2528 C C . ILE A 1 321 ? 8.969 -24.578 1.705 1 98.62 321 ILE A C 1
ATOM 2530 O O . ILE A 1 321 ? 10.156 -24.516 1.377 1 98.62 321 ILE A O 1
ATOM 2534 N N . HIS A 1 322 ? 8.211 -25.547 1.407 1 97.94 322 HIS A N 1
ATOM 2535 C CA . HIS A 1 322 ? 8.742 -26.734 0.74 1 97.94 322 HIS A CA 1
ATOM 2536 C C . HIS A 1 322 ? 7.984 -27.031 -0.549 1 97.94 322 HIS A C 1
ATOM 2538 O O . HIS A 1 322 ? 6.77 -27.219 -0.526 1 97.94 322 HIS A O 1
ATOM 2544 N N . GLN A 1 323 ? 8.688 -27 -1.622 1 97.62 323 GLN A N 1
ATOM 2545 C CA . GLN A 1 323 ? 8.133 -27.484 -2.875 1 97.62 323 GLN A CA 1
ATOM 2546 C C . GLN A 1 323 ? 7.961 -29 -2.842 1 97.62 323 GLN A C 1
ATOM 2548 O O . GLN A 1 323 ? 8.945 -29.75 -2.775 1 97.62 323 GLN A O 1
ATOM 2553 N N . VAL A 1 324 ? 6.836 -29.484 -3.041 1 96.38 324 VAL A N 1
ATOM 2554 C CA . VAL A 1 324 ? 6.52 -30.875 -2.762 1 96.38 324 VAL A CA 1
ATOM 2555 C C . VAL A 1 324 ? 7.008 -31.75 -3.91 1 96.38 324 VAL A C 1
ATOM 2557 O O . VAL A 1 324 ? 7.613 -32.812 -3.684 1 96.38 324 VAL A O 1
ATOM 2560 N N . ILE A 1 325 ? 6.621 -31.359 -5.133 1 94.44 325 ILE A N 1
ATOM 2561 C CA . ILE A 1 325 ? 7.074 -32.094 -6.301 1 94.44 325 ILE A CA 1
ATOM 2562 C C . ILE A 1 325 ? 8.367 -31.484 -6.836 1 94.44 325 ILE A C 1
ATOM 2564 O O . ILE A 1 325 ? 8.391 -30.312 -7.211 1 94.44 325 ILE A O 1
ATOM 2568 N N . LYS A 1 326 ? 9.367 -32.25 -6.863 1 87.94 326 LYS A N 1
ATOM 2569 C CA . LYS A 1 326 ? 10.68 -31.75 -7.273 1 87.94 326 LYS A CA 1
ATOM 2570 C C . LYS A 1 326 ? 10.688 -31.391 -8.758 1 87.94 326 LYS A C 1
ATOM 2572 O O . LYS A 1 326 ? 9.875 -31.906 -9.531 1 87.94 326 LYS A O 1
ATOM 2577 N N . ASN A 1 327 ? 11.625 -30.578 -9.203 1 86.69 327 ASN A N 1
ATOM 2578 C CA . ASN A 1 327 ? 11.852 -30.203 -10.594 1 86.69 327 ASN A CA 1
ATOM 2579 C C . ASN A 1 327 ? 10.609 -29.547 -11.203 1 86.69 327 ASN A C 1
ATOM 2581 O O . ASN A 1 327 ? 10.086 -30.031 -12.211 1 86.69 327 ASN A O 1
ATOM 2585 N N . GLY A 1 328 ? 10.18 -28.547 -10.641 1 90.06 328 GLY A N 1
ATOM 2586 C CA . GLY A 1 328 ? 8.93 -27.875 -10.969 1 90.06 328 GLY A CA 1
ATOM 2587 C C . GLY A 1 328 ? 9.062 -26.891 -12.109 1 90.06 328 GLY A C 1
ATOM 2588 O O . GLY A 1 328 ? 8.164 -26.078 -12.344 1 90.06 328 GLY A O 1
ATOM 2589 N N . GLU A 1 329 ? 10.219 -26.969 -12.945 1 96.69 329 GLU A N 1
ATOM 2590 C CA . GLU A 1 329 ? 10.375 -26.016 -14.047 1 96.69 329 GLU A CA 1
ATOM 2591 C C . GLU A 1 329 ? 9.438 -26.359 -15.203 1 96.69 329 GLU A C 1
ATOM 2593 O O . GLU A 1 329 ? 9.305 -27.516 -15.578 1 96.69 329 GLU A O 1
ATOM 2598 N N . LEU A 1 330 ? 8.789 -25.344 -15.68 1 97.69 330 LEU A N 1
ATOM 2599 C CA . LEU A 1 330 ? 8.031 -25.391 -16.938 1 97.69 330 LEU A CA 1
ATOM 2600 C C . LEU A 1 330 ? 8.805 -24.719 -18.062 1 97.69 330 LEU A C 1
ATOM 2602 O O . LEU A 1 330 ? 9.469 -23.703 -17.844 1 97.69 330 LEU A O 1
ATOM 2606 N N . GLY A 1 331 ? 8.758 -25.281 -19.219 1 97.06 331 GLY A N 1
ATOM 2607 C CA . GLY A 1 331 ? 9.227 -24.703 -20.469 1 97.06 331 GLY A CA 1
ATOM 2608 C C . GLY A 1 331 ? 8.297 -24.984 -21.641 1 97.06 331 GLY A C 1
ATOM 2609 O O . GLY A 1 331 ? 7.273 -25.641 -21.484 1 97.06 331 GLY A O 1
ATOM 2610 N N . PRO A 1 332 ? 8.711 -24.453 -22.766 1 96.94 332 PRO A N 1
ATOM 2611 C CA . PRO A 1 332 ? 7.863 -24.703 -23.938 1 96.94 332 PRO A CA 1
ATOM 2612 C C . PRO A 1 332 ? 7.922 -26.156 -24.406 1 96.94 332 PRO A C 1
ATOM 2614 O O . PRO A 1 332 ? 8.93 -26.828 -24.188 1 96.94 332 PRO A O 1
ATOM 2617 N N . LEU A 1 333 ? 6.824 -26.641 -24.984 1 96.12 333 LEU A N 1
ATOM 2618 C CA . LEU A 1 333 ? 6.871 -27.938 -25.672 1 96.12 333 LEU A CA 1
ATOM 2619 C C . LEU A 1 333 ? 7.863 -27.906 -26.828 1 96.12 333 LEU A C 1
ATOM 2621 O O . LEU A 1 333 ? 8.164 -26.844 -27.359 1 96.12 333 LEU A O 1
ATOM 2625 N N . PRO A 1 334 ? 8.305 -29.094 -27.172 1 94.94 334 PRO A N 1
ATOM 2626 C CA . PRO A 1 334 ? 9.234 -29.125 -28.297 1 94.94 334 PRO A CA 1
ATOM 2627 C C . PRO A 1 334 ? 8.68 -28.438 -29.547 1 94.94 334 PRO A C 1
ATOM 2629 O O . PRO A 1 334 ? 7.535 -28.703 -29.938 1 94.94 334 PRO A O 1
ATOM 2632 N N . GLY A 1 335 ? 9.414 -27.531 -30.094 1 94.19 335 GLY A N 1
ATOM 2633 C CA . GLY A 1 335 ? 9.055 -26.875 -31.344 1 94.19 335 GLY A CA 1
ATOM 2634 C C . GLY A 1 335 ? 8.18 -25.656 -31.141 1 94.19 335 GLY A C 1
ATOM 2635 O O . GLY A 1 335 ? 7.719 -25.047 -32.094 1 94.19 335 GLY A O 1
ATOM 2636 N N . THR A 1 336 ? 7.91 -25.344 -29.922 1 93.38 336 THR A N 1
ATOM 2637 C CA . THR A 1 336 ? 7.082 -24.172 -29.641 1 93.38 336 THR A CA 1
ATOM 2638 C C . THR A 1 336 ? 7.875 -23.125 -28.859 1 93.38 336 THR A C 1
ATOM 2640 O O . THR A 1 336 ? 9.023 -23.375 -28.469 1 93.38 336 THR A O 1
ATOM 2643 N N . LYS A 1 337 ? 7.281 -21.938 -28.766 1 93.56 337 LYS A N 1
ATOM 2644 C CA . LYS A 1 337 ? 7.918 -20.859 -28.031 1 93.56 337 LYS A CA 1
ATOM 2645 C C . LYS A 1 337 ? 7.32 -20.719 -26.641 1 93.56 337 LYS A C 1
ATOM 2647 O O . LYS A 1 337 ? 6.129 -20.953 -26.438 1 93.56 337 LYS A O 1
ATOM 2652 N N . GLY A 1 338 ? 8.18 -20.328 -25.703 1 94 338 GLY A N 1
ATOM 2653 C CA . GLY A 1 338 ? 7.812 -20.094 -24.312 1 94 338 GLY A CA 1
ATOM 2654 C C . GLY A 1 338 ? 8.977 -19.641 -23.453 1 94 338 GLY A C 1
ATOM 2655 O O . GLY A 1 338 ? 10 -19.188 -23.984 1 94 338 GLY A O 1
ATOM 2656 N N . TYR A 1 339 ? 8.766 -19.547 -22.156 1 92.25 339 TYR A N 1
ATOM 2657 C CA . TYR A 1 339 ? 9.836 -19.188 -21.234 1 92.25 339 TYR A CA 1
ATOM 2658 C C . TYR A 1 339 ? 9.93 -20.203 -20.078 1 92.25 339 TYR A C 1
ATOM 2660 O O . TYR A 1 339 ? 9.047 -21.031 -19.906 1 92.25 339 TYR A O 1
ATOM 2668 N N . ASN A 1 340 ? 11.102 -20.219 -19.438 1 96.5 340 ASN A N 1
ATOM 2669 C CA . ASN A 1 340 ? 11.336 -21.141 -18.312 1 96.5 340 ASN A CA 1
ATOM 2670 C C . ASN A 1 340 ? 10.961 -20.5 -16.984 1 96.5 340 ASN A C 1
ATOM 2672 O O . ASN A 1 340 ? 11.367 -19.375 -16.688 1 96.5 340 ASN A O 1
ATOM 2676 N N . ILE A 1 341 ? 10.195 -21.203 -16.219 1 97.31 341 ILE A N 1
ATOM 2677 C CA . ILE A 1 341 ? 9.766 -20.719 -14.906 1 97.31 341 ILE A CA 1
ATOM 2678 C C . ILE A 1 341 ? 9.352 -21.906 -14.039 1 97.31 341 ILE A C 1
ATOM 2680 O O . ILE A 1 341 ? 8.789 -22.891 -14.547 1 97.31 341 ILE A O 1
ATOM 2684 N N . SER A 1 342 ? 9.688 -21.859 -12.828 1 97.94 342 SER A N 1
ATOM 2685 C CA . SER A 1 342 ? 9.219 -22.891 -11.914 1 97.94 342 SER A CA 1
ATOM 2686 C C . SER A 1 342 ? 7.914 -22.5 -11.242 1 97.94 342 SER A C 1
ATOM 2688 O O . SER A 1 342 ? 7.816 -21.406 -10.656 1 97.94 342 SER A O 1
ATOM 2690 N N . GLU A 1 343 ? 6.891 -23.234 -11.352 1 98.12 343 GLU A N 1
ATOM 2691 C CA . GLU A 1 343 ? 5.574 -23.109 -10.742 1 98.12 343 GLU A CA 1
ATOM 2692 C C . GLU A 1 343 ? 5.191 -24.375 -9.977 1 98.12 343 GLU A C 1
ATOM 2694 O O . GLU A 1 343 ? 5.047 -25.438 -10.578 1 98.12 343 GLU A O 1
ATOM 2699 N N . ALA A 1 344 ? 5.012 -24.219 -8.633 1 98.19 344 ALA A N 1
ATOM 2700 C CA . ALA A 1 344 ? 4.895 -25.484 -7.91 1 98.19 344 ALA A CA 1
ATOM 2701 C C . ALA A 1 344 ? 4.012 -25.344 -6.672 1 98.19 344 ALA A C 1
ATOM 2703 O O . ALA A 1 344 ? 4.047 -24.297 -6.004 1 98.19 344 ALA A O 1
ATOM 2704 N N . TYR A 1 345 ? 3.299 -26.422 -6.379 1 98.38 345 TYR A N 1
ATOM 2705 C CA . TYR A 1 345 ? 2.674 -26.594 -5.07 1 98.38 345 TYR A CA 1
ATOM 2706 C C . TYR A 1 345 ? 3.717 -26.578 -3.961 1 98.38 345 TYR A C 1
ATOM 2708 O O . TYR A 1 345 ? 4.785 -27.172 -4.098 1 98.38 345 TYR A O 1
ATOM 2716 N N . ALA A 1 346 ? 3.387 -25.812 -2.932 1 97.94 346 ALA A N 1
ATOM 2717 C CA . ALA A 1 346 ? 4.25 -25.766 -1.755 1 97.94 346 ALA A CA 1
ATOM 2718 C C . ALA A 1 346 ? 3.438 -25.922 -0.473 1 97.94 346 ALA A C 1
ATOM 2720 O O . ALA A 1 346 ? 2.266 -25.547 -0.421 1 97.94 346 ALA A O 1
ATOM 2721 N N . GLN A 1 347 ? 4 -26.516 0.501 1 97.88 347 GLN A N 1
ATOM 2722 C CA . GLN A 1 347 ? 3.414 -26.609 1.834 1 97.88 347 GLN A CA 1
ATOM 2723 C C . GLN A 1 347 ? 4.492 -26.594 2.912 1 97.88 347 GLN A C 1
ATOM 2725 O O . GLN A 1 347 ? 5.688 -26.641 2.604 1 97.88 347 GLN A O 1
ATOM 2730 N N . GLY A 1 348 ? 4.07 -26.344 4.145 1 97.75 348 GLY A N 1
ATOM 2731 C CA . GLY A 1 348 ? 5.031 -26.359 5.242 1 97.75 348 GLY A CA 1
ATOM 2732 C C . GLY A 1 348 ? 4.43 -25.922 6.562 1 97.75 348 GLY A C 1
ATOM 2733 O O . GLY A 1 348 ? 3.221 -26.047 6.773 1 97.75 348 GLY A O 1
ATOM 2734 N N . ASP A 1 349 ? 5.324 -25.641 7.438 1 98.06 349 ASP A N 1
ATOM 2735 C CA . ASP A 1 349 ? 4.961 -25.156 8.766 1 98.06 349 ASP A CA 1
ATOM 2736 C C . ASP A 1 349 ? 5.793 -23.938 9.148 1 98.06 349 ASP A C 1
ATOM 2738 O O . ASP A 1 349 ? 6.703 -23.547 8.414 1 98.06 349 ASP A O 1
ATOM 2742 N N . GLY A 1 350 ? 5.41 -23.297 10.234 1 98.44 350 GLY A N 1
ATOM 2743 C CA . GLY A 1 350 ? 6.125 -22.125 10.711 1 98.44 350 GLY A CA 1
ATOM 2744 C C . GLY A 1 350 ? 5.551 -21.562 11.992 1 98.44 350 GLY A C 1
ATOM 2745 O O . GLY A 1 350 ? 4.883 -22.266 12.75 1 98.44 350 GLY A O 1
ATOM 2746 N N . ILE A 1 351 ? 6.055 -20.406 12.266 1 98.75 351 ILE A N 1
ATOM 2747 C CA . ILE A 1 351 ? 5.633 -19.641 13.43 1 98.75 351 ILE A CA 1
ATOM 2748 C C . ILE A 1 351 ? 5.035 -18.312 12.984 1 98.75 351 ILE A C 1
ATOM 2750 O O . ILE A 1 351 ? 5.586 -17.625 12.117 1 98.75 351 ILE A O 1
ATOM 2754 N N . TRP A 1 352 ? 3.863 -17.984 13.516 1 98.69 352 TRP A N 1
ATOM 2755 C CA . TRP A 1 352 ? 3.244 -16.656 13.414 1 98.69 352 TRP A CA 1
ATOM 2756 C C . TRP A 1 352 ? 2.971 -16.078 14.797 1 98.69 352 TRP A C 1
ATOM 2758 O O . TRP A 1 352 ? 2.104 -16.578 15.523 1 98.69 352 TRP A O 1
ATOM 2768 N N . GLU A 1 353 ? 3.707 -14.969 15.164 1 97.88 353 GLU A N 1
ATOM 2769 C CA . GLU A 1 353 ? 3.576 -14.336 16.469 1 97.88 353 GLU A CA 1
ATOM 2770 C C . GLU A 1 353 ? 3.758 -15.352 17.594 1 97.88 353 GLU A C 1
ATOM 2772 O O . GLU A 1 353 ? 2.922 -15.445 18.5 1 97.88 353 GLU A O 1
ATOM 2777 N N . ASN A 1 354 ? 4.676 -16.141 17.438 1 97.94 354 ASN A N 1
ATOM 2778 C CA . ASN A 1 354 ? 5.133 -17.109 18.438 1 97.94 354 ASN A CA 1
ATOM 2779 C C . ASN A 1 354 ? 4.191 -18.312 18.516 1 97.94 354 ASN A C 1
ATOM 2781 O O . ASN A 1 354 ? 4.277 -19.109 19.453 1 97.94 354 ASN A O 1
ATOM 2785 N N . GLU A 1 355 ? 3.258 -18.484 17.594 1 98.62 355 GLU A N 1
ATOM 2786 C CA . GLU A 1 355 ? 2.379 -19.656 17.547 1 98.62 355 GLU A CA 1
ATOM 2787 C C . GLU A 1 355 ? 2.654 -20.5 16.312 1 98.62 355 GLU A C 1
ATOM 2789 O O . GLU A 1 355 ? 2.881 -19.969 15.227 1 98.62 355 GLU A O 1
ATOM 2794 N N . ARG A 1 356 ? 2.539 -21.766 16.484 1 98.44 356 ARG A N 1
ATOM 2795 C CA . ARG A 1 356 ? 2.768 -22.688 15.367 1 98.44 356 ARG A CA 1
ATOM 2796 C C . ARG A 1 356 ? 1.624 -22.625 14.359 1 98.44 356 ARG A C 1
ATOM 2798 O O . ARG A 1 356 ? 0.456 -22.531 14.742 1 98.44 356 ARG A O 1
ATOM 2805 N N . VAL A 1 357 ? 1.964 -22.688 13.117 1 98.38 357 VAL A N 1
ATOM 2806 C CA . VAL A 1 357 ? 0.999 -22.75 12.023 1 98.38 357 VAL A CA 1
ATOM 2807 C C . VAL A 1 357 ? 1.497 -23.719 10.945 1 98.38 357 VAL A C 1
ATOM 2809 O O . VAL A 1 357 ? 2.693 -24 10.867 1 98.38 357 VAL A O 1
ATOM 2812 N N . THR A 1 358 ? 0.584 -24.297 10.188 1 98.06 358 THR A N 1
ATOM 2813 C CA . THR A 1 358 ? 0.865 -24.969 8.922 1 98.06 358 THR A CA 1
ATOM 2814 C C . THR A 1 358 ? 0.305 -24.172 7.746 1 98.06 358 THR A C 1
ATOM 2816 O O . THR A 1 358 ? -0.442 -23.219 7.938 1 98.06 358 THR A O 1
ATOM 2819 N N . PHE A 1 359 ? 0.733 -24.562 6.57 1 98.25 359 PHE A N 1
ATOM 2820 C CA . PHE A 1 359 ? 0.202 -23.859 5.406 1 98.25 359 PHE A CA 1
ATOM 2821 C C . PHE A 1 359 ? 0.356 -24.719 4.148 1 98.25 359 PHE A C 1
ATOM 2823 O O . PHE A 1 359 ? 1.133 -25.672 4.133 1 98.25 359 PHE A O 1
ATOM 2830 N N . TYR A 1 360 ? -0.421 -24.406 3.221 1 98.44 360 TYR A N 1
ATOM 2831 C CA . TYR A 1 360 ? -0.191 -24.781 1.829 1 98.44 360 TYR A CA 1
ATOM 2832 C C . TYR A 1 360 ? -0.196 -23.547 0.928 1 98.44 360 TYR A C 1
ATOM 2834 O O . TYR A 1 360 ? -0.617 -22.469 1.346 1 98.44 360 TYR A O 1
ATOM 2842 N N . GLY A 1 361 ? 0.323 -23.734 -0.245 1 98.62 361 GLY A N 1
ATOM 2843 C CA . GLY A 1 361 ? 0.379 -22.594 -1.142 1 98.62 361 GLY A CA 1
ATOM 2844 C C . GLY A 1 361 ? 1.12 -22.875 -2.434 1 98.62 361 GLY A C 1
ATOM 2845 O O . GLY A 1 361 ? 0.975 -23.969 -3.008 1 98.62 361 GLY A O 1
ATOM 2846 N N . HIS A 1 362 ? 1.72 -21.891 -2.928 1 98.81 362 HIS A N 1
ATOM 2847 C CA . HIS A 1 362 ? 2.395 -21.906 -4.219 1 98.81 362 HIS A CA 1
ATOM 2848 C C . HIS A 1 362 ? 3.754 -21.219 -4.145 1 98.81 362 HIS A C 1
ATOM 2850 O O . HIS A 1 362 ? 3.904 -20.203 -3.449 1 98.81 362 HIS A O 1
ATOM 2856 N N . LEU A 1 363 ? 4.73 -21.766 -4.762 1 98.69 363 LEU A N 1
ATOM 2857 C CA . LEU A 1 363 ? 6.066 -21.203 -4.906 1 98.69 363 LEU A CA 1
ATOM 2858 C C . LEU A 1 363 ? 6.426 -21.031 -6.375 1 98.69 363 LEU A C 1
ATOM 2860 O O . LEU A 1 363 ? 6.441 -22 -7.137 1 98.69 363 LEU A O 1
ATOM 2864 N N . GLU A 1 364 ? 6.664 -19.797 -6.762 1 98.5 364 GLU A N 1
ATOM 2865 C CA . GLU A 1 364 ? 7.102 -19.438 -8.109 1 98.5 364 GLU A CA 1
ATOM 2866 C C . GLU A 1 364 ? 8.562 -19.016 -8.117 1 98.5 364 GLU A C 1
ATOM 2868 O O . GLU A 1 364 ? 9.016 -18.297 -7.23 1 98.5 364 GLU A O 1
ATOM 2873 N N . GLN A 1 365 ? 9.328 -19.469 -9.133 1 97.62 365 GLN A N 1
ATOM 2874 C CA . GLN A 1 365 ? 10.719 -19.047 -9.258 1 97.62 365 GLN A CA 1
ATOM 2875 C C . GLN A 1 365 ? 11.078 -18.734 -10.703 1 97.62 365 GLN A C 1
ATOM 2877 O O . GLN A 1 365 ? 10.867 -19.578 -11.586 1 97.62 365 GLN A O 1
ATOM 2882 N N . LEU A 1 366 ? 11.461 -17.562 -10.922 1 96.12 366 LEU A N 1
ATOM 2883 C CA . LEU A 1 366 ? 12.133 -17.156 -12.156 1 96.12 366 LEU A CA 1
ATOM 2884 C C . LEU A 1 366 ? 13.641 -17.078 -11.953 1 96.12 366 LEU A C 1
ATOM 2886 O O . LEU A 1 366 ? 14.117 -16.422 -11.023 1 96.12 366 LEU A O 1
ATOM 2890 N N . SER A 1 367 ? 14.352 -17.797 -12.781 1 94.69 367 SER A N 1
ATOM 2891 C CA . SER A 1 367 ? 15.805 -17.859 -12.656 1 94.69 367 SER A CA 1
ATOM 2892 C C . SER A 1 367 ? 16.484 -17.641 -14 1 94.69 367 SER A C 1
ATOM 2894 O O . SER A 1 367 ? 16.016 -18.125 -15.031 1 94.69 367 SER A O 1
ATOM 2896 N N . TYR A 1 368 ? 17.625 -16.922 -13.891 1 90.31 368 TYR A N 1
ATOM 2897 C CA . TYR A 1 368 ? 18.453 -16.703 -15.07 1 90.31 368 TYR A CA 1
ATOM 2898 C C . TYR A 1 368 ? 19.859 -17.281 -14.852 1 90.31 368 TYR A C 1
ATOM 2900 O O . TYR A 1 368 ? 20.797 -16.938 -15.586 1 90.31 368 TYR A O 1
ATOM 2908 N N . TRP A 1 369 ? 20.031 -18 -13.867 1 89.19 369 TRP A N 1
ATOM 2909 C CA . TRP A 1 369 ? 21.344 -18.531 -13.484 1 89.19 369 TRP A CA 1
ATOM 2910 C C . TRP A 1 369 ? 21.266 -20.031 -13.211 1 89.19 369 TRP A C 1
ATOM 2912 O O . TRP A 1 369 ? 20.172 -20.562 -12.984 1 89.19 369 TRP A O 1
ATOM 2922 N N . MET B 1 1 ? -38.469 -14.414 31.531 1 24.91 1 MET B N 1
ATOM 2923 C CA . MET B 1 1 ? -37.625 -13.398 32.156 1 24.91 1 MET B CA 1
ATOM 2924 C C . MET B 1 1 ? -36.531 -12.938 31.188 1 24.91 1 MET B C 1
ATOM 2926 O O . MET B 1 1 ? -35.594 -13.688 30.906 1 24.91 1 MET B O 1
ATOM 2930 N N . ARG B 1 2 ? -36.875 -12.062 30.188 1 32.22 2 ARG B N 1
ATOM 2931 C CA . ARG B 1 2 ? -36.156 -11.461 29.062 1 32.22 2 ARG B CA 1
ATOM 2932 C C . ARG B 1 2 ? -35.062 -10.531 29.562 1 32.22 2 ARG B C 1
ATOM 2934 O O . ARG B 1 2 ? -35.344 -9.586 30.312 1 32.22 2 ARG B O 1
ATOM 2941 N N . SER B 1 3 ? -33.875 -11.055 29.734 1 32.44 3 SER B N 1
ATOM 2942 C CA . SER B 1 3 ? -32.688 -10.344 30.219 1 32.44 3 SER B CA 1
ATOM 2943 C C . SER B 1 3 ? -32.406 -9.117 29.359 1 32.44 3 SER B C 1
ATOM 2945 O O . SER B 1 3 ? -32.25 -9.234 28.141 1 32.44 3 SER B O 1
ATOM 2947 N N . PHE B 1 4 ? -32.844 -7.91 29.734 1 35.41 4 PHE B N 1
ATOM 2948 C CA . PHE B 1 4 ? -32.531 -6.586 29.203 1 35.41 4 PHE B CA 1
ATOM 2949 C C . PHE B 1 4 ? -31.031 -6.32 29.234 1 35.41 4 PHE B C 1
ATOM 2951 O O . PHE B 1 4 ? -30.438 -6.223 30.312 1 35.41 4 PHE B O 1
ATOM 2958 N N . SER B 1 5 ? -30.312 -6.703 28.234 1 34.44 5 SER B N 1
ATOM 2959 C CA . SER B 1 5 ? -28.922 -6.293 28.078 1 34.44 5 SER B CA 1
ATOM 2960 C C . SER B 1 5 ? -28.797 -4.777 27.953 1 34.44 5 SER B C 1
ATOM 2962 O O . SER B 1 5 ? -29.312 -4.184 27.016 1 34.44 5 SER B O 1
ATOM 2964 N N . LEU B 1 6 ? -28.609 -4.059 29.016 1 32.12 6 LEU B N 1
ATOM 2965 C CA . LEU B 1 6 ? -28.328 -2.631 29.062 1 32.12 6 LEU B CA 1
ATOM 2966 C C . LEU B 1 6 ? -27.078 -2.301 28.266 1 32.12 6 LEU B C 1
ATOM 2968 O O . LEU B 1 6 ? -25.984 -2.801 28.562 1 32.12 6 LEU B O 1
ATOM 2972 N N . PHE B 1 7 ? -27.25 -1.846 27.047 1 35.44 7 PHE B N 1
ATOM 2973 C CA . PHE B 1 7 ? -26.172 -1.216 26.297 1 35.44 7 PHE B CA 1
ATOM 2974 C C . PHE B 1 7 ? -25.703 0.066 26.969 1 35.44 7 PHE B C 1
ATOM 2976 O O . PHE B 1 7 ? -26.484 1.011 27.125 1 35.44 7 PHE B O 1
ATOM 2983 N N . LEU B 1 8 ? -24.781 -0.006 27.922 1 31.48 8 LEU B N 1
ATOM 2984 C CA . LEU B 1 8 ? -24.156 1.214 28.406 1 31.48 8 LEU B CA 1
ATOM 2985 C C . LEU B 1 8 ? -23.609 2.047 27.266 1 31.48 8 LEU B C 1
ATOM 2987 O O . LEU B 1 8 ? -22.672 1.621 26.578 1 31.48 8 LEU B O 1
ATOM 2991 N N . VAL B 1 9 ? -24.359 2.941 26.812 1 34.38 9 VAL B N 1
ATOM 2992 C CA . VAL B 1 9 ? -23.859 3.992 25.938 1 34.38 9 VAL B CA 1
ATOM 2993 C C . VAL B 1 9 ? -22.719 4.738 26.625 1 34.38 9 VAL B C 1
ATOM 2995 O O . VAL B 1 9 ? -22.906 5.336 27.688 1 34.38 9 VAL B O 1
ATOM 2998 N N . GLY B 1 10 ? -21.516 4.309 26.5 1 34 10 GLY B N 1
ATOM 2999 C CA . GLY B 1 10 ? -20.375 5.07 26.984 1 34 10 GLY B CA 1
ATOM 3000 C C . GLY B 1 10 ? -20.484 6.555 26.672 1 34 10 GLY B C 1
ATOM 3001 O O . GLY B 1 10 ? -20.656 6.941 25.516 1 34 10 GLY B O 1
ATOM 3002 N N . LEU B 1 11 ? -20.969 7.352 27.609 1 35.28 11 LEU B N 1
ATOM 3003 C CA . LEU B 1 11 ? -20.891 8.805 27.562 1 35.28 11 LEU B CA 1
ATOM 3004 C C . LEU B 1 11 ? -19.531 9.258 27.031 1 35.28 11 LEU B C 1
ATOM 3006 O O . LEU B 1 11 ? -18.484 8.859 27.547 1 35.28 11 LEU B O 1
ATOM 3010 N N . ALA B 1 12 ? -19.516 9.805 25.844 1 38.16 12 ALA B N 1
ATOM 3011 C CA . ALA B 1 12 ? -18.391 10.562 25.312 1 38.16 12 ALA B CA 1
ATOM 3012 C C . ALA B 1 12 ? -17.922 11.609 26.312 1 38.16 12 ALA B C 1
ATOM 3014 O O . ALA B 1 12 ? -18.609 12.594 26.562 1 38.16 12 ALA B O 1
ATOM 3015 N N . SER B 1 13 ? -17.219 11.336 27.375 1 39.66 13 SER B N 1
ATOM 3016 C CA . SER B 1 13 ? -16.594 12.375 28.172 1 39.66 13 SER B CA 1
ATOM 3017 C C . SER B 1 13 ? -15.93 13.422 27.281 1 39.66 13 SER B C 1
ATOM 3019 O O . SER B 1 13 ? -15.211 13.078 26.344 1 39.66 13 SER B O 1
ATOM 3021 N N . ALA B 1 14 ? -16.484 14.602 27.188 1 43.03 14 ALA B N 1
ATOM 3022 C CA . ALA B 1 14 ? -15.703 15.727 26.672 1 43.03 14 ALA B CA 1
ATOM 3023 C C . ALA B 1 14 ? -14.258 15.672 27.188 1 43.03 14 ALA B C 1
ATOM 3025 O O . ALA B 1 14 ? -14.016 15.648 28.391 1 43.03 14 ALA B O 1
ATOM 3026 N N . ALA B 1 15 ? -13.375 15.18 26.469 1 46.19 15 ALA B N 1
ATOM 3027 C CA . ALA B 1 15 ? -11.945 15.203 26.797 1 46.19 15 ALA B CA 1
ATOM 3028 C C . ALA B 1 15 ? -11.547 16.531 27.422 1 46.19 15 ALA B C 1
ATOM 3030 O O . ALA B 1 15 ? -11.531 17.562 26.734 1 46.19 15 ALA B O 1
ATOM 3031 N N . ASN B 1 16 ? -11.898 16.891 28.594 1 46.5 16 ASN B N 1
ATOM 3032 C CA . ASN B 1 16 ? -11.125 17.938 29.25 1 46.5 16 ASN B CA 1
ATOM 3033 C C . ASN B 1 16 ? -9.656 17.891 28.828 1 46.5 16 ASN B C 1
ATOM 3035 O O . ASN B 1 16 ? -8.953 16.938 29.141 1 46.5 16 ASN B O 1
ATOM 3039 N N . ILE B 1 17 ? -9.406 18.469 27.656 1 56.12 17 ILE B N 1
ATOM 3040 C CA . ILE B 1 17 ? -8.008 18.531 27.25 1 56.12 17 ILE B CA 1
ATOM 3041 C C . ILE B 1 17 ? -7.16 19.047 28.406 1 56.12 17 ILE B C 1
ATOM 3043 O O . ILE B 1 17 ? -7.086 20.266 28.641 1 56.12 17 ILE B O 1
ATOM 3047 N N . SER B 1 18 ? -7.09 18.516 29.547 1 62.81 18 SER B N 1
ATOM 3048 C CA . SER B 1 18 ? -6.469 19.094 30.734 1 62.81 18 SER B CA 1
ATOM 3049 C C . SER B 1 18 ? -4.984 19.359 30.5 1 62.81 18 SER B C 1
ATOM 3051 O O . SER B 1 18 ? -4.461 20.391 30.922 1 62.81 18 SER B O 1
ATOM 3053 N N . GLU B 1 19 ? -4.215 18.484 29.797 1 87.75 19 GLU B N 1
ATOM 3054 C CA . GLU B 1 19 ? -2.777 18.719 29.688 1 87.75 19 GLU B CA 1
ATOM 3055 C C . GLU B 1 19 ? -2.26 18.391 28.297 1 87.75 19 GLU B C 1
ATOM 3057 O O . GLU B 1 19 ? -2.635 17.375 27.719 1 87.75 19 GLU B O 1
ATOM 3062 N N . ILE B 1 20 ? -1.562 19.469 27.719 1 93.25 20 ILE B N 1
ATOM 3063 C CA . ILE B 1 20 ? -0.898 19.266 26.438 1 93.25 20 ILE B CA 1
ATOM 3064 C C . ILE B 1 20 ? 0.149 18.156 26.562 1 93.25 20 ILE B C 1
ATOM 3066 O O . ILE B 1 20 ? 0.962 18.172 27.5 1 93.25 20 ILE B O 1
ATOM 3070 N N . SER B 1 21 ? 0.139 17.25 25.703 1 89.25 21 SER B N 1
ATOM 3071 C CA . SER B 1 21 ? 1.026 16.094 25.703 1 89.25 21 SER B CA 1
ATOM 3072 C C . SER B 1 21 ? 2.479 16.5 25.516 1 89.25 21 SER B C 1
ATOM 3074 O O . SER B 1 21 ? 2.756 17.547 24.906 1 89.25 21 SER B O 1
ATOM 3076 N N . PRO B 1 22 ? 3.422 15.719 26.141 1 93.75 22 PRO B N 1
ATOM 3077 C CA . PRO B 1 22 ? 4.812 15.883 25.719 1 93.75 22 PRO B CA 1
ATOM 3078 C C . PRO B 1 22 ? 5.047 15.445 24.266 1 93.75 22 PRO B C 1
ATOM 3080 O O . PRO B 1 22 ? 4.41 14.5 23.797 1 93.75 22 PRO B O 1
ATOM 3083 N N . PHE B 1 23 ? 5.988 16.125 23.594 1 97.75 23 PHE B N 1
ATOM 3084 C CA . PHE B 1 23 ? 6.207 15.867 22.188 1 97.75 23 PHE B CA 1
ATOM 3085 C C . PHE B 1 23 ? 7.547 15.172 21.969 1 97.75 23 PHE B C 1
ATOM 3087 O O . PHE B 1 23 ? 8.195 15.383 20.938 1 97.75 23 PHE B O 1
ATOM 3094 N N . VAL B 1 24 ? 7.949 14.328 22.891 1 96.06 24 VAL B N 1
ATOM 3095 C CA . VAL B 1 24 ? 9.242 13.664 22.828 1 96.06 24 VAL B CA 1
ATOM 3096 C C . VAL B 1 24 ? 9.289 12.766 21.578 1 96.06 24 VAL B C 1
ATOM 3098 O O . VAL B 1 24 ? 8.359 12.008 21.328 1 96.06 24 VAL B O 1
ATOM 3101 N N . ARG B 1 25 ? 10.297 12.906 20.844 1 93.31 25 ARG B N 1
ATOM 3102 C CA . ARG B 1 25 ? 10.531 12.055 19.672 1 93.31 25 ARG B CA 1
ATOM 3103 C C . ARG B 1 25 ? 11.219 10.75 20.078 1 93.31 25 ARG B C 1
ATOM 3105 O O . ARG B 1 25 ? 12.18 10.766 20.844 1 93.31 25 ARG B O 1
ATOM 3112 N N . PRO B 1 26 ? 10.75 9.617 19.562 1 94.94 26 PRO B N 1
ATOM 3113 C CA . PRO B 1 26 ? 11.547 8.414 19.797 1 94.94 26 PRO B CA 1
ATOM 3114 C C . PRO B 1 26 ? 12.938 8.5 19.188 1 94.94 26 PRO B C 1
ATOM 3116 O O . PRO B 1 26 ? 13.133 9.172 18.172 1 94.94 26 PRO B O 1
ATOM 3119 N N . SER B 1 27 ? 13.844 7.84 19.828 1 94.81 27 SER B N 1
ATOM 3120 C CA . SER B 1 27 ? 15.219 7.844 19.359 1 94.81 27 SER B CA 1
ATOM 3121 C C . SER B 1 27 ? 15.453 6.742 18.328 1 94.81 27 SER B C 1
ATOM 3123 O O . SER B 1 27 ? 15.469 5.559 18.672 1 94.81 27 SER B O 1
ATOM 3125 N N . PHE B 1 28 ? 15.578 7.117 17.141 1 97.25 28 PHE B N 1
ATOM 3126 C CA . PHE B 1 28 ? 15.922 6.23 16.031 1 97.25 28 PHE B CA 1
ATOM 3127 C C . PHE B 1 28 ? 17.172 6.719 15.312 1 97.25 28 PHE B C 1
ATOM 3129 O O . PHE B 1 28 ? 17.516 7.902 15.391 1 97.25 28 PHE B O 1
ATOM 3136 N N . PRO B 1 29 ? 17.891 5.809 14.656 1 97.56 29 PRO B N 1
ATOM 3137 C CA . PRO B 1 29 ? 19 6.281 13.82 1 97.56 29 PRO B CA 1
ATOM 3138 C C . PRO B 1 29 ? 18.531 7.145 12.648 1 97.56 29 PRO B C 1
ATOM 3140 O O . PRO B 1 29 ? 17.359 7.113 12.289 1 97.56 29 PRO B O 1
ATOM 3143 N N . ILE B 1 30 ? 19.469 7.895 12.125 1 97.62 30 ILE B N 1
ATOM 3144 C CA . ILE B 1 30 ? 19.188 8.656 10.914 1 97.62 30 ILE B CA 1
ATOM 3145 C C . ILE B 1 30 ? 18.703 7.723 9.812 1 97.62 30 ILE B C 1
ATOM 3147 O O . ILE B 1 30 ? 19.219 6.621 9.648 1 97.62 30 ILE B O 1
ATOM 3151 N N . SER B 1 31 ? 17.75 8.156 9.109 1 98 31 SER B N 1
ATOM 3152 C CA . SER B 1 31 ? 17.188 7.34 8.039 1 98 31 SER B CA 1
ATOM 3153 C C . SER B 1 31 ? 18.188 7.145 6.902 1 98 31 SER B C 1
ATOM 3155 O O . SER B 1 31 ? 18.812 8.102 6.453 1 98 31 SER B O 1
ATOM 3157 N N . THR B 1 32 ? 18.297 5.965 6.488 1 97.31 32 THR B N 1
ATOM 3158 C CA . THR B 1 32 ? 19.047 5.582 5.289 1 97.31 32 THR B CA 1
ATOM 3159 C C . THR B 1 32 ? 18.188 4.68 4.398 1 97.31 32 THR B C 1
ATOM 3161 O O . THR B 1 32 ? 17.156 4.184 4.82 1 97.31 32 THR B O 1
ATOM 3164 N N . ILE B 1 33 ? 18.656 4.531 3.184 1 96.44 33 ILE B N 1
ATOM 3165 C CA . ILE B 1 33 ? 17.906 3.684 2.266 1 96.44 33 ILE B CA 1
ATOM 3166 C C . ILE B 1 33 ? 17.797 2.27 2.832 1 96.44 33 ILE B C 1
ATOM 3168 O O . ILE B 1 33 ? 16.828 1.555 2.564 1 96.44 33 ILE B O 1
ATOM 3172 N N . ASP B 1 34 ? 18.719 1.827 3.705 1 95.69 34 ASP B N 1
ATOM 3173 C CA . ASP B 1 34 ? 18.797 0.456 4.199 1 95.69 34 ASP B CA 1
ATOM 3174 C C . ASP B 1 34 ? 17.938 0.278 5.453 1 95.69 34 ASP B C 1
ATOM 3176 O O . ASP B 1 34 ? 17.672 -0.85 5.875 1 95.69 34 ASP B O 1
ATOM 3180 N N . ASN B 1 35 ? 17.453 1.384 6.027 1 96.69 35 ASN B N 1
ATOM 3181 C CA . ASN B 1 35 ? 16.703 1.196 7.266 1 96.69 35 ASN B CA 1
ATOM 3182 C C . ASN B 1 35 ? 15.367 1.925 7.227 1 96.69 35 ASN B C 1
ATOM 3184 O O . ASN B 1 35 ? 14.656 1.976 8.227 1 96.69 35 ASN B O 1
ATOM 3188 N N . ASP B 1 36 ? 14.992 2.512 6.129 1 97.62 36 ASP B N 1
ATOM 3189 C CA . ASP B 1 36 ? 13.828 3.398 6.137 1 97.62 36 ASP B CA 1
ATOM 3190 C C . ASP B 1 36 ? 12.609 2.707 5.531 1 97.62 36 ASP B C 1
ATOM 3192 O O . ASP B 1 36 ? 11.555 3.328 5.371 1 97.62 36 ASP B O 1
ATOM 3196 N N . GLY B 1 37 ? 12.773 1.457 5.156 1 97.5 37 GLY B N 1
ATOM 3197 C CA . GLY B 1 37 ? 11.656 0.666 4.672 1 97.5 37 GLY B CA 1
ATOM 3198 C C . GLY B 1 37 ? 11.602 0.58 3.156 1 97.5 37 GLY B C 1
ATOM 3199 O O . GLY B 1 37 ? 10.742 -0.11 2.6 1 97.5 37 GLY B O 1
ATOM 3200 N N . THR B 1 38 ? 12.539 1.133 2.387 1 97.12 38 THR B N 1
ATOM 3201 C CA . THR B 1 38 ? 12.547 1.223 0.93 1 97.12 38 THR B CA 1
ATOM 3202 C C . THR B 1 38 ? 12.547 -0.168 0.302 1 97.12 38 THR B C 1
ATOM 3204 O O . THR B 1 38 ? 11.82 -0.42 -0.66 1 97.12 38 THR B O 1
ATOM 3207 N N . HIS B 1 39 ? 13.227 -1.091 0.867 1 96.06 39 HIS B N 1
ATOM 3208 C CA . HIS B 1 39 ? 13.508 -2.361 0.21 1 96.06 39 HIS B CA 1
ATOM 3209 C C . HIS B 1 39 ? 12.336 -3.328 0.35 1 96.06 39 HIS B C 1
ATOM 3211 O O . HIS B 1 39 ? 12.383 -4.445 -0.166 1 96.06 39 HIS B O 1
ATOM 3217 N N . ALA B 1 40 ? 11.273 -2.928 0.992 1 97.25 40 ALA B N 1
ATOM 3218 C CA . ALA B 1 40 ? 10.078 -3.754 1.122 1 97.25 40 ALA B CA 1
ATOM 3219 C C . ALA B 1 40 ? 9.102 -3.49 -0.023 1 97.25 40 ALA B C 1
ATOM 3221 O O . ALA B 1 40 ? 7.906 -3.275 0.205 1 97.25 40 ALA B O 1
ATOM 3222 N N . GLY B 1 41 ? 9.648 -3.498 -1.231 1 96.69 41 GLY B N 1
ATOM 3223 C CA . GLY B 1 41 ? 8.797 -3.27 -2.393 1 96.69 41 GLY B CA 1
ATOM 3224 C C . GLY B 1 41 ? 8.305 -1.839 -2.496 1 96.69 41 GLY B C 1
ATOM 3225 O O . GLY B 1 41 ? 7.195 -1.595 -2.975 1 96.69 41 GLY B O 1
ATOM 3226 N N . ARG B 1 42 ? 9.055 -0.935 -1.984 1 97.5 42 ARG B N 1
ATOM 3227 C CA . ARG B 1 42 ? 8.703 0.483 -2.01 1 97.5 42 ARG B CA 1
ATOM 3228 C C . ARG B 1 42 ? 9.719 1.28 -2.824 1 97.5 42 ARG B C 1
ATOM 3230 O O . ARG B 1 42 ? 10.602 0.704 -3.463 1 97.5 42 ARG B O 1
ATOM 3237 N N . TYR B 1 43 ? 9.523 2.566 -2.998 1 96 43 TYR B N 1
ATOM 3238 C CA . TYR B 1 43 ? 10.422 3.357 -3.832 1 96 43 TYR B CA 1
ATOM 3239 C C . TYR B 1 43 ? 11.344 4.219 -2.979 1 96 43 TYR B C 1
ATOM 3241 O O . TYR B 1 43 ? 11.039 4.504 -1.817 1 96 43 TYR B O 1
ATOM 3249 N N . ASP B 1 44 ? 12.469 4.551 -3.512 1 95.5 44 ASP B N 1
ATOM 3250 C CA . ASP B 1 44 ? 13.43 5.43 -2.854 1 95.5 44 ASP B CA 1
ATOM 3251 C C . ASP B 1 44 ? 12.883 6.852 -2.742 1 95.5 44 ASP B C 1
ATOM 3253 O O . ASP B 1 44 ? 12.805 7.57 -3.738 1 95.5 44 ASP B O 1
ATOM 3257 N N . VAL B 1 45 ? 12.648 7.285 -1.555 1 96.5 45 VAL B N 1
ATOM 3258 C CA . VAL B 1 45 ? 11.969 8.555 -1.324 1 96.5 45 VAL B CA 1
ATOM 3259 C C . VAL B 1 45 ? 12.883 9.711 -1.714 1 96.5 45 VAL B C 1
ATOM 3261 O O . VAL B 1 45 ? 12.414 10.797 -2.055 1 96.5 45 VAL B O 1
ATOM 3264 N N . ARG B 1 46 ? 14.156 9.516 -1.671 1 95.81 46 ARG B N 1
ATOM 3265 C CA . ARG B 1 46 ? 15.109 10.562 -2.023 1 95.81 46 ARG B CA 1
ATOM 3266 C C . ARG B 1 46 ? 14.906 11.031 -3.459 1 95.81 46 ARG B C 1
ATOM 3268 O O . ARG B 1 46 ? 15.102 12.211 -3.766 1 95.81 46 ARG B O 1
ATOM 3275 N N . LYS B 1 47 ? 14.398 10.195 -4.27 1 92.31 47 LYS B N 1
ATOM 3276 C CA . LYS B 1 47 ? 14.211 10.484 -5.691 1 92.31 47 LYS B CA 1
ATOM 3277 C C . LYS B 1 47 ? 12.938 11.281 -5.93 1 92.31 47 LYS B C 1
ATOM 3279 O O . LYS B 1 47 ? 12.703 11.773 -7.035 1 92.31 47 LYS B O 1
ATOM 3284 N N . THR B 1 48 ? 12.195 11.422 -4.922 1 93.12 48 THR B N 1
ATOM 3285 C CA . THR B 1 48 ? 10.922 12.125 -5.062 1 93.12 48 THR B CA 1
ATOM 3286 C C . THR B 1 48 ? 11.047 13.57 -4.578 1 93.12 48 THR B C 1
ATOM 3288 O O . THR B 1 48 ? 10.102 14.352 -4.699 1 93.12 48 THR B O 1
ATOM 3291 N N . MET B 1 49 ? 12.18 13.906 -4.047 1 93.56 49 MET B N 1
ATOM 3292 C CA . MET B 1 49 ? 12.32 15.156 -3.316 1 93.56 49 MET B CA 1
ATOM 3293 C C . MET B 1 49 ? 12.477 16.328 -4.277 1 93.56 49 MET B C 1
ATOM 3295 O O . MET B 1 49 ? 12.289 17.484 -3.885 1 93.56 49 MET B O 1
ATOM 3299 N N . VAL B 1 50 ? 12.914 15.969 -5.469 1 83.31 50 VAL B N 1
ATOM 3300 C CA . VAL B 1 50 ? 13.203 17.031 -6.422 1 83.31 50 VAL B CA 1
ATOM 3301 C C . VAL B 1 50 ? 12.164 17.031 -7.535 1 83.31 50 VAL B C 1
ATOM 3303 O O . VAL B 1 50 ? 11.805 15.969 -8.055 1 83.31 50 VAL B O 1
ATOM 3306 N N . TRP B 1 51 ? 11.18 17.922 -7.598 1 68.31 51 TRP B N 1
ATOM 3307 C CA . TRP B 1 51 ? 10.273 17.891 -8.734 1 68.31 51 TRP B CA 1
ATOM 3308 C C . TRP B 1 51 ? 9.828 19.297 -9.117 1 68.31 51 TRP B C 1
ATOM 3310 O O . TRP B 1 51 ? 9.359 20.062 -8.266 1 68.31 51 TRP B O 1
ATOM 3320 N N . LEU B 1 52 ? 10.312 19.594 -10.484 1 67.06 52 LEU B N 1
ATOM 3321 C CA . LEU B 1 52 ? 9.57 20.594 -11.258 1 67.06 52 LEU B CA 1
ATOM 3322 C C . LEU B 1 52 ? 8.93 19.953 -12.484 1 67.06 52 LEU B C 1
ATOM 3324 O O . LEU B 1 52 ? 9.633 19.469 -13.383 1 67.06 52 LEU B O 1
ATOM 3328 N N . ASP B 1 53 ? 7.621 19.594 -12.297 1 68.06 53 ASP B N 1
ATOM 3329 C CA . ASP B 1 53 ? 6.891 19 -13.414 1 68.06 53 ASP B CA 1
ATOM 3330 C C . ASP B 1 53 ? 6.445 20.062 -14.406 1 68.06 53 ASP B C 1
ATOM 3332 O O . ASP B 1 53 ? 5.297 20.516 -14.375 1 68.06 53 ASP B O 1
ATOM 3336 N N . GLU B 1 54 ? 7.301 20.359 -15.258 1 67.56 54 GLU B N 1
ATOM 3337 C CA . GLU B 1 54 ? 6.977 21.391 -16.234 1 67.56 54 GLU B CA 1
ATOM 3338 C C . GLU B 1 54 ? 5.973 20.875 -17.266 1 67.56 54 GLU B C 1
ATOM 3340 O O . GLU B 1 54 ? 5.238 21.656 -17.875 1 67.56 54 GLU B O 1
ATOM 3345 N N . GLU B 1 55 ? 5.93 19.594 -17.328 1 72.38 55 GLU B N 1
ATOM 3346 C CA . GLU B 1 55 ? 5.062 18.984 -18.344 1 72.38 55 GLU B CA 1
ATOM 3347 C C . GLU B 1 55 ? 3.621 18.906 -17.859 1 72.38 55 GLU B C 1
ATOM 3349 O O . GLU B 1 55 ? 2.686 18.922 -18.656 1 72.38 55 GLU B O 1
ATOM 3354 N N . ASN B 1 56 ? 3.523 18.781 -16.578 1 75.12 56 ASN B N 1
ATOM 3355 C CA . ASN B 1 56 ? 2.184 18.719 -16.016 1 75.12 56 ASN B CA 1
ATOM 3356 C C . ASN B 1 56 ? 2.008 19.703 -14.867 1 75.12 56 ASN B C 1
ATOM 3358 O O . ASN B 1 56 ? 1.912 19.312 -13.703 1 75.12 56 ASN B O 1
ATOM 3362 N N . PRO B 1 57 ? 1.821 20.891 -15.211 1 72.5 57 PRO B N 1
ATOM 3363 C CA . PRO B 1 57 ? 1.752 21.906 -14.172 1 72.5 57 PRO B CA 1
ATOM 3364 C C . PRO B 1 57 ? 0.533 21.75 -13.266 1 72.5 57 PRO B C 1
ATOM 3366 O O . PRO B 1 57 ? 0.483 22.328 -12.18 1 72.5 57 PRO B O 1
ATOM 3369 N N . GLU B 1 58 ? -0.399 20.938 -13.711 1 72.44 58 GLU B N 1
ATOM 3370 C CA . GLU B 1 58 ? -1.616 20.734 -12.93 1 72.44 58 GLU B CA 1
ATOM 3371 C C . GLU B 1 58 ? -1.383 19.766 -11.773 1 72.44 58 GLU B C 1
ATOM 3373 O O . GLU B 1 58 ? -2.195 19.688 -10.852 1 72.44 58 GLU B O 1
ATOM 3378 N N . ASN B 1 59 ? -0.276 19.078 -11.789 1 77 59 ASN B N 1
ATOM 3379 C CA . ASN B 1 59 ? 0.041 18.094 -10.75 1 77 59 ASN B CA 1
ATOM 3380 C C . ASN B 1 59 ? 0.378 18.781 -9.43 1 77 59 ASN B C 1
ATOM 3382 O O . ASN B 1 59 ? 1.088 19.781 -9.406 1 77 59 ASN B O 1
ATOM 3386 N N . LEU B 1 60 ? -0.258 18.297 -8.383 1 84.81 60 LEU B N 1
ATOM 3387 C CA . LEU B 1 60 ? 0.171 18.703 -7.051 1 84.81 60 LEU B CA 1
ATOM 3388 C C . LEU B 1 60 ? 1.558 18.156 -6.73 1 84.81 60 LEU B C 1
ATOM 3390 O O . LEU B 1 60 ? 1.849 17 -7.008 1 84.81 60 LEU B O 1
ATOM 3394 N N . ASN B 1 61 ? 2.4 19 -6.348 1 89.56 61 ASN B N 1
ATOM 3395 C CA . ASN B 1 61 ? 3.688 18.656 -5.762 1 89.56 61 ASN B CA 1
ATOM 3396 C C . ASN B 1 61 ? 3.867 19.281 -4.379 1 89.56 61 ASN B C 1
ATOM 3398 O O . ASN B 1 61 ? 4.367 20.391 -4.262 1 89.56 61 ASN B O 1
ATOM 3402 N N . SER B 1 62 ? 3.557 18.469 -3.396 1 93.56 62 SER B N 1
ATOM 3403 C CA . SER B 1 62 ? 3.369 19.031 -2.062 1 93.56 62 SER B CA 1
ATOM 3404 C C . SER B 1 62 ? 4.445 18.531 -1.1 1 93.56 62 SER B C 1
ATOM 3406 O O . SER B 1 62 ? 4.785 17.359 -1.09 1 93.56 62 SER B O 1
ATOM 3408 N N . TYR B 1 63 ? 5.035 19.516 -0.365 1 96.25 63 TYR B N 1
ATOM 3409 C CA . TYR B 1 63 ? 5.77 19.281 0.874 1 96.25 63 TYR B CA 1
ATOM 3410 C C . TYR B 1 63 ? 4.969 19.766 2.08 1 96.25 63 TYR B C 1
ATOM 3412 O O . TYR B 1 63 ? 4.477 20.891 2.098 1 96.25 63 TYR B O 1
ATOM 3420 N N . CYS B 1 64 ? 4.836 18.875 3.002 1 97.75 64 CYS B N 1
ATOM 3421 C CA . CYS B 1 64 ? 4.082 19.266 4.191 1 97.75 64 CYS B CA 1
ATOM 3422 C C . CYS B 1 64 ? 4.852 18.922 5.461 1 97.75 64 CYS B C 1
ATOM 3424 O O . CYS B 1 64 ? 5.262 17.766 5.645 1 97.75 64 CYS B O 1
ATOM 3426 N N . TYR B 1 65 ? 5.031 19.906 6.305 1 98.56 65 TYR B N 1
ATOM 3427 C CA . TYR B 1 65 ? 5.762 19.734 7.555 1 98.56 65 TYR B CA 1
ATOM 3428 C C . TYR B 1 65 ? 4.883 20.078 8.75 1 98.56 65 TYR B C 1
ATOM 3430 O O . TYR B 1 65 ? 4.281 21.156 8.805 1 98.56 65 TYR B O 1
ATOM 3438 N N . PHE B 1 66 ? 4.793 19.172 9.656 1 98.75 66 PHE B N 1
ATOM 3439 C CA . PHE B 1 66 ? 4.199 19.406 10.969 1 98.75 66 PHE B CA 1
ATOM 3440 C C . PHE B 1 66 ? 5.258 19.359 12.062 1 98.75 66 PHE B C 1
ATOM 3442 O O . PHE B 1 66 ? 6.098 18.469 12.086 1 98.75 66 PHE B O 1
ATOM 3449 N N . TYR B 1 67 ? 5.152 20.328 12.992 1 9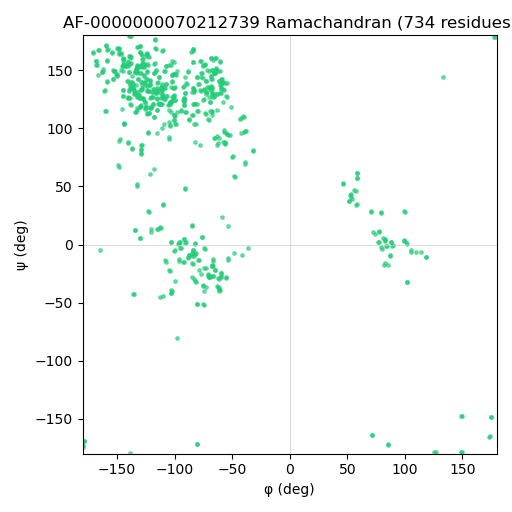8.81 67 TYR B N 1
ATOM 3450 C CA . TYR B 1 67 ? 6.043 20.328 14.148 1 98.81 67 TYR B CA 1
ATOM 3451 C C . TYR B 1 67 ? 5.25 20.422 15.445 1 98.81 67 TYR B C 1
ATOM 3453 O O . TYR B 1 67 ? 4.363 21.266 15.586 1 98.81 67 TYR B O 1
ATOM 3461 N N . TRP B 1 68 ? 5.512 19.516 16.266 1 98.88 68 TRP B N 1
ATOM 3462 C CA . TRP B 1 68 ? 5.133 19.625 17.672 1 98.88 68 TRP B CA 1
ATOM 3463 C C . TRP B 1 68 ? 6.328 20.047 18.531 1 98.88 68 TRP B C 1
ATOM 3465 O O . TRP B 1 68 ? 7.215 19.234 18.812 1 98.88 68 TRP B O 1
ATOM 3475 N N . LEU B 1 69 ? 6.273 21.297 18.969 1 98.69 69 LEU B N 1
ATOM 3476 C CA . LEU B 1 69 ? 7.48 21.938 19.484 1 98.69 69 LEU B CA 1
ATOM 3477 C C . LEU B 1 69 ? 7.367 22.188 20.984 1 98.69 69 LEU B C 1
ATOM 3479 O O . LEU B 1 69 ? 6.324 22.625 21.469 1 98.69 69 LEU B O 1
ATOM 3483 N N . THR B 1 70 ? 8.406 21.859 21.609 1 98.56 70 THR B N 1
ATOM 3484 C CA . THR B 1 70 ? 8.75 22.422 22.906 1 98.56 70 THR B CA 1
ATOM 3485 C C . THR B 1 70 ? 10.031 23.25 22.828 1 98.56 70 THR B C 1
ATOM 3487 O O . THR B 1 70 ? 11.047 22.781 22.297 1 98.56 70 THR B O 1
ATOM 3490 N N . THR B 1 71 ? 9.977 24.453 23.25 1 98.38 71 THR B N 1
ATOM 3491 C CA . THR B 1 71 ? 11.172 25.281 23.25 1 98.38 71 THR B CA 1
ATOM 3492 C C . THR B 1 71 ? 12.008 25.031 24.5 1 98.38 71 THR B C 1
ATOM 3494 O O . THR B 1 71 ? 11.539 24.391 25.438 1 98.38 71 THR B O 1
ATOM 3497 N N . THR B 1 72 ? 13.242 25.562 24.469 1 98.19 72 THR B N 1
ATOM 3498 C CA . THR B 1 72 ? 14.141 25.344 25.594 1 98.19 72 THR B CA 1
ATOM 3499 C C . THR B 1 72 ? 13.617 26.047 26.844 1 98.19 72 THR B C 1
ATOM 3501 O O . THR B 1 72 ? 13.969 25.672 27.969 1 98.19 72 THR B O 1
ATOM 3504 N N . CYS B 1 73 ? 12.727 27 26.703 1 97.44 73 CYS B N 1
ATOM 3505 C CA . CYS B 1 73 ? 12.156 27.672 27.859 1 97.44 73 CYS B CA 1
ATOM 3506 C C . CYS B 1 73 ? 10.82 27.062 28.25 1 97.44 73 CYS B C 1
ATOM 3508 O O . CYS B 1 73 ? 10.109 27.609 29.109 1 97.44 73 CYS B O 1
ATOM 3510 N N . GLY B 1 74 ? 10.367 26.047 27.547 1 96.81 74 GLY B N 1
ATOM 3511 C CA . GLY B 1 74 ? 9.234 25.25 28 1 96.81 74 GLY B CA 1
ATOM 3512 C C . GLY B 1 74 ? 7.938 25.609 27.297 1 96.81 74 GLY B C 1
ATOM 3513 O O . GLY B 1 74 ? 6.898 24.984 27.547 1 96.81 74 GLY B O 1
ATOM 3514 N N . ARG B 1 75 ? 7.938 26.531 26.344 1 97.19 75 ARG B N 1
ATOM 3515 C CA . ARG B 1 75 ? 6.738 26.859 25.578 1 97.19 75 ARG B CA 1
ATOM 3516 C C . ARG B 1 75 ? 6.449 25.812 24.516 1 97.19 75 ARG B C 1
ATOM 3518 O O . ARG B 1 75 ? 7.375 25.188 23.984 1 97.19 75 ARG B O 1
ATOM 3525 N N . LYS B 1 76 ? 5.191 25.656 24.297 1 98.06 76 LYS B N 1
ATOM 3526 C CA . LYS B 1 76 ? 4.785 24.609 23.359 1 98.06 76 LYS B CA 1
ATOM 3527 C C . LYS B 1 76 ? 3.98 25.188 22.203 1 98.06 76 LYS B C 1
ATOM 3529 O O . LYS B 1 76 ? 3.107 26.031 22.406 1 98.06 76 LYS B O 1
ATOM 3534 N N . PHE B 1 77 ? 4.305 24.688 21 1 98.38 77 PHE B N 1
ATOM 3535 C CA . PHE B 1 77 ? 3.648 25.141 19.781 1 98.38 77 PHE B CA 1
ATOM 3536 C C . PHE B 1 77 ? 3.367 23.969 18.844 1 98.38 77 PHE B C 1
ATOM 3538 O O . PHE B 1 77 ? 4.074 22.953 18.875 1 98.38 77 PHE B O 1
ATOM 3545 N N . HIS B 1 78 ? 2.352 24.047 18.125 1 98.56 78 HIS B N 1
ATOM 3546 C CA . HIS B 1 78 ? 2.131 23.25 16.922 1 98.56 78 HIS B CA 1
ATOM 3547 C C . HIS B 1 78 ? 2.209 24.109 15.672 1 98.56 78 HIS B C 1
ATOM 3549 O O . HIS B 1 78 ? 1.577 25.172 15.594 1 98.56 78 HIS B O 1
ATOM 3555 N N . THR B 1 79 ? 3.051 23.672 14.727 1 98.31 79 THR B N 1
ATOM 3556 C CA . THR B 1 79 ? 3.277 24.484 13.539 1 98.31 79 THR B CA 1
ATOM 3557 C C . THR B 1 79 ? 3.174 23.625 12.273 1 98.31 79 THR B C 1
ATOM 3559 O O . THR B 1 79 ? 3.342 22.406 12.32 1 98.31 79 THR B O 1
ATOM 3562 N N . MET B 1 80 ? 2.795 24.297 11.234 1 98 80 MET B N 1
ATOM 3563 C CA . MET B 1 80 ? 2.754 23.688 9.906 1 98 80 MET B CA 1
ATOM 3564 C C . MET B 1 80 ? 3.344 24.625 8.859 1 98 80 MET B C 1
ATOM 3566 O O . MET B 1 80 ? 3.074 25.828 8.867 1 98 80 MET B O 1
ATOM 3570 N N . LEU B 1 81 ? 4.16 24.125 8.016 1 98.06 81 LEU B N 1
ATOM 3571 C CA . LEU B 1 81 ? 4.641 24.75 6.785 1 98.06 81 LEU B CA 1
ATOM 3572 C C . LEU B 1 81 ? 4.445 23.812 5.59 1 98.06 81 LEU B C 1
ATOM 3574 O O . LEU B 1 81 ? 4.734 22.625 5.672 1 98.06 81 LEU B O 1
ATOM 3578 N N . ALA B 1 82 ? 3.934 24.375 4.516 1 97.12 82 ALA B N 1
ATOM 3579 C CA . ALA B 1 82 ? 3.715 23.531 3.334 1 97.12 82 ALA B CA 1
ATOM 3580 C C . ALA B 1 82 ? 4.148 24.266 2.066 1 97.12 82 ALA B C 1
ATOM 3582 O O . ALA B 1 82 ? 3.316 24.812 1.336 1 97.12 82 ALA B O 1
ATOM 3583 N N . PRO B 1 83 ? 5.406 24.25 1.73 1 95 83 PRO B N 1
ATOM 3584 C CA . PRO B 1 83 ? 5.848 24.781 0.436 1 95 83 PRO B CA 1
ATOM 3585 C C . PRO B 1 83 ? 5.484 23.859 -0.729 1 95 83 PRO B C 1
ATOM 3587 O O . PRO B 1 83 ? 6.023 22.766 -0.841 1 95 83 PRO B O 1
ATOM 3590 N N . ASN B 1 84 ? 4.621 24.297 -1.574 1 92.06 84 ASN B N 1
ATOM 3591 C CA . ASN B 1 84 ? 4.105 23.453 -2.639 1 92.06 84 ASN B CA 1
ATOM 3592 C C . ASN B 1 84 ? 4.262 24.109 -4.008 1 92.06 84 ASN B C 1
ATOM 3594 O O . ASN B 1 84 ? 4.418 25.328 -4.102 1 92.06 84 ASN B O 1
ATOM 3598 N N . PHE B 1 85 ? 4.312 23.312 -5.016 1 86.25 85 PHE B N 1
ATOM 3599 C CA . PHE B 1 85 ? 4.062 23.688 -6.402 1 86.25 85 PHE B CA 1
ATOM 3600 C C . PHE B 1 85 ? 2.705 23.188 -6.867 1 86.25 85 PHE B C 1
ATOM 3602 O O . PHE B 1 85 ? 2.396 22 -6.73 1 86.25 85 PHE B O 1
ATOM 3609 N N . PHE B 1 86 ? 1.932 24.062 -7.23 1 82 86 PHE B N 1
ATOM 3610 C CA . PHE B 1 86 ? 0.59 23.703 -7.684 1 82 86 PHE B CA 1
ATOM 3611 C C . PHE B 1 86 ? 0.146 24.625 -8.82 1 82 86 PHE B C 1
ATOM 3613 O O . PHE B 1 86 ? 0.225 25.844 -8.703 1 82 86 PHE B O 1
ATOM 3620 N N . ARG B 1 87 ? -0.274 24 -9.875 1 76.12 87 ARG B N 1
ATOM 3621 C CA . ARG B 1 87 ? -0.783 24.703 -11.047 1 76.12 87 ARG B CA 1
ATOM 3622 C C . ARG B 1 87 ? 0.22 25.75 -11.539 1 76.12 87 ARG B C 1
ATOM 3624 O O . ARG B 1 87 ? -0.147 26.891 -11.82 1 76.12 87 ARG B O 1
ATOM 3631 N N . GLY B 1 88 ? 1.443 25.391 -11.523 1 73.38 88 GLY B N 1
ATOM 3632 C CA . GLY B 1 88 ? 2.508 26.188 -12.102 1 73.38 88 GLY B CA 1
ATOM 3633 C C . GLY B 1 88 ? 2.977 27.312 -11.188 1 73.38 88 GLY B C 1
ATOM 3634 O O . GLY B 1 88 ? 3.783 28.156 -11.594 1 73.38 88 GLY B O 1
ATOM 3635 N N . GLU B 1 89 ? 2.428 27.312 -9.969 1 81.5 89 GLU B N 1
ATOM 3636 C CA . GLU B 1 89 ? 2.814 28.344 -9 1 81.5 89 GLU B CA 1
ATOM 3637 C C . GLU B 1 89 ? 3.307 27.703 -7.699 1 81.5 89 GLU B C 1
ATOM 3639 O O . GLU B 1 89 ? 3.105 26.516 -7.469 1 81.5 89 GLU B O 1
ATOM 3644 N N . THR B 1 90 ? 4.008 28.594 -6.977 1 89.12 90 THR B N 1
ATOM 3645 C CA . THR B 1 90 ? 4.32 28.156 -5.621 1 89.12 90 THR B CA 1
ATOM 3646 C C . THR B 1 90 ? 3.205 28.547 -4.652 1 89.12 90 THR B C 1
ATOM 3648 O O . THR B 1 90 ? 2.605 29.625 -4.793 1 89.12 90 THR B O 1
ATOM 3651 N N . THR B 1 91 ? 2.904 27.641 -3.789 1 91.06 91 THR B N 1
ATOM 3652 C CA . THR B 1 91 ? 1.927 27.891 -2.738 1 91.06 91 THR B CA 1
ATOM 3653 C C . THR B 1 91 ? 2.488 27.516 -1.37 1 91.06 91 THR B C 1
ATOM 3655 O O . THR B 1 91 ? 3.539 26.891 -1.278 1 91.06 91 THR B O 1
ATOM 3658 N N . GLY B 1 92 ? 1.773 28.047 -0.343 1 95.31 92 GLY B N 1
ATOM 3659 C CA . GLY B 1 92 ? 2.182 27.719 1.015 1 95.31 92 GLY B CA 1
ATOM 3660 C C . GLY B 1 92 ? 1.038 27.766 2.01 1 95.31 92 GLY B C 1
ATOM 3661 O O . GLY B 1 92 ? 0.048 28.469 1.795 1 95.31 92 GLY B O 1
ATOM 3662 N N . ILE B 1 93 ? 1.162 26.938 2.996 1 97.56 93 ILE B N 1
ATOM 3663 C CA . ILE B 1 93 ? 0.342 27.016 4.199 1 97.56 93 ILE B CA 1
ATOM 3664 C C . ILE B 1 93 ? 1.226 27.312 5.41 1 97.56 93 ILE B C 1
ATOM 3666 O O . ILE B 1 93 ? 2.279 26.703 5.582 1 97.56 93 ILE B O 1
ATOM 3670 N N . PHE B 1 94 ? 0.839 28.297 6.195 1 97.94 94 PHE B N 1
ATOM 3671 C CA . PHE B 1 94 ? 1.566 28.75 7.375 1 97.94 94 PHE B CA 1
ATOM 3672 C C . PHE B 1 94 ? 0.667 28.734 8.602 1 97.94 94 PHE B C 1
ATOM 3674 O O . PHE B 1 94 ? -0.385 29.375 8.617 1 97.94 94 PHE B O 1
ATOM 3681 N N . ARG B 1 95 ? 1.106 28 9.602 1 97.94 95 ARG B N 1
ATOM 3682 C CA . ARG B 1 95 ? 0.331 27.953 10.844 1 97.94 95 ARG B CA 1
ATOM 3683 C C . ARG B 1 95 ? 1.245 27.859 12.055 1 97.94 95 ARG B C 1
ATOM 3685 O O . ARG B 1 95 ? 2.219 27.109 12.047 1 97.94 95 ARG B O 1
ATOM 3692 N N . VAL B 1 96 ? 0.968 28.672 13.039 1 98.12 96 VAL B N 1
ATOM 3693 C CA . VAL B 1 96 ? 1.489 28.484 14.391 1 98.12 96 VAL B CA 1
ATOM 3694 C C . VAL B 1 96 ? 0.342 28.516 15.391 1 98.12 96 VAL B C 1
ATOM 3696 O O . VAL B 1 96 ? -0.474 29.438 15.383 1 98.12 96 VAL B O 1
ATOM 3699 N N . GLU B 1 97 ? 0.251 27.531 16.141 1 97.94 97 GLU B N 1
ATOM 3700 C CA . GLU B 1 97 ? -0.646 27.484 17.281 1 97.94 97 GLU B CA 1
ATOM 3701 C C . GLU B 1 97 ? 0.137 27.484 18.594 1 97.94 97 GLU B C 1
ATOM 3703 O O . GLU B 1 97 ? 0.97 26.609 18.828 1 97.94 97 GLU B O 1
ATOM 3708 N N . ASP B 1 98 ? -0.111 28.484 19.422 1 97.19 98 ASP B N 1
ATOM 3709 C CA . ASP B 1 98 ? 0.421 28.531 20.766 1 97.19 98 ASP B CA 1
ATOM 3710 C C . ASP B 1 98 ? -0.411 27.672 21.719 1 97.19 98 ASP B C 1
ATOM 3712 O O . ASP B 1 98 ? -1.564 28 22.016 1 97.19 98 ASP B O 1
ATOM 3716 N N . LEU B 1 99 ? 0.185 26.656 22.234 1 97.31 99 LEU B N 1
ATOM 3717 C CA . LEU B 1 99 ? -0.588 25.641 22.953 1 97.31 99 LEU B CA 1
ATOM 3718 C C . LEU B 1 99 ? -0.645 25.969 24.453 1 97.31 99 LEU B C 1
ATOM 3720 O O . LEU B 1 99 ? -1.196 25.203 25.234 1 97.31 99 LEU B O 1
ATOM 3724 N N . GLN B 1 100 ? -0.123 27.062 24.828 1 93.31 100 GLN B N 1
ATOM 3725 C CA . GLN B 1 100 ? -0.276 27.594 26.172 1 93.31 100 GLN B CA 1
ATOM 3726 C C . GLN B 1 100 ? -1.297 28.719 26.219 1 93.31 100 GLN B C 1
ATOM 3728 O O . GLN B 1 100 ? -2.139 28.781 27.109 1 93.31 100 GLN B O 1
ATOM 3733 N N . LYS B 1 101 ? -1.229 29.531 25.203 1 93.62 101 LYS B N 1
ATOM 3734 C CA . LYS B 1 101 ? -2.15 30.656 25.125 1 93.62 101 LYS B CA 1
ATOM 3735 C C . LYS B 1 101 ? -3.416 30.297 24.359 1 93.62 101 LYS B C 1
ATOM 3737 O O . LYS B 1 101 ? -4.398 31.031 24.375 1 93.62 101 LYS B O 1
ATOM 3742 N N . PHE B 1 102 ? -3.35 29.219 23.672 1 94.5 102 PHE B N 1
ATOM 3743 C CA . PHE B 1 102 ? -4.445 28.734 22.844 1 94.5 102 PHE B CA 1
ATOM 3744 C C . PHE B 1 102 ? -4.871 29.797 21.828 1 94.5 102 PHE B C 1
ATOM 3746 O O . PHE B 1 102 ? -6.059 30.094 21.703 1 94.5 102 PHE B O 1
ATOM 3753 N N . SER B 1 103 ? -3.896 30.312 21.234 1 94.69 103 SER B N 1
ATOM 3754 C CA . SER B 1 103 ? -4.062 31.25 20.109 1 94.69 103 SER B CA 1
ATOM 3755 C C . SER B 1 103 ? -3.34 30.75 18.875 1 94.69 103 SER B C 1
ATOM 3757 O O . SER B 1 103 ? -2.543 29.812 18.938 1 94.69 103 SER B O 1
ATOM 3759 N N . SER B 1 104 ? -3.746 31.328 17.766 1 95.75 104 SER B N 1
ATOM 3760 C CA . SER B 1 104 ? -3.135 30.875 16.531 1 95.75 104 SER B CA 1
ATOM 3761 C C . SER B 1 104 ? -2.973 32 15.531 1 95.75 104 SER B C 1
ATOM 3763 O O . SER B 1 104 ? -3.629 33.031 15.656 1 95.75 104 SER B O 1
ATOM 3765 N N . THR B 1 105 ? -2.035 31.891 14.672 1 96.06 105 THR B N 1
ATOM 3766 C CA . THR B 1 105 ? -1.83 32.781 13.523 1 96.06 105 THR B CA 1
ATOM 3767 C C . THR B 1 105 ? -1.439 31.953 12.289 1 96.06 105 THR B C 1
ATOM 3769 O O . THR B 1 105 ? -1.104 30.781 12.391 1 96.06 105 THR B O 1
ATOM 3772 N N . GLY B 1 106 ? -1.573 32.531 11.141 1 96.88 106 GLY B N 1
ATOM 3773 C CA . GLY B 1 106 ? -1.209 31.891 9.891 1 96.88 106 GLY B CA 1
ATOM 3774 C C . GLY B 1 106 ? -2.057 32.344 8.719 1 96.88 106 GLY B C 1
ATOM 3775 O O . GLY B 1 106 ? -2.934 33.188 8.867 1 96.88 106 GLY B O 1
ATOM 3776 N N . ALA B 1 107 ? -1.754 31.734 7.559 1 97.81 107 ALA B N 1
ATOM 3777 C CA . ALA B 1 107 ? -2.443 32.031 6.305 1 97.81 107 ALA B CA 1
ATOM 3778 C C . ALA B 1 107 ? -2.039 31.031 5.219 1 97.81 107 ALA B C 1
ATOM 3780 O O . ALA B 1 107 ? -1.112 30.234 5.406 1 97.81 107 ALA B O 1
ATOM 3781 N N . THR B 1 108 ? -2.791 31.031 4.176 1 97.38 108 THR B N 1
ATOM 3782 C CA . THR B 1 108 ? -2.367 30.406 2.924 1 97.38 108 THR B CA 1
ATOM 3783 C C . THR B 1 108 ? -1.906 31.469 1.926 1 97.38 108 THR B C 1
ATOM 3785 O O . THR B 1 108 ? -2.268 32.625 2.045 1 97.38 108 THR B O 1
ATOM 3788 N N . ALA B 1 109 ? -1.093 31.016 0.978 1 96 109 ALA B N 1
ATOM 3789 C CA . ALA B 1 109 ? -0.583 32 0.04 1 96 109 ALA B CA 1
ATOM 3790 C C . ALA B 1 109 ? -0.234 31.375 -1.302 1 96 109 ALA B C 1
ATOM 3792 O O . ALA B 1 109 ? 0.226 30.219 -1.352 1 96 109 ALA B O 1
ATOM 3793 N N . PHE B 1 110 ? -0.514 32.125 -2.342 1 93.06 110 PHE B N 1
ATOM 3794 C CA . PHE B 1 110 ? 0.201 31.969 -3.604 1 93.06 110 PHE B CA 1
ATOM 3795 C C . PHE B 1 110 ? 1.268 33.031 -3.75 1 93.06 110 PHE B C 1
ATOM 3797 O O . PHE B 1 110 ? 1.025 34.219 -3.432 1 93.06 110 PHE B O 1
ATOM 3804 N N . ALA B 1 111 ? 2.42 32.656 -4.027 1 89.38 111 ALA B N 1
ATOM 3805 C CA . ALA B 1 111 ? 3.514 33.594 -4.184 1 89.38 111 ALA B CA 1
ATOM 3806 C C . ALA B 1 111 ? 4.492 33.156 -5.262 1 89.38 111 ALA B C 1
ATOM 3808 O O . ALA B 1 111 ? 4.648 31.953 -5.496 1 89.38 111 ALA B O 1
ATOM 3809 N N . PRO B 1 112 ? 5.09 34.156 -5.883 1 89.06 112 PRO B N 1
ATOM 3810 C CA . PRO B 1 112 ? 6.129 33.781 -6.836 1 89.06 112 PRO B CA 1
ATOM 3811 C C . PRO B 1 112 ? 7.254 32.969 -6.176 1 89.06 112 PRO B C 1
ATOM 3813 O O . PRO B 1 112 ? 7.605 33.219 -5.023 1 89.06 112 PRO B O 1
ATOM 3816 N N . GLY B 1 113 ? 7.738 32.031 -6.867 1 90.38 113 GLY B N 1
ATOM 3817 C CA . GLY B 1 113 ? 8.859 31.219 -6.402 1 90.38 113 GLY B CA 1
ATOM 3818 C C . GLY B 1 113 ? 9.492 30.375 -7.5 1 90.38 113 GLY B C 1
ATOM 3819 O O . GLY B 1 113 ? 9.023 30.391 -8.641 1 90.38 113 GLY B O 1
ATOM 3820 N N . THR B 1 114 ? 10.648 29.859 -7.133 1 89.62 114 THR B N 1
ATOM 3821 C CA . THR B 1 114 ? 11.383 29.031 -8.078 1 89.62 114 THR B CA 1
ATOM 3822 C C . THR B 1 114 ? 11.773 27.703 -7.445 1 89.62 114 THR B C 1
ATOM 3824 O O . THR B 1 114 ? 11.742 27.562 -6.223 1 89.62 114 THR B O 1
ATOM 3827 N N . GLY B 1 115 ? 11.984 26.703 -8.312 1 89.44 115 GLY B N 1
ATOM 3828 C CA . GLY B 1 115 ? 12.508 25.406 -7.93 1 89.44 115 GLY B CA 1
ATOM 3829 C C . GLY B 1 115 ? 13.531 24.859 -8.906 1 89.44 115 GLY B C 1
ATOM 3830 O O . GLY B 1 115 ? 13.938 25.562 -9.836 1 89.44 115 GLY B O 1
ATOM 3831 N N . SER B 1 116 ? 14.016 23.703 -8.578 1 86.75 116 SER B N 1
ATOM 3832 C CA . SER B 1 116 ? 15.023 23.062 -9.414 1 86.75 116 SER B CA 1
ATOM 3833 C C . SER B 1 116 ? 14.648 21.609 -9.727 1 86.75 116 SER B C 1
ATOM 3835 O O . SER B 1 116 ? 13.875 21 -8.984 1 86.75 116 SER B O 1
ATOM 3837 N N . THR B 1 117 ? 15.148 21.094 -10.867 1 83.88 117 THR B N 1
ATOM 3838 C CA . THR B 1 117 ? 14.992 19.688 -11.195 1 83.88 117 THR B CA 1
ATOM 3839 C C . THR B 1 117 ? 16.219 18.891 -10.766 1 83.88 117 THR B C 1
ATOM 3841 O O . THR B 1 117 ? 16.234 17.656 -10.867 1 83.88 117 THR B O 1
ATOM 3844 N N . GLU B 1 118 ? 17.203 19.594 -10.25 1 87.31 118 GLU B N 1
ATOM 3845 C CA . GLU B 1 118 ? 18.484 18.938 -9.977 1 87.31 118 GLU B CA 1
ATOM 3846 C C . GLU B 1 118 ? 18.641 18.641 -8.484 1 87.31 118 GLU B C 1
ATOM 3848 O O . GLU B 1 118 ? 19.203 17.609 -8.102 1 87.31 118 GLU B O 1
ATOM 3853 N N . PHE B 1 119 ? 18.266 19.547 -7.695 1 93.12 119 PHE B N 1
ATOM 3854 C CA . PHE B 1 119 ? 18.359 19.422 -6.25 1 93.12 119 PHE B CA 1
ATOM 3855 C C . PHE B 1 119 ? 17.234 20.188 -5.555 1 93.12 119 PHE B C 1
ATOM 3857 O O . PHE B 1 119 ? 16.562 21 -6.184 1 93.12 119 PHE B O 1
ATOM 3864 N N . LEU B 1 120 ? 17.047 19.875 -4.277 1 95.19 120 LEU B N 1
ATOM 3865 C CA . LEU B 1 120 ? 15.977 20.531 -3.549 1 95.19 120 LEU B CA 1
ATOM 3866 C C . LEU B 1 120 ? 16.312 22 -3.297 1 95.19 120 LEU B C 1
ATOM 3868 O O . LEU B 1 120 ? 17.219 22.312 -2.51 1 95.19 120 LEU B O 1
ATOM 3872 N N . ASN B 1 121 ? 15.602 22.844 -4.02 1 94.25 121 ASN B N 1
ATOM 3873 C CA . ASN B 1 121 ? 15.859 24.266 -3.947 1 94.25 121 ASN B CA 1
ATOM 3874 C C . ASN B 1 121 ? 14.586 25.078 -4.184 1 94.25 121 ASN B C 1
ATOM 3876 O O . ASN B 1 121 ? 14.492 25.812 -5.168 1 94.25 121 ASN B O 1
ATOM 3880 N N . PHE B 1 122 ? 13.695 25 -3.281 1 94.56 122 PHE B N 1
ATOM 3881 C CA . PHE B 1 122 ? 12.508 25.844 -3.273 1 94.56 122 PHE B CA 1
ATOM 3882 C C . PHE B 1 122 ? 12.805 27.203 -2.674 1 94.56 122 PHE B C 1
ATOM 3884 O O . PHE B 1 122 ? 13.172 27.312 -1.5 1 94.56 122 PHE B O 1
ATOM 3891 N N . ARG B 1 123 ? 12.562 28.281 -3.516 1 93.62 123 ARG B N 1
ATOM 3892 C CA . ARG B 1 123 ? 12.883 29.641 -3.076 1 93.62 123 ARG B CA 1
ATOM 3893 C C . ARG B 1 123 ? 11.711 30.578 -3.32 1 93.62 123 ARG B C 1
ATOM 3895 O O . ARG B 1 123 ? 11.141 30.594 -4.41 1 93.62 123 ARG B O 1
ATOM 3902 N N . SER B 1 124 ? 11.383 31.234 -2.359 1 92.56 124 SER B N 1
ATOM 3903 C CA . SER B 1 124 ? 10.43 32.344 -2.439 1 92.56 124 SER B CA 1
ATOM 3904 C C . SER B 1 124 ? 10.719 33.406 -1.386 1 92.56 124 SER B C 1
ATOM 3906 O O . SER B 1 124 ? 11.562 33.188 -0.51 1 92.56 124 SER B O 1
ATOM 3908 N N . GLU B 1 125 ? 10.047 34.562 -1.518 1 93 125 GLU B N 1
ATOM 3909 C CA . GLU B 1 125 ? 10.234 35.625 -0.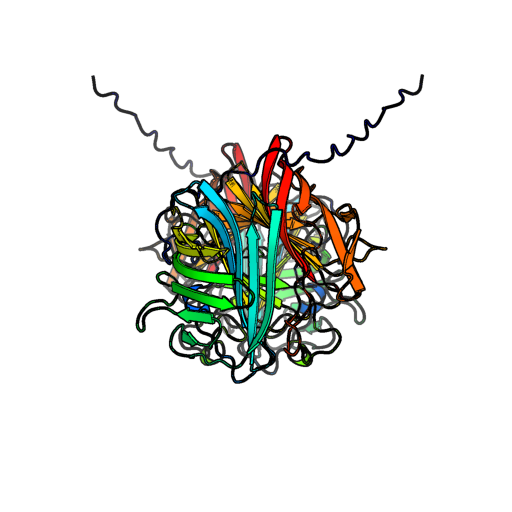541 1 93 125 GLU B CA 1
ATOM 3910 C C . GLU B 1 125 ? 9.688 35.219 0.827 1 93 125 GLU B C 1
ATOM 3912 O O . GLU B 1 125 ? 10.211 35.656 1.858 1 93 125 GLU B O 1
ATOM 3917 N N . ILE B 1 126 ? 8.758 34.375 0.851 1 94.12 126 ILE B N 1
ATOM 3918 C CA . ILE B 1 126 ? 8.031 34.156 2.098 1 94.12 126 ILE B CA 1
ATOM 3919 C C . ILE B 1 126 ? 8.422 32.812 2.695 1 94.12 126 ILE B C 1
ATOM 3921 O O . ILE B 1 126 ? 8.148 32.531 3.867 1 94.12 126 ILE B O 1
ATOM 3925 N N . GLN B 1 127 ? 9.055 31.922 1.973 1 96.12 127 GLN B N 1
ATOM 3926 C CA . GLN B 1 127 ? 9.469 30.625 2.494 1 96.12 127 GLN B CA 1
ATOM 3927 C C . GLN B 1 127 ? 10.516 29.984 1.59 1 96.12 127 GLN B C 1
ATOM 3929 O O . GLN B 1 127 ? 10.5 30.172 0.372 1 96.12 127 GLN B O 1
ATOM 3934 N N . ASN B 1 128 ? 11.398 29.234 2.178 1 96.75 128 ASN B N 1
ATOM 3935 C CA . ASN B 1 128 ? 12.453 28.516 1.465 1 96.75 128 ASN B CA 1
ATOM 3936 C C . ASN B 1 128 ? 12.625 27.109 2.004 1 96.75 128 ASN B C 1
ATOM 3938 O O . ASN B 1 128 ? 12.492 26.875 3.207 1 96.75 128 ASN B O 1
ATOM 3942 N N . LEU B 1 129 ? 12.836 26.125 1.168 1 97.44 129 LEU B N 1
ATOM 3943 C CA . LEU B 1 129 ? 13.125 24.719 1.451 1 97.44 129 LEU B CA 1
ATOM 3944 C C . LEU B 1 129 ? 14.305 24.234 0.614 1 97.44 129 LEU B C 1
ATOM 3946 O O . LEU B 1 129 ? 14.211 24.156 -0.612 1 97.44 129 LEU B O 1
ATOM 3950 N N . THR B 1 130 ? 15.391 23.875 1.332 1 97.44 130 THR B N 1
ATOM 3951 C CA . THR B 1 130 ? 16.609 23.609 0.571 1 97.44 130 THR B CA 1
ATOM 3952 C C . THR B 1 130 ? 17.375 22.438 1.169 1 97.44 130 THR B C 1
ATOM 3954 O O . THR B 1 130 ? 17.203 22.094 2.342 1 97.44 130 THR B O 1
ATOM 3957 N N . SER B 1 131 ? 18.078 21.812 0.398 1 97.25 131 SER B N 1
ATOM 3958 C CA . SER B 1 131 ? 19.109 20.844 0.74 1 97.25 131 SER B CA 1
ATOM 3959 C C . SER B 1 131 ? 20.391 21.109 -0.034 1 97.25 131 SER B C 1
ATOM 3961 O O . SER B 1 131 ? 20.359 21.656 -1.142 1 97.25 131 SER B O 1
ATOM 3963 N N . PRO B 1 132 ? 21.594 20.781 0.55 1 95.56 132 PRO B N 1
ATOM 3964 C CA . PRO B 1 132 ? 22.844 21.062 -0.154 1 95.56 132 PRO B CA 1
ATOM 3965 C C . PRO B 1 132 ? 22.922 20.375 -1.517 1 95.56 132 PRO B C 1
ATOM 3967 O O . PRO B 1 132 ? 22.5 19.219 -1.655 1 95.56 132 PRO B O 1
ATOM 3970 N N . ARG B 1 133 ? 23.469 21.141 -2.439 1 94.31 133 ARG B N 1
ATOM 3971 C CA . ARG B 1 133 ? 23.719 20.547 -3.742 1 94.31 133 ARG B CA 1
ATOM 3972 C C . ARG B 1 133 ? 24.656 19.344 -3.615 1 94.31 133 ARG B C 1
ATOM 3974 O O . ARG B 1 133 ? 25.641 19.391 -2.875 1 94.31 133 ARG B O 1
ATOM 3981 N N . GLY B 1 134 ? 24.375 18.328 -4.324 1 93.56 134 GLY B N 1
ATOM 3982 C CA . GLY B 1 134 ? 25.172 17.109 -4.254 1 93.56 134 GLY B CA 1
ATOM 3983 C C . GLY B 1 134 ? 24.719 16.172 -3.164 1 93.56 134 GLY B C 1
ATOM 3984 O O . GLY B 1 134 ? 25.172 15.023 -3.098 1 93.56 134 GLY B O 1
ATOM 3985 N N . GLY B 1 135 ? 23.844 16.562 -2.309 1 94.88 135 GLY B N 1
ATOM 3986 C CA . GLY B 1 135 ? 23.266 15.68 -1.305 1 94.88 135 GLY B CA 1
ATOM 3987 C C . GLY B 1 135 ? 22.141 14.805 -1.844 1 94.88 135 GLY B C 1
ATOM 3988 O O . GLY B 1 135 ? 21.938 14.742 -3.057 1 94.88 135 GLY B O 1
ATOM 3989 N N . ASP B 1 136 ? 21.453 14.102 -0.934 1 95.5 136 ASP B N 1
ATOM 3990 C CA . ASP B 1 136 ? 20.406 13.195 -1.367 1 95.5 136 ASP B CA 1
ATOM 3991 C C . ASP B 1 136 ? 19.031 13.867 -1.299 1 95.5 136 ASP B C 1
ATOM 3993 O O . ASP B 1 136 ? 18 13.203 -1.457 1 95.5 136 ASP B O 1
ATOM 3997 N N . ASN B 1 137 ? 18.969 15.164 -0.919 1 95.88 137 ASN B N 1
ATOM 3998 C CA . ASN B 1 137 ? 17.781 16 -0.927 1 95.88 137 ASN B CA 1
ATOM 3999 C C . ASN B 1 137 ? 16.828 15.633 0.202 1 95.88 137 ASN B C 1
ATOM 4001 O O . ASN B 1 137 ? 15.703 16.125 0.258 1 95.88 137 ASN B O 1
ATOM 4005 N N . PHE B 1 138 ? 17.234 14.773 1.15 1 97.44 138 PHE B N 1
ATOM 4006 C CA . PHE B 1 138 ? 16.281 14.281 2.15 1 97.44 138 PHE B CA 1
ATOM 4007 C C . PHE B 1 138 ? 16.906 14.312 3.541 1 97.44 138 PHE B C 1
ATOM 4009 O O . PHE B 1 138 ? 16.297 14.812 4.488 1 97.44 138 PHE B O 1
ATOM 4016 N N . THR B 1 139 ? 18.109 13.93 3.713 1 96.81 139 THR B N 1
ATOM 4017 C CA . THR B 1 139 ? 18.672 13.688 5.039 1 96.81 139 THR B CA 1
ATOM 4018 C C . THR B 1 139 ? 19.25 14.969 5.621 1 96.81 139 THR B C 1
ATOM 4020 O O . THR B 1 139 ? 19.688 15 6.777 1 96.81 139 THR B O 1
ATOM 4023 N N . ASP B 1 140 ? 19.328 15.992 4.84 1 96.81 140 ASP B N 1
ATOM 4024 C CA . ASP B 1 140 ? 19.797 17.312 5.258 1 96.81 140 ASP B CA 1
ATOM 4025 C C . ASP B 1 140 ? 18.969 18.422 4.625 1 96.81 140 ASP B C 1
ATOM 4027 O O . ASP B 1 140 ? 19.359 19 3.607 1 96.81 140 ASP B O 1
ATOM 4031 N N . VAL B 1 141 ? 17.906 18.766 5.266 1 97.94 141 VAL B N 1
ATOM 4032 C CA . VAL B 1 141 ? 16.953 19.719 4.691 1 97.94 141 VAL B CA 1
ATOM 4033 C C . VAL B 1 141 ? 16.781 20.906 5.633 1 97.94 141 VAL B C 1
ATOM 4035 O O . VAL B 1 141 ? 16.734 20.734 6.852 1 97.94 141 VAL B O 1
ATOM 4038 N N . HIS B 1 142 ? 16.75 22.031 5.102 1 98.62 142 HIS B N 1
ATOM 4039 C CA . HIS B 1 142 ? 16.531 23.281 5.828 1 98.62 142 HIS B CA 1
ATOM 4040 C C . HIS B 1 142 ? 15.273 23.984 5.336 1 98.62 142 HIS B C 1
ATOM 4042 O O . HIS B 1 142 ? 15.039 24.078 4.129 1 98.62 142 HIS B O 1
ATOM 4048 N N . ILE B 1 143 ? 14.461 24.438 6.266 1 98.56 143 ILE B N 1
ATOM 4049 C CA . ILE B 1 143 ? 13.273 25.219 5.91 1 98.56 143 ILE B CA 1
ATOM 4050 C C . ILE B 1 143 ? 13.273 26.547 6.672 1 98.56 143 ILE B C 1
ATOM 4052 O O . ILE B 1 143 ? 13.641 26.594 7.848 1 98.56 143 ILE B O 1
ATOM 4056 N N . SER B 1 144 ? 12.938 27.609 6.008 1 98.38 144 SER B N 1
ATOM 4057 C CA . SER B 1 144 ? 12.711 28.906 6.637 1 98.38 144 SER B CA 1
ATOM 4058 C C . SER B 1 144 ? 11.43 29.547 6.109 1 98.38 144 SER B C 1
ATOM 4060 O O . SER B 1 144 ? 11.047 29.328 4.957 1 98.38 144 SER B O 1
ATOM 4062 N N . ALA B 1 145 ? 10.789 30.297 6.938 1 98 145 ALA B N 1
ATOM 4063 C CA . ALA B 1 145 ? 9.562 31 6.578 1 98 145 ALA B CA 1
ATOM 4064 C C . ALA B 1 145 ? 9.414 32.281 7.371 1 98 145 ALA B C 1
ATOM 4066 O O . ALA B 1 145 ? 9.898 32.406 8.5 1 98 145 ALA B O 1
ATOM 4067 N N . ASP B 1 146 ? 8.883 33.25 6.828 1 97.56 146 ASP B N 1
ATOM 4068 C CA . ASP B 1 146 ? 8.461 34.531 7.434 1 97.56 146 ASP B CA 1
ATOM 4069 C C . ASP B 1 146 ? 7.234 35.094 6.727 1 97.56 146 ASP B C 1
ATOM 4071 O O . ASP B 1 146 ? 7.363 35.906 5.797 1 97.56 146 ASP B O 1
ATOM 4075 N N . TYR B 1 147 ? 6.078 34.688 7.234 1 97.19 147 TYR B N 1
ATOM 4076 C CA . TYR B 1 147 ? 4.824 35.094 6.605 1 97.19 147 TYR B CA 1
ATOM 4077 C C . TYR B 1 147 ? 3.656 34.938 7.57 1 97.19 147 TYR B C 1
ATOM 4079 O O . TYR B 1 147 ? 3.562 33.969 8.297 1 97.19 147 TYR B O 1
ATOM 4087 N N . ALA B 1 148 ? 2.814 36 7.652 1 96.62 148 ALA B N 1
ATOM 4088 C CA . ALA B 1 148 ? 1.548 36 8.383 1 96.62 148 ALA B CA 1
ATOM 4089 C C . ALA B 1 148 ? 1.764 35.656 9.852 1 96.62 148 ALA B C 1
ATOM 4091 O O . ALA B 1 148 ? 0.974 34.906 10.445 1 96.62 148 ALA B O 1
ATOM 4092 N N . GLY B 1 149 ? 2.861 36.062 10.406 1 95.38 149 GLY B N 1
ATOM 4093 C CA . GLY B 1 149 ? 3.145 35.875 11.82 1 95.38 149 GLY B CA 1
ATOM 4094 C C . GLY B 1 149 ? 3.857 34.562 12.109 1 95.38 149 GLY B C 1
ATOM 4095 O O . GLY B 1 149 ? 4.164 34.281 13.266 1 95.38 149 GLY B O 1
ATOM 4096 N N . VAL B 1 150 ? 4.082 33.844 11.117 1 95.62 150 VAL B N 1
ATOM 4097 C CA . VAL B 1 150 ? 4.816 32.594 11.234 1 95.62 150 VAL B CA 1
ATOM 4098 C C . VAL B 1 150 ? 6.262 32.812 10.797 1 95.62 150 VAL B C 1
ATOM 4100 O O . VAL B 1 150 ? 6.535 33.031 9.617 1 95.62 150 VAL B O 1
ATOM 4103 N N . LYS B 1 151 ? 7.145 32.75 11.672 1 98.19 151 LYS B N 1
ATOM 4104 C CA . LYS B 1 151 ? 8.57 32.906 11.406 1 98.19 151 LYS B CA 1
ATOM 4105 C C . LYS B 1 151 ? 9.375 31.766 12.039 1 98.19 151 LYS B C 1
ATOM 4107 O O . LYS B 1 151 ? 9.359 31.594 13.258 1 98.19 151 LYS B O 1
ATOM 4112 N N . MET B 1 152 ? 10.039 31.016 11.156 1 98.25 152 MET B N 1
ATOM 4113 C CA . MET B 1 152 ? 10.797 29.844 11.594 1 98.25 152 MET B CA 1
ATOM 4114 C C . MET B 1 152 ? 12.062 29.688 10.766 1 98.25 152 MET B C 1
ATOM 4116 O O . MET B 1 152 ? 12.141 30.172 9.641 1 98.25 152 MET B O 1
ATOM 4120 N N . ASP B 1 153 ? 13.039 29.078 11.289 1 98.81 153 ASP B N 1
ATOM 4121 C CA . ASP B 1 153 ? 14.305 28.656 10.688 1 98.81 153 ASP B CA 1
ATOM 4122 C C . ASP B 1 153 ? 14.758 27.312 11.258 1 98.81 153 ASP B C 1
ATOM 4124 O O . ASP B 1 153 ? 15.25 27.25 12.391 1 98.81 153 ASP B O 1
ATOM 4128 N N . VAL B 1 154 ? 14.594 26.25 10.484 1 98.88 154 VAL B N 1
ATOM 4129 C CA . VAL B 1 154 ? 14.688 24.922 11.078 1 98.88 154 VAL B CA 1
ATOM 4130 C C . VAL B 1 154 ? 15.523 24.016 10.188 1 98.88 154 VAL B C 1
ATOM 4132 O O . VAL B 1 154 ? 15.305 23.953 8.969 1 98.88 154 VAL B O 1
ATOM 4135 N N . GLN B 1 155 ? 16.484 23.359 10.781 1 98.75 155 GLN B N 1
ATOM 4136 C CA . GLN B 1 155 ? 17.219 22.25 10.18 1 98.75 155 GLN B CA 1
ATOM 4137 C C . GLN B 1 155 ? 16.562 20.906 10.531 1 98.75 155 GLN B C 1
ATOM 4139 O O . GLN B 1 155 ? 16.219 20.672 11.688 1 98.75 155 GLN B O 1
ATOM 4144 N N . MET B 1 156 ? 16.469 20.047 9.516 1 98.62 156 MET B N 1
ATOM 4145 C CA . MET B 1 156 ? 15.711 18.828 9.734 1 98.62 156 MET B CA 1
ATOM 4146 C C . MET B 1 156 ? 16.531 17.594 9.32 1 98.62 156 MET B C 1
ATOM 4148 O O . MET B 1 156 ? 17.234 17.625 8.312 1 98.62 156 MET B O 1
ATOM 4152 N N . THR B 1 157 ? 16.406 16.562 10.125 1 98.44 157 THR B N 1
ATOM 4153 C CA . THR B 1 157 ? 17.031 15.273 9.867 1 98.44 157 THR B CA 1
ATOM 4154 C C . THR B 1 157 ? 16.047 14.133 10.094 1 98.44 157 THR B C 1
ATOM 4156 O O . THR B 1 157 ? 15.617 13.891 11.219 1 98.44 157 THR B O 1
ATOM 4159 N N . PRO B 1 158 ? 15.719 13.438 8.992 1 98.56 158 PRO B N 1
ATOM 4160 C CA . PRO B 1 158 ? 14.82 12.297 9.195 1 98.56 158 PRO B CA 1
ATOM 4161 C C . PRO B 1 158 ? 15.484 11.164 9.977 1 98.56 158 PRO B C 1
ATOM 4163 O O . PRO B 1 158 ? 16.688 10.906 9.805 1 98.56 158 PRO B O 1
ATOM 4166 N N . THR B 1 159 ? 14.664 10.547 10.836 1 98.38 159 THR B N 1
ATOM 4167 C CA . THR B 1 159 ? 15.133 9.383 11.586 1 98.38 159 THR B CA 1
ATOM 4168 C C . THR B 1 159 ? 14.133 8.234 11.477 1 98.38 159 THR B C 1
ATOM 4170 O O . THR B 1 159 ? 12.945 8.461 11.258 1 98.38 159 THR B O 1
ATOM 4173 N N . GLY B 1 160 ? 14.664 6.98 11.602 1 97.25 160 GLY B N 1
ATOM 4174 C CA . GLY B 1 160 ? 13.82 5.797 11.641 1 97.25 160 GLY B CA 1
ATOM 4175 C C . GLY B 1 160 ? 13.188 5.477 10.297 1 97.25 160 GLY B C 1
ATOM 4176 O O . GLY B 1 160 ? 13.672 5.918 9.258 1 97.25 160 GLY B O 1
ATOM 4177 N N . LYS B 1 161 ? 12.203 4.664 10.336 1 98.25 161 LYS B N 1
ATOM 4178 C CA . LYS B 1 161 ? 11.516 4.184 9.141 1 98.25 161 LYS B CA 1
ATOM 4179 C C . LYS B 1 161 ? 10.508 5.215 8.633 1 98.25 161 LYS B C 1
ATOM 4181 O O . LYS B 1 161 ? 9.852 5.891 9.43 1 98.25 161 LYS B O 1
ATOM 4186 N N . ASN B 1 162 ? 10.398 5.281 7.344 1 98.75 162 ASN B N 1
ATOM 4187 C CA . ASN B 1 162 ? 9.406 6.156 6.727 1 98.75 162 ASN B CA 1
ATOM 4188 C C . ASN B 1 162 ? 8.008 5.547 6.781 1 98.75 162 ASN B C 1
ATOM 4190 O O . ASN B 1 162 ? 7.855 4.363 7.074 1 98.75 162 ASN B O 1
ATOM 4194 N N . LEU B 1 163 ? 7.102 6.426 6.676 1 98.81 163 LEU B N 1
ATOM 4195 C CA . LEU B 1 163 ? 5.707 6.043 6.465 1 98.81 163 LEU B CA 1
ATOM 4196 C C . LEU B 1 163 ? 5.363 6.059 4.98 1 98.81 163 LEU B C 1
ATOM 4198 O O . LEU B 1 163 ? 5.402 7.109 4.336 1 98.81 163 LEU B O 1
ATOM 4202 N N . TYR B 1 164 ? 5.051 4.91 4.438 1 98.81 164 TYR B N 1
ATOM 4203 C CA . TYR B 1 164 ? 4.496 4.797 3.094 1 98.81 164 TYR B CA 1
ATOM 4204 C C . TYR B 1 164 ? 2.98 4.633 3.139 1 98.81 164 TYR B C 1
ATOM 4206 O O . TYR B 1 164 ? 2.477 3.549 3.436 1 98.81 164 TYR B O 1
ATOM 4214 N N . ILE B 1 165 ? 2.287 5.691 2.834 1 98.81 165 ILE B N 1
ATOM 4215 C CA . ILE B 1 165 ? 0.832 5.691 2.928 1 98.81 165 ILE B CA 1
ATOM 4216 C C . ILE B 1 165 ? 0.254 4.629 2 1 98.81 165 ILE B C 1
ATOM 4218 O O . ILE B 1 165 ? 0.721 4.457 0.872 1 98.81 165 ILE B O 1
ATOM 4222 N N . GLY B 1 166 ? -0.733 3.914 2.51 1 98.75 166 GLY B N 1
ATOM 4223 C CA . GLY B 1 166 ? -1.292 2.801 1.761 1 98.75 166 GLY B CA 1
ATOM 4224 C C . GLY B 1 166 ? -0.419 1.56 1.795 1 98.75 166 GLY B C 1
ATOM 4225 O O . GLY B 1 166 ? -0.725 0.561 1.141 1 98.75 166 GLY B O 1
ATOM 4226 N N . GLY B 1 167 ? 0.626 1.556 2.455 1 98.75 167 GLY B N 1
ATOM 4227 C CA . GLY B 1 167 ? 1.498 0.407 2.643 1 98.75 167 GLY B CA 1
ATOM 4228 C C . GLY B 1 167 ? 2.732 0.444 1.762 1 98.75 167 GLY B C 1
ATOM 4229 O O . GLY B 1 167 ? 3.795 -0.043 2.152 1 98.75 167 GLY B O 1
ATOM 4230 N N . ALA B 1 168 ? 2.527 1.036 0.597 1 98.44 168 ALA B N 1
ATOM 4231 C CA . ALA B 1 168 ? 3.639 1.051 -0.352 1 98.44 168 ALA B CA 1
ATOM 4232 C C . ALA B 1 168 ? 3.816 2.436 -0.967 1 98.44 168 ALA B C 1
ATOM 4234 O O . ALA B 1 168 ? 4.5 2.588 -1.98 1 98.44 168 ALA B O 1
ATOM 4235 N N . GLY B 1 169 ? 3.156 3.426 -0.395 1 98.12 169 GLY B N 1
ATOM 4236 C CA . GLY B 1 169 ? 3.461 4.801 -0.753 1 98.12 169 GLY B CA 1
ATOM 4237 C C . GLY B 1 169 ? 2.482 5.391 -1.751 1 98.12 169 GLY B C 1
ATOM 4238 O O . GLY B 1 169 ? 2.85 6.25 -2.557 1 98.12 169 GLY B O 1
ATOM 4239 N N . GLY B 1 170 ? 1.242 4.918 -1.739 1 97.31 170 GLY B N 1
ATOM 4240 C CA . GLY B 1 170 ? 0.221 5.504 -2.592 1 97.31 170 GLY B CA 1
ATOM 4241 C C . GLY B 1 170 ? -1.182 5.035 -2.252 1 97.31 170 GLY B C 1
ATOM 4242 O O . GLY B 1 170 ? -1.364 3.941 -1.717 1 97.31 170 GLY B O 1
ATOM 4243 N N . VAL B 1 171 ? -2.131 5.891 -2.594 1 97.12 171 VAL B N 1
ATOM 4244 C CA . VAL B 1 171 ? -3.543 5.59 -2.381 1 97.12 171 VAL B CA 1
ATOM 4245 C C . VAL B 1 171 ? -4.371 6.172 -3.525 1 97.12 171 VAL B C 1
ATOM 4247 O O . VAL B 1 171 ? -3.947 7.121 -4.188 1 97.12 171 VAL B O 1
ATOM 4250 N N . THR B 1 172 ? -5.559 5.594 -3.709 1 95.44 172 THR B N 1
ATOM 4251 C CA . THR B 1 172 ? -6.496 6.117 -4.695 1 95.44 172 THR B CA 1
ATOM 4252 C C . THR B 1 172 ? -7.539 7.016 -4.031 1 95.44 172 THR B C 1
ATOM 4254 O O . THR B 1 172 ? -8.344 6.547 -3.223 1 95.44 172 THR B O 1
ATOM 4257 N N . ILE B 1 173 ? -7.594 8.172 -4.25 1 92.69 173 ILE B N 1
ATOM 4258 C CA . ILE B 1 173 ? -8.516 9.141 -3.658 1 92.69 173 ILE B CA 1
ATOM 4259 C C . ILE B 1 173 ? -9.688 9.383 -4.609 1 92.69 173 ILE B C 1
ATOM 4261 O O . ILE B 1 173 ? -10.844 9.18 -4.242 1 92.69 173 ILE B O 1
ATOM 4265 N N . SER B 1 174 ? -9.836 10 -5.512 1 79.5 174 SER B N 1
ATOM 4266 C CA . SER B 1 174 ? -10.859 10.258 -6.52 1 79.5 174 SER B CA 1
ATOM 4267 C C . SER B 1 174 ? -10.289 11.016 -7.711 1 79.5 174 SER B C 1
ATOM 4269 O O . SER B 1 174 ? -9.312 11.75 -7.57 1 79.5 174 SER B O 1
ATOM 4271 N N . PRO B 1 175 ? -10.945 10.57 -8.75 1 72.25 175 PRO B N 1
ATOM 4272 C CA . PRO B 1 175 ? -10.547 11.375 -9.906 1 72.25 175 PRO B CA 1
ATOM 4273 C C . PRO B 1 175 ? -10.953 12.844 -9.773 1 72.25 175 PRO B C 1
ATOM 4275 O O . PRO B 1 175 ? -11.883 13.164 -9.039 1 72.25 175 PRO B O 1
ATOM 4278 N N . LYS B 1 176 ? -10.102 13.641 -10.422 1 62.25 176 LYS B N 1
ATOM 4279 C CA . LYS B 1 176 ? -10.43 15.062 -10.43 1 62.25 176 LYS B CA 1
ATOM 4280 C C . LYS B 1 176 ? -11.797 15.312 -11.047 1 62.25 176 LYS B C 1
ATOM 4282 O O . LYS B 1 176 ? -12.172 14.664 -12.023 1 62.25 176 LYS B O 1
ATOM 4287 N N . ASP B 1 177 ? -12.656 16 -10.117 1 53.34 177 ASP B N 1
ATOM 4288 C CA . ASP B 1 177 ? -13.859 16.484 -10.789 1 53.34 177 ASP B CA 1
ATOM 4289 C C . ASP B 1 177 ? -13.508 17.281 -12.039 1 53.34 177 ASP B C 1
ATOM 4291 O O . ASP B 1 177 ? -12.719 18.234 -11.969 1 53.34 177 ASP B O 1
ATOM 4295 N N . GLY B 1 178 ? -13.922 16.875 -13.258 1 51.69 178 GLY B N 1
ATOM 4296 C CA . GLY B 1 178 ? -13.797 17.656 -14.477 1 51.69 178 GLY B CA 1
ATOM 4297 C C . GLY B 1 178 ? -12.445 17.5 -15.148 1 51.69 178 GLY B C 1
ATOM 4298 O O . GLY B 1 178 ? -12.156 18.203 -16.125 1 51.69 178 GLY B O 1
ATOM 4299 N N . GLY B 1 179 ? -11.5 17.031 -14.445 1 50.44 179 GLY B N 1
ATOM 4300 C CA . GLY B 1 179 ? -10.188 17.156 -15.07 1 50.44 179 GLY B CA 1
ATOM 4301 C C . GLY B 1 179 ? -9.875 16.031 -16.047 1 50.44 179 GLY B C 1
ATOM 4302 O O . GLY B 1 179 ? -10.695 15.125 -16.234 1 50.44 179 GLY B O 1
ATOM 4303 N N . ASN B 1 180 ? -8.836 16.344 -16.766 1 47.53 180 ASN B N 1
ATOM 4304 C CA . ASN B 1 180 ? -8.258 15.523 -17.828 1 47.53 180 ASN B CA 1
ATOM 4305 C C . ASN B 1 180 ? -7.816 14.156 -17.312 1 47.53 180 ASN B C 1
ATOM 4307 O O . ASN B 1 180 ? -6.723 13.688 -17.625 1 47.53 180 ASN B O 1
ATOM 4311 N N . SER B 1 181 ? -8.422 13.773 -16.234 1 51.75 181 SER B N 1
ATOM 4312 C CA . SER B 1 181 ? -8.172 12.398 -15.828 1 51.75 181 SER B CA 1
ATOM 4313 C C . SER B 1 181 ? -8.18 11.461 -17.031 1 51.75 181 SER B C 1
ATOM 4315 O O . SER B 1 181 ? -7.992 10.25 -16.891 1 51.75 181 SER B O 1
ATOM 4317 N N . ASN B 1 182 ? -8.602 12.133 -18.109 1 48.75 182 ASN B N 1
ATOM 4318 C CA . ASN B 1 182 ? -8.742 11.406 -19.359 1 48.75 182 ASN B CA 1
ATOM 4319 C C . ASN B 1 182 ? -7.453 10.672 -19.734 1 48.75 182 ASN B C 1
ATOM 4321 O O . ASN B 1 182 ? -7.461 9.789 -20.594 1 48.75 182 ASN B O 1
ATOM 4325 N N . LEU B 1 183 ? -6.387 11.102 -18.984 1 59.41 183 LEU B N 1
ATOM 4326 C CA . LEU B 1 183 ? -5.176 10.469 -19.5 1 59.41 183 LEU B CA 1
ATOM 4327 C C . LEU B 1 183 ? -4.832 9.219 -18.688 1 59.41 183 LEU B C 1
ATOM 4329 O O . LEU B 1 183 ? -4.18 8.305 -19.203 1 59.41 183 LEU B O 1
ATOM 4333 N N . ASN B 1 184 ? -5.613 9.258 -17.484 1 68.69 184 ASN B N 1
ATOM 4334 C CA . ASN B 1 184 ? -5.293 8.023 -16.766 1 68.69 184 ASN B CA 1
ATOM 4335 C C . ASN B 1 184 ? -6.414 6.996 -16.906 1 68.69 184 ASN B C 1
ATOM 4337 O O . ASN B 1 184 ? -7.566 7.285 -16.578 1 68.69 184 ASN B O 1
ATOM 4341 N N . ASP B 1 185 ? -6.109 5.898 -17.578 1 76 185 ASP B N 1
ATOM 4342 C CA . ASP B 1 185 ? -7.141 4.906 -17.875 1 76 185 ASP B CA 1
ATOM 4343 C C . ASP B 1 185 ? -6.754 3.535 -17.312 1 76 185 ASP B C 1
ATOM 4345 O O . ASP B 1 185 ? -7.062 2.508 -17.922 1 76 185 ASP B O 1
ATOM 4349 N N . TYR B 1 186 ? -5.969 3.496 -16.234 1 82.38 186 TYR B N 1
ATOM 4350 C CA . TYR B 1 186 ? -5.609 2.283 -15.508 1 82.38 186 TYR B CA 1
ATOM 4351 C C . TYR B 1 186 ? -4.449 1.567 -16.188 1 82.38 186 TYR B C 1
ATOM 4353 O O . TYR B 1 186 ? -3.85 0.655 -15.609 1 82.38 186 TYR B O 1
ATOM 4361 N N . ARG B 1 187 ? -4.184 1.953 -17.453 1 76.88 187 ARG B N 1
ATOM 4362 C CA . ARG B 1 187 ? -3.129 1.235 -18.172 1 76.88 187 ARG B CA 1
ATOM 4363 C C . ARG B 1 187 ? -1.75 1.642 -17.656 1 76.88 187 ARG B C 1
ATOM 4365 O O . ARG B 1 187 ? -0.881 0.791 -17.453 1 76.88 187 ARG B O 1
ATOM 4372 N N . THR B 1 188 ? -1.648 2.861 -17.422 1 78.81 188 THR B N 1
ATOM 4373 C CA . THR B 1 188 ? -0.371 3.375 -16.938 1 78.81 188 THR B CA 1
ATOM 4374 C C . THR B 1 188 ? -0.481 3.818 -15.477 1 78.81 188 THR B C 1
ATOM 4376 O O . THR B 1 188 ? 0.376 3.484 -14.656 1 78.81 188 THR B O 1
ATOM 4379 N N . LEU B 1 189 ? -1.567 4.484 -15.312 1 86.81 189 LEU B N 1
ATOM 4380 C CA . LEU B 1 189 ? -1.812 5.039 -13.984 1 86.81 189 LEU B CA 1
ATOM 4381 C C . LEU B 1 189 ? -3.281 4.898 -13.602 1 86.81 189 LEU B C 1
ATOM 4383 O O . LEU B 1 189 ? -4.168 5.188 -14.406 1 86.81 189 LEU B O 1
ATOM 4387 N N . VAL B 1 190 ? -3.518 4.422 -12.422 1 91 190 VAL B N 1
ATOM 4388 C CA . VAL B 1 190 ? -4.879 4.375 -11.898 1 91 190 VAL B CA 1
ATOM 4389 C C . VAL B 1 190 ? -5.406 5.793 -11.703 1 91 190 VAL B C 1
ATOM 4391 O O . VAL B 1 190 ? -4.734 6.633 -11.102 1 91 190 VAL B O 1
ATOM 4394 N N . PRO B 1 191 ? -6.578 6.102 -12.258 1 89.56 191 PRO B N 1
ATOM 4395 C CA . PRO B 1 191 ? -7.137 7.441 -12.047 1 89.56 191 PRO B CA 1
ATOM 4396 C C . PRO B 1 191 ? -7.328 7.773 -10.57 1 89.56 191 PRO B C 1
ATOM 4398 O O . PRO B 1 191 ? -7.84 6.953 -9.805 1 89.56 191 PRO B O 1
ATOM 4401 N N . GLY B 1 192 ? -6.875 9.008 -10.211 1 90.56 192 GLY B N 1
ATOM 4402 C CA . GLY B 1 192 ? -7.031 9.484 -8.852 1 90.56 192 GLY B CA 1
ATOM 4403 C C . GLY B 1 192 ? -5.953 8.984 -7.91 1 90.56 192 GLY B C 1
ATOM 4404 O O . GLY B 1 192 ? -6.02 9.211 -6.699 1 90.56 192 GLY B O 1
ATOM 4405 N N . TYR B 1 193 ? -5 8.273 -8.461 1 92.38 193 TYR B N 1
ATOM 4406 C CA . TYR B 1 193 ? -3.926 7.754 -7.625 1 92.38 193 TYR B CA 1
ATOM 4407 C C . TYR B 1 193 ? -3.018 8.875 -7.141 1 92.38 193 TYR B C 1
ATOM 4409 O O . TYR B 1 193 ? -2.686 9.789 -7.906 1 92.38 193 TYR B O 1
ATOM 4417 N N . SER B 1 194 ? -2.674 8.867 -5.891 1 93.94 194 SER B N 1
ATOM 4418 C CA . SER B 1 194 ? -1.796 9.836 -5.242 1 93.94 194 SER B CA 1
ATOM 4419 C C . SER B 1 194 ? -0.573 9.156 -4.637 1 93.94 194 SER B C 1
ATOM 4421 O O . SER B 1 194 ? -0.706 8.281 -3.777 1 93.94 194 SER B O 1
ATOM 4423 N N . TRP B 1 195 ? 0.617 9.531 -5.16 1 95.25 195 TRP B N 1
ATOM 4424 C CA . TRP B 1 195 ? 1.832 9.117 -4.461 1 95.25 195 TRP B CA 1
ATOM 4425 C C . TRP B 1 195 ? 1.956 9.828 -3.119 1 95.25 195 TRP B C 1
ATOM 4427 O O . TRP B 1 195 ? 1.716 11.039 -3.023 1 95.25 195 TRP B O 1
ATOM 4437 N N . TYR B 1 196 ? 2.322 9.109 -2.117 1 97.81 196 TYR B N 1
ATOM 4438 C CA . TYR B 1 196 ? 2.119 9.664 -0.78 1 97.81 196 TYR B CA 1
ATOM 4439 C C . TYR B 1 196 ? 3.006 8.953 0.238 1 97.81 196 TYR B C 1
ATOM 4441 O O . TYR B 1 196 ? 2.85 7.758 0.483 1 97.81 196 TYR B O 1
ATOM 4449 N N . TRP B 1 197 ? 3.986 9.68 0.855 1 98.44 197 TRP B N 1
ATOM 4450 C CA . TRP B 1 197 ? 4.836 9.117 1.902 1 98.44 197 TRP B CA 1
ATOM 4451 C C . TRP B 1 197 ? 5.246 10.195 2.9 1 98.44 197 TRP B C 1
ATOM 4453 O O . TRP B 1 197 ? 4.977 11.383 2.691 1 98.44 197 TRP B O 1
ATOM 4463 N N . GLY B 1 198 ? 5.82 9.773 4.035 1 98.69 198 GLY B N 1
ATOM 4464 C CA . GLY B 1 198 ? 6.301 10.727 5.023 1 98.69 198 GLY B CA 1
ATOM 4465 C C . GLY B 1 198 ? 7.328 10.133 5.973 1 98.69 198 GLY B C 1
ATOM 4466 O O . GLY B 1 198 ? 7.625 8.938 5.906 1 98.69 198 GLY B O 1
ATOM 4467 N N . ASN B 1 199 ? 7.926 10.945 6.758 1 98.81 199 ASN B N 1
ATOM 4468 C CA . ASN B 1 199 ? 8.766 10.57 7.895 1 98.81 199 ASN B CA 1
ATOM 4469 C C . ASN B 1 199 ? 8.156 11.039 9.219 1 98.81 199 ASN B C 1
ATOM 4471 O O . ASN B 1 199 ? 8.086 12.234 9.477 1 98.81 199 ASN B O 1
ATOM 4475 N N . PRO B 1 200 ? 7.809 10.094 10.047 1 98.62 200 PRO B N 1
ATOM 4476 C CA . PRO B 1 200 ? 7.078 10.445 11.266 1 98.62 200 PRO B CA 1
ATOM 4477 C C . PRO B 1 200 ? 8.008 10.875 12.398 1 98.62 200 PRO B C 1
ATOM 4479 O O . PRO B 1 200 ? 7.535 11.258 13.477 1 98.62 200 PRO B O 1
ATOM 4482 N N . THR B 1 201 ? 9.289 10.805 12.242 1 98.31 201 THR B N 1
ATOM 4483 C CA . THR B 1 201 ? 10.203 10.984 13.367 1 98.31 201 THR B CA 1
ATOM 4484 C C . THR B 1 201 ? 11.328 11.945 12.992 1 98.31 201 THR B C 1
ATOM 4486 O O . THR B 1 201 ? 12.5 11.664 13.25 1 98.31 201 THR B O 1
ATOM 4489 N N . LEU B 1 202 ? 10.969 13.008 12.5 1 98.25 202 LEU B N 1
ATOM 4490 C CA . LEU B 1 202 ? 11.875 14.039 12.016 1 98.25 202 LEU B CA 1
ATOM 4491 C C . LEU B 1 202 ? 12.516 14.789 13.188 1 98.25 202 LEU B C 1
ATOM 4493 O O . LEU B 1 202 ? 11.812 15.281 14.07 1 98.25 202 LEU B O 1
ATOM 4497 N N . LYS B 1 203 ? 13.828 14.844 13.242 1 98.69 203 LYS B N 1
ATOM 4498 C CA . LYS B 1 203 ? 14.562 15.656 14.203 1 98.69 203 LYS B CA 1
ATOM 4499 C C . LYS B 1 203 ? 14.609 17.125 13.766 1 98.69 203 LYS B C 1
ATOM 4501 O O . LYS B 1 203 ? 14.844 17.422 12.594 1 98.69 203 LYS B O 1
ATOM 4506 N N . LEU B 1 204 ? 14.43 18 14.711 1 98.69 204 LEU B N 1
ATOM 4507 C CA . LEU B 1 204 ? 14.352 19.422 14.438 1 98.69 204 LEU B CA 1
ATOM 4508 C C . LEU B 1 204 ? 15.414 20.188 15.219 1 98.69 204 LEU B C 1
ATOM 4510 O O . LEU B 1 204 ? 15.594 19.953 16.422 1 98.69 204 LEU B O 1
ATOM 4514 N N . GLU B 1 205 ? 16.109 21.047 14.57 1 98.75 205 GLU B N 1
ATOM 4515 C CA . GLU B 1 205 ? 17 22.016 15.172 1 98.75 205 GLU B CA 1
ATOM 4516 C C . GLU B 1 205 ? 16.797 23.406 14.586 1 98.75 205 GLU B C 1
ATOM 4518 O O . GLU B 1 205 ? 16.656 23.562 13.375 1 98.75 205 GLU B O 1
ATOM 4523 N N . GLY B 1 206 ? 16.656 24.391 15.445 1 98.88 206 GLY B N 1
ATOM 4524 C CA . GLY B 1 206 ? 16.453 25.734 14.953 1 98.88 206 GLY B CA 1
ATOM 4525 C C . GLY B 1 206 ? 15.617 26.594 15.891 1 98.88 206 GLY B C 1
ATOM 4526 O O . GLY B 1 206 ? 15.75 26.484 17.109 1 98.88 206 GLY B O 1
ATOM 4527 N N . THR B 1 207 ? 14.828 27.531 15.227 1 98.88 207 THR B N 1
ATOM 4528 C CA . THR B 1 207 ? 14.133 28.516 16.047 1 98.88 207 THR B CA 1
ATOM 4529 C C . THR B 1 207 ? 12.734 28.781 15.508 1 98.88 207 THR B C 1
ATOM 4531 O O . THR B 1 207 ? 12.461 28.531 14.328 1 98.88 207 THR B O 1
ATOM 4534 N N . ILE B 1 208 ? 11.922 29.234 16.359 1 98.69 208 ILE B N 1
ATOM 4535 C CA . ILE B 1 208 ? 10.633 29.828 16.047 1 98.69 208 ILE B CA 1
ATOM 4536 C C . ILE B 1 208 ? 10.547 31.219 16.641 1 98.69 208 ILE B C 1
ATOM 4538 O O . ILE B 1 208 ? 11.031 31.453 17.75 1 98.69 208 ILE B O 1
ATOM 4542 N N . THR B 1 209 ? 9.953 32.094 15.945 1 98.12 209 THR B N 1
ATOM 4543 C CA . THR B 1 209 ? 9.75 33.438 16.469 1 98.12 209 THR B CA 1
ATOM 4544 C C . THR B 1 209 ? 8.266 33.719 16.719 1 98.12 209 THR B C 1
ATOM 4546 O O . THR B 1 209 ? 7.445 33.594 15.805 1 98.12 209 THR B O 1
ATOM 4549 N N . VAL B 1 210 ? 7.945 34 17.844 1 93.94 210 VAL B N 1
ATOM 4550 C CA . VAL B 1 210 ? 6.582 34.312 18.266 1 93.94 210 VAL B CA 1
ATOM 4551 C C . VAL B 1 210 ? 6.559 35.625 19.047 1 93.94 210 VAL B C 1
ATOM 4553 O O . VAL B 1 210 ? 7.363 35.812 19.969 1 93.94 210 VAL B O 1
ATOM 4556 N N . ASP B 1 211 ? 5.652 36.469 18.719 1 89.31 211 ASP B N 1
ATOM 4557 C CA . ASP B 1 211 ? 5.516 37.75 19.375 1 89.31 211 ASP B CA 1
ATOM 4558 C C . ASP B 1 211 ? 6.844 38.5 19.406 1 89.31 211 ASP B C 1
ATOM 4560 O O . ASP B 1 211 ? 7.23 39.062 20.422 1 89.31 211 ASP B O 1
ATOM 4564 N N . GLY B 1 212 ? 7.523 38.344 18.344 1 92.56 212 GLY B N 1
ATOM 4565 C CA . GLY B 1 212 ? 8.773 39.062 18.188 1 92.56 212 GLY B CA 1
ATOM 4566 C C . GLY B 1 212 ? 9.93 38.438 18.938 1 92.56 212 GLY B C 1
ATOM 4567 O O . GLY B 1 212 ? 11.07 38.906 18.844 1 92.56 212 GLY B O 1
ATOM 4568 N N . GLU B 1 213 ? 9.68 37.438 19.609 1 95.94 213 GLU B N 1
ATOM 4569 C CA . GLU B 1 213 ? 10.727 36.75 20.359 1 95.94 213 GLU B CA 1
ATOM 4570 C C . GLU B 1 213 ? 11.18 35.469 19.641 1 95.94 213 GLU B C 1
ATOM 4572 O O . GLU B 1 213 ? 10.352 34.625 19.297 1 95.94 213 GLU B O 1
ATOM 4577 N N . GLU B 1 214 ? 12.438 35.438 19.469 1 98.19 214 GLU B N 1
ATOM 4578 C CA . GLU B 1 214 ? 13.016 34.219 18.891 1 98.19 214 GLU B CA 1
ATOM 4579 C C . GLU B 1 214 ? 13.258 33.156 19.953 1 98.19 214 GLU B C 1
ATOM 4581 O O . GLU B 1 214 ? 13.992 33.406 20.922 1 98.19 214 GLU B O 1
ATOM 4586 N N . LEU B 1 215 ? 12.703 32.062 19.828 1 98.56 215 LEU B N 1
ATOM 4587 C CA . LEU B 1 215 ? 12.781 30.953 20.797 1 98.56 215 LEU B CA 1
ATOM 4588 C C . LEU B 1 215 ? 13.516 29.766 20.188 1 98.56 215 LEU B C 1
ATOM 4590 O O . LEU B 1 215 ? 13.289 29.406 19.031 1 98.56 215 LEU B O 1
ATOM 4594 N N . GLN B 1 216 ? 14.336 29.156 21.016 1 98.75 216 GLN B N 1
ATOM 4595 C CA . GLN B 1 216 ? 15.094 27.984 20.578 1 98.75 216 GLN B CA 1
ATOM 4596 C C . GLN B 1 216 ? 14.266 26.703 20.719 1 98.75 216 GLN B C 1
ATOM 4598 O O . GLN B 1 216 ? 13.641 26.469 21.75 1 98.75 216 GLN B O 1
ATOM 4603 N N . ILE B 1 217 ? 14.242 25.906 19.672 1 98.81 217 ILE B N 1
ATOM 4604 C CA . ILE B 1 217 ? 13.578 24.609 19.703 1 98.81 217 ILE B CA 1
ATOM 4605 C C . ILE B 1 217 ? 14.398 23.625 20.531 1 98.81 217 ILE B C 1
ATOM 4607 O O . ILE B 1 217 ? 15.609 23.516 20.344 1 98.81 217 ILE B O 1
ATOM 4611 N N . ASP B 1 218 ? 13.773 22.938 21.484 1 98.62 218 ASP B N 1
ATOM 4612 C CA . ASP B 1 218 ? 14.391 21.797 22.156 1 98.62 218 ASP B CA 1
ATOM 4613 C C . ASP B 1 218 ? 14.258 20.531 21.328 1 98.62 218 ASP B C 1
ATOM 4615 O O . ASP B 1 218 ? 13.211 19.891 21.328 1 98.62 218 ASP B O 1
ATOM 4619 N N . SER B 1 219 ? 15.281 20.141 20.719 1 97.94 219 SER B N 1
ATOM 4620 C CA . SER B 1 219 ? 15.266 19.062 19.75 1 97.94 219 SER B CA 1
ATOM 4621 C C . SER B 1 219 ? 14.828 17.75 20.391 1 97.94 219 SER B C 1
ATOM 4623 O O . SER B 1 219 ? 14.203 16.906 19.734 1 97.94 219 SER B O 1
ATOM 4625 N N . ASP B 1 220 ? 15.086 17.547 21.625 1 96.25 220 ASP B N 1
ATOM 4626 C CA . ASP B 1 220 ? 14.789 16.281 22.312 1 96.25 220 ASP B CA 1
ATOM 4627 C C . ASP B 1 220 ? 13.344 16.25 22.797 1 96.25 220 ASP B C 1
ATOM 4629 O O . ASP B 1 220 ? 12.828 15.195 23.156 1 96.25 220 ASP B O 1
ATOM 4633 N N . GLN B 1 221 ? 12.766 17.422 22.828 1 97.75 221 GLN B N 1
ATOM 4634 C CA . GLN B 1 221 ? 11.398 17.516 23.328 1 97.75 221 GLN B CA 1
ATOM 4635 C C . GLN B 1 221 ? 10.438 17.953 22.234 1 97.75 221 GLN B C 1
ATOM 4637 O O . GLN B 1 221 ? 9.344 18.438 22.516 1 97.75 221 GLN B O 1
ATOM 4642 N N . SER B 1 222 ? 10.922 17.891 21.031 1 98.69 222 SER B N 1
ATOM 4643 C CA . SER B 1 222 ? 10.117 18.25 19.875 1 98.69 222 SER B CA 1
ATOM 4644 C C . SER B 1 222 ? 10.133 17.125 18.828 1 98.69 222 SER B C 1
ATOM 4646 O O . SER B 1 222 ? 11.086 16.359 18.75 1 98.69 222 SER B O 1
ATOM 4648 N N . ARG B 1 223 ? 9.055 17.094 18.078 1 98.19 223 ARG B N 1
ATOM 4649 C CA . ARG B 1 223 ? 8.945 16.109 17.016 1 98.19 223 ARG B CA 1
ATOM 4650 C C . ARG B 1 223 ? 8.422 16.734 15.734 1 98.19 223 ARG B C 1
ATOM 4652 O O . ARG B 1 223 ? 7.457 17.5 15.758 1 98.19 223 ARG B O 1
ATOM 4659 N N . GLY B 1 224 ? 9.109 16.391 14.672 1 98.69 224 GLY B N 1
ATOM 4660 C CA . GLY B 1 224 ? 8.625 16.812 13.359 1 98.69 224 GLY B CA 1
ATOM 4661 C C . GLY B 1 224 ? 8.039 15.664 12.555 1 98.69 224 GLY B C 1
ATOM 4662 O O . GLY B 1 224 ? 8.328 14.5 12.828 1 98.69 224 GLY B O 1
ATOM 4663 N N . TYR B 1 225 ? 7.18 15.938 11.703 1 98.75 225 TYR B N 1
ATOM 4664 C CA . TYR B 1 225 ? 6.652 15.086 10.641 1 98.75 225 TYR B CA 1
ATOM 4665 C C . TYR B 1 225 ? 6.816 15.75 9.281 1 98.75 225 TYR B C 1
ATOM 4667 O O . TYR B 1 225 ? 6.582 16.953 9.133 1 98.75 225 TYR B O 1
ATOM 4675 N N . PHE B 1 226 ? 7.309 14.992 8.344 1 98.56 226 PHE B N 1
ATOM 4676 C CA . PHE B 1 226 ? 7.398 15.438 6.957 1 98.56 226 PHE B CA 1
ATOM 4677 C C . PHE B 1 226 ? 6.633 14.492 6.039 1 98.56 226 PHE B C 1
ATOM 4679 O O . PHE B 1 226 ? 6.68 13.273 6.215 1 98.56 226 PHE B O 1
ATOM 4686 N N . GLU B 1 227 ? 5.953 15.094 5.035 1 98 227 GLU B N 1
ATOM 4687 C CA . GLU B 1 227 ? 5.375 14.211 4.023 1 98 227 GLU B CA 1
ATOM 4688 C C . GLU B 1 227 ? 5.418 14.852 2.641 1 98 227 GLU B C 1
ATOM 4690 O O . GLU B 1 227 ? 5.477 16.078 2.523 1 98 227 GLU B O 1
ATOM 4695 N N . ARG B 1 228 ? 5.438 14 1.669 1 96.12 228 ARG B N 1
ATOM 4696 C CA . ARG B 1 228 ? 5.301 14.312 0.251 1 96.12 228 ARG B CA 1
ATOM 4697 C C . ARG B 1 228 ? 4.027 13.711 -0.325 1 96.12 228 ARG B C 1
ATOM 4699 O O . ARG B 1 228 ? 3.709 12.547 -0.057 1 96.12 228 ARG B O 1
ATOM 4706 N N . GLN B 1 229 ? 3.369 14.539 -1.057 1 94.94 229 GLN B N 1
ATOM 4707 C CA . GLN B 1 229 ? 2.252 14.047 -1.856 1 94.94 229 GLN B CA 1
ATOM 4708 C C . GLN B 1 229 ? 2.26 14.664 -3.252 1 94.94 229 GLN B C 1
ATOM 4710 O O . GLN B 1 229 ? 2.451 15.875 -3.4 1 94.94 229 GLN B O 1
ATOM 4715 N N . TRP B 1 230 ? 2.055 13.781 -4.273 1 91.56 230 TRP B N 1
ATOM 4716 C CA . TRP B 1 230 ? 2.02 14.328 -5.625 1 91.56 230 TRP B CA 1
ATOM 4717 C C . TRP B 1 230 ? 1.205 13.438 -6.555 1 91.56 230 TRP B C 1
ATOM 4719 O O . TRP B 1 230 ? 0.896 12.289 -6.215 1 91.56 230 TRP B O 1
ATOM 4729 N N . GLY B 1 231 ? 0.857 13.945 -7.656 1 86.62 231 GLY B N 1
ATOM 4730 C CA . GLY B 1 231 ? 0.07 13.242 -8.656 1 86.62 231 GLY B CA 1
ATOM 4731 C C . GLY B 1 231 ? -1.169 14.008 -9.086 1 86.62 231 GLY B C 1
ATOM 4732 O O . GLY B 1 231 ? -1.368 15.156 -8.68 1 86.62 231 GLY B O 1
ATOM 4733 N N . GLU B 1 232 ? -1.894 13.383 -9.961 1 80.56 232 GLU B N 1
ATOM 4734 C CA . GLU B 1 232 ? -3.133 13.961 -10.469 1 80.56 232 GLU B CA 1
ATOM 4735 C C . GLU B 1 232 ? -4.352 13.281 -9.852 1 80.56 232 GLU B C 1
ATOM 4737 O O . GLU B 1 232 ? -4.844 12.281 -10.383 1 80.56 232 GLU B O 1
ATOM 4742 N N . PHE B 1 233 ? -4.715 13.938 -8.797 1 78.69 233 PHE B N 1
ATOM 4743 C CA . PHE B 1 233 ? -5.887 13.406 -8.109 1 78.69 233 PHE B CA 1
ATOM 4744 C C . PHE B 1 233 ? -6.828 14.539 -7.703 1 78.69 233 PHE B C 1
ATOM 4746 O O . PHE B 1 233 ? -6.418 15.695 -7.629 1 78.69 233 PHE B O 1
ATOM 4753 N N . GLY B 1 234 ? -8.078 14.32 -7.727 1 78.06 234 GLY B N 1
ATOM 4754 C CA . GLY B 1 234 ? -9.086 15.273 -7.289 1 78.06 234 GLY B CA 1
ATOM 4755 C C . GLY B 1 234 ? -9.578 15.016 -5.879 1 78.06 234 GLY B C 1
ATOM 4756 O O . GLY B 1 234 ? -9.383 13.93 -5.336 1 78.06 234 GLY B O 1
ATOM 4757 N N . ILE B 1 235 ? -9.938 16.031 -5.23 1 84.31 235 ILE B N 1
ATOM 4758 C CA . ILE B 1 235 ? -10.539 15.914 -3.906 1 84.31 235 ILE B CA 1
ATOM 4759 C C . ILE B 1 235 ? -11.922 16.547 -3.906 1 84.31 235 ILE B C 1
ATOM 4761 O O . ILE B 1 235 ? -12.188 17.469 -3.133 1 84.31 235 ILE B O 1
ATOM 4765 N N . ALA B 1 236 ? -12.719 15.914 -4.785 1 75.62 236 ALA B N 1
ATOM 4766 C CA . ALA B 1 236 ? -14.062 16.484 -4.898 1 75.62 236 ALA B CA 1
ATOM 4767 C C . ALA B 1 236 ? -14.859 16.266 -3.615 1 75.62 236 ALA B C 1
ATOM 4769 O O . ALA B 1 236 ? -14.844 15.164 -3.045 1 75.62 236 ALA B O 1
ATOM 4770 N N . GLY B 1 237 ? -15.156 17.25 -2.893 1 85.5 237 GLY B N 1
ATOM 4771 C CA . GLY B 1 237 ? -16.016 17.188 -1.721 1 85.5 237 GLY B CA 1
ATOM 4772 C C . GLY B 1 237 ? -15.281 17.484 -0.426 1 85.5 237 GLY B C 1
ATOM 4773 O O . GLY B 1 237 ? -15.875 17.438 0.654 1 85.5 237 GLY B O 1
ATOM 4774 N N . GLY B 1 238 ? -14.062 17.609 -0.553 1 93.38 238 GLY B N 1
ATOM 4775 C CA . GLY B 1 238 ? -13.297 17.891 0.649 1 93.38 238 GLY B CA 1
ATOM 4776 C C . GLY B 1 238 ? -12.922 16.641 1.427 1 93.38 238 GLY B C 1
ATOM 4777 O O . GLY B 1 238 ? -13.047 15.516 0.915 1 93.38 238 GLY B O 1
ATOM 4778 N N . HIS B 1 239 ? -12.344 16.812 2.666 1 96.56 239 HIS B N 1
ATOM 4779 C CA . HIS B 1 239 ? -11.93 15.688 3.502 1 96.56 239 HIS B CA 1
ATOM 4780 C C . HIS B 1 239 ? -11.602 16.156 4.918 1 96.56 239 HIS B C 1
ATOM 4782 O O . HIS B 1 239 ? -11.445 17.344 5.164 1 96.56 239 HIS B O 1
ATOM 4788 N N . TYR B 1 240 ? -11.641 15.312 5.852 1 97.31 240 TYR B N 1
ATOM 4789 C CA . TYR B 1 240 ? -10.781 15.492 7.012 1 97.31 240 TYR B CA 1
ATOM 4790 C C . TYR B 1 240 ? -9.695 14.43 7.055 1 97.31 240 TYR B C 1
ATOM 4792 O O . TYR B 1 240 ? -9.953 13.258 6.75 1 97.31 240 TYR B O 1
ATOM 4800 N N . GLY B 1 241 ? -8.516 14.875 7.215 1 98.12 241 GLY B N 1
ATOM 4801 C CA . GLY B 1 241 ? -7.309 14.07 7.367 1 98.12 241 GLY B CA 1
ATOM 4802 C C . GLY B 1 241 ? -6.734 14.117 8.773 1 98.12 241 GLY B C 1
ATOM 4803 O O . GLY B 1 241 ? -6.875 15.125 9.469 1 98.12 241 GLY B O 1
ATOM 4804 N N . TYR B 1 242 ? -6.098 13.008 9.172 1 98.81 242 TYR B N 1
ATOM 4805 C CA . TYR B 1 242 ? -5.625 12.93 10.547 1 98.81 242 TYR B CA 1
ATOM 4806 C C . TYR B 1 242 ? -4.238 12.297 10.617 1 98.81 242 TYR B C 1
ATOM 4808 O O . TYR B 1 242 ? -3.93 11.391 9.836 1 98.81 242 TYR B O 1
ATOM 4816 N N . TRP B 1 243 ? -3.367 12.812 11.398 1 98.88 243 TRP B N 1
ATOM 4817 C CA . TRP B 1 243 ? -2.082 12.312 11.875 1 98.88 243 TRP B CA 1
ATOM 4818 C C . TRP B 1 243 ? -2.088 12.148 13.391 1 98.88 243 TRP B C 1
ATOM 4820 O O . TRP B 1 243 ? -2.066 13.141 14.133 1 98.88 243 TRP B O 1
ATOM 4830 N N . LEU B 1 244 ? -2.07 10.914 13.867 1 98.88 244 LEU B N 1
ATOM 4831 C CA . LEU B 1 244 ? -2.223 10.68 15.297 1 98.88 244 LEU B CA 1
ATOM 4832 C C . LEU B 1 244 ? -1.046 9.883 15.852 1 98.88 244 LEU B C 1
ATOM 4834 O O . LEU B 1 244 ? -0.866 8.719 15.508 1 98.88 244 LEU B O 1
ATOM 4838 N N . TYR B 1 245 ? -0.257 10.516 16.672 1 98.75 245 TYR B N 1
ATOM 4839 C CA . TYR B 1 245 ? 0.754 9.797 17.438 1 98.75 245 TYR B CA 1
ATOM 4840 C C . TYR B 1 245 ? 0.157 9.211 18.719 1 98.75 245 TYR B C 1
ATOM 4842 O O . TYR B 1 245 ? -0.157 9.953 19.656 1 98.75 245 TYR B O 1
ATOM 4850 N N . LEU B 1 246 ? 0.079 7.938 18.75 1 98.56 246 LEU B N 1
ATOM 4851 C CA . LEU B 1 246 ? -0.511 7.285 19.922 1 98.56 246 LEU B CA 1
ATOM 4852 C C . LEU B 1 246 ? 0.522 7.105 21.031 1 98.56 246 LEU B C 1
ATOM 4854 O O . LEU B 1 246 ? 1.719 6.984 20.75 1 98.56 246 LEU B O 1
ATOM 4858 N N . SER B 1 247 ? 0.049 6.977 22.203 1 97.88 247 SER B N 1
ATOM 4859 C CA . SER B 1 247 ? 0.897 6.82 23.375 1 97.88 247 SER B CA 1
ATOM 4860 C C . SER B 1 247 ? 1.631 5.484 23.359 1 97.88 247 SER B C 1
ATOM 4862 O O . SER B 1 247 ? 2.617 5.301 24.078 1 97.88 247 SER B O 1
ATOM 4864 N N . ASN B 1 248 ? 1.161 4.535 22.562 1 97.62 248 ASN B N 1
ATOM 4865 C CA . ASN B 1 248 ? 1.828 3.242 22.484 1 97.62 248 ASN B CA 1
ATOM 4866 C C . ASN B 1 248 ? 2.885 3.217 21.391 1 97.62 248 ASN B C 1
ATOM 4868 O O . ASN B 1 248 ? 3.441 2.162 21.078 1 97.62 248 ASN B O 1
ATOM 4872 N N . GLY B 1 249 ? 3.084 4.27 20.719 1 97.25 249 GLY B N 1
ATOM 4873 C CA . GLY B 1 249 ? 4.199 4.398 19.797 1 97.25 249 GLY B CA 1
ATOM 4874 C C . GLY B 1 249 ? 3.787 4.305 18.344 1 97.25 249 GLY B C 1
ATOM 4875 O O . GLY B 1 249 ? 4.59 4.574 17.453 1 97.25 249 GLY B O 1
ATOM 4876 N N . ILE B 1 250 ? 2.545 4.027 18.062 1 97.94 250 ILE B N 1
ATOM 4877 C CA . ILE B 1 250 ? 2.051 3.875 16.703 1 97.94 250 ILE B CA 1
ATOM 4878 C C . ILE B 1 250 ? 1.609 5.23 16.156 1 97.94 250 ILE B C 1
ATOM 4880 O O . ILE B 1 250 ? 1.262 6.133 16.922 1 97.94 250 ILE B O 1
ATOM 4884 N N . LEU B 1 251 ? 1.759 5.383 14.867 1 98.81 251 LEU B N 1
ATOM 4885 C CA . LEU B 1 251 ? 1.159 6.52 14.18 1 98.81 251 LEU B CA 1
ATOM 4886 C C . LEU B 1 251 ? 0.016 6.066 13.273 1 98.81 251 LEU B C 1
ATOM 4888 O O . LEU B 1 251 ? 0.159 5.102 12.523 1 98.81 251 LEU B O 1
ATOM 4892 N N . ILE B 1 252 ? -1.134 6.758 13.352 1 98.94 252 ILE B N 1
ATOM 4893 C CA . ILE B 1 252 ? -2.262 6.547 12.453 1 98.94 252 ILE B CA 1
ATOM 4894 C C . ILE B 1 252 ? -2.391 7.73 11.5 1 98.94 252 ILE B C 1
ATOM 4896 O O . ILE B 1 252 ? -2.445 8.883 11.938 1 98.94 252 ILE B O 1
ATOM 4900 N N . HIS B 1 253 ? -2.4 7.461 10.234 1 98.94 253 HIS B N 1
ATOM 4901 C CA . HIS B 1 253 ? -2.639 8.453 9.195 1 98.94 253 HIS B CA 1
ATOM 4902 C C . HIS B 1 253 ? -3.777 8.016 8.273 1 98.94 253 HIS B C 1
ATOM 4904 O O . HIS B 1 253 ? -3.883 6.844 7.918 1 98.94 253 HIS B O 1
ATOM 4910 N N . GLY B 1 254 ? -4.602 8.969 7.91 1 98.62 254 GLY B N 1
ATOM 4911 C CA . GLY B 1 254 ? -5.633 8.641 6.938 1 98.62 254 GLY B CA 1
ATOM 4912 C C . GLY B 1 254 ? -6.559 9.805 6.637 1 98.62 254 GLY B C 1
ATOM 4913 O O . GLY B 1 254 ? -6.344 10.922 7.117 1 98.62 254 GLY B O 1
ATOM 4914 N N . TRP B 1 255 ? -7.504 9.547 5.727 1 97.88 255 TRP B N 1
ATOM 4915 C CA . TRP B 1 255 ? -8.5 10.531 5.312 1 97.88 255 TRP B CA 1
ATOM 4916 C C . TRP B 1 255 ? -9.898 9.914 5.301 1 97.88 255 TRP B C 1
ATOM 4918 O O . TRP B 1 255 ? -10.047 8.695 5.152 1 97.88 255 TRP B O 1
ATOM 4928 N N . VAL B 1 256 ? -10.852 10.703 5.527 1 97.69 256 VAL B N 1
ATOM 4929 C CA . VAL B 1 256 ? -12.227 10.484 5.098 1 97.69 256 VAL B CA 1
ATOM 4930 C C . VAL B 1 256 ? -12.617 11.539 4.066 1 97.69 256 VAL B C 1
ATOM 4932 O O . VAL B 1 256 ? -12.586 12.734 4.355 1 97.69 256 VAL B O 1
ATOM 4935 N N . VAL B 1 257 ? -13 11.078 2.889 1 96.06 257 VAL B N 1
ATOM 4936 C CA . VAL B 1 257 ? -13.211 12.008 1.779 1 96.06 257 VAL B CA 1
ATOM 4937 C C . VAL B 1 257 ? -14.703 12.297 1.623 1 96.06 257 VAL B C 1
ATOM 4939 O O . VAL B 1 257 ? -15.531 11.391 1.718 1 96.06 257 VAL B O 1
ATOM 4942 N N . GLY B 1 258 ? -15.023 13.508 1.45 1 94.31 258 GLY B N 1
ATOM 4943 C CA . GLY B 1 258 ? -16.344 13.961 1.077 1 94.31 258 GLY B CA 1
ATOM 4944 C C . GLY B 1 258 ? -17.312 14 2.246 1 94.31 258 GLY B C 1
ATOM 4945 O O . GLY B 1 258 ? -18.5 13.688 2.09 1 94.31 258 GLY B O 1
ATOM 4946 N N . PRO B 1 259 ? -16.859 14.18 3.436 1 94.12 259 PRO B N 1
ATOM 4947 C CA . PRO B 1 259 ? -17.812 14.32 4.535 1 94.12 259 PRO B CA 1
ATOM 4948 C C . PRO B 1 259 ? -18.609 15.625 4.461 1 94.12 259 PRO B C 1
ATOM 4950 O O . PRO B 1 259 ? -18.094 16.641 3.99 1 94.12 259 PRO B O 1
ATOM 4953 N N . THR B 1 260 ? -19.844 15.555 4.875 1 93.62 260 THR B N 1
ATOM 4954 C CA . THR B 1 260 ? -20.688 16.75 5.055 1 93.62 260 THR B CA 1
ATOM 4955 C C . THR B 1 260 ? -21.344 16.734 6.426 1 93.62 260 THR B C 1
ATOM 4957 O O . THR B 1 260 ? -21.219 15.766 7.18 1 93.62 260 THR B O 1
ATOM 4960 N N . VAL B 1 261 ? -21.922 17.828 6.672 1 91.06 261 VAL B N 1
ATOM 4961 C CA . VAL B 1 261 ? -22.641 17.891 7.941 1 91.06 261 VAL B CA 1
ATOM 4962 C C . VAL B 1 261 ? -23.781 16.875 7.934 1 91.06 261 VAL B C 1
ATOM 4964 O O . VAL B 1 261 ? -24.078 16.266 8.961 1 91.06 261 VAL B O 1
ATOM 4967 N N . GLU B 1 262 ? -24.438 16.656 6.801 1 92.44 262 GLU B N 1
ATOM 4968 C CA . GLU B 1 262 ? -25.547 15.703 6.672 1 92.44 262 GLU B CA 1
ATOM 4969 C C . GLU B 1 262 ? -25.031 14.266 6.648 1 92.44 262 GLU B C 1
ATOM 4971 O O . GLU B 1 262 ? -25.703 13.359 7.152 1 92.44 262 GLU B O 1
ATOM 4976 N N . GLU B 1 263 ? -23.922 14.109 6.062 1 92.81 263 GLU B N 1
ATOM 4977 C CA . GLU B 1 263 ? -23.234 12.82 5.992 1 92.81 263 GLU B CA 1
ATOM 4978 C C . GLU B 1 263 ? -21.797 12.945 6.461 1 92.81 263 GLU B C 1
ATOM 4980 O O . GLU B 1 263 ? -20.875 13.055 5.641 1 92.81 263 GLU B O 1
ATOM 4985 N N . PRO B 1 264 ? -21.578 12.844 7.711 1 91.25 264 PRO B N 1
ATOM 4986 C CA . PRO B 1 264 ? -20.266 13.164 8.258 1 91.25 264 PRO B CA 1
ATOM 4987 C C . PRO B 1 264 ? -19.234 12.062 8.008 1 91.25 264 PRO B C 1
ATOM 4989 O O . PRO B 1 264 ? -18.188 12.039 8.641 1 91.25 264 PRO B O 1
ATOM 4992 N N . TYR B 1 265 ? -19.672 11.086 7.227 1 91.25 265 TYR B N 1
ATOM 4993 C CA . TYR B 1 265 ? -18.781 10.07 6.684 1 91.25 265 TYR B CA 1
ATOM 4994 C C . TYR B 1 265 ? -18.75 10.117 5.16 1 91.25 265 TYR B C 1
ATOM 4996 O O . TYR B 1 265 ? -19.641 10.711 4.539 1 91.25 265 TYR B O 1
ATOM 5004 N N . GLY B 1 266 ? -17.594 9.594 4.582 1 92.38 266 GLY B N 1
ATOM 5005 C CA . GLY B 1 266 ? -17.469 9.516 3.135 1 92.38 266 GLY B CA 1
ATOM 5006 C C . GLY B 1 266 ? -16.453 8.492 2.676 1 92.38 266 GLY B C 1
ATOM 5007 O O . GLY B 1 266 ? -15.727 7.922 3.492 1 92.38 266 GLY B O 1
ATOM 5008 N N . ILE B 1 267 ? -16.484 8.219 1.427 1 92.94 267 ILE B N 1
ATOM 5009 C CA . ILE B 1 267 ? -15.539 7.297 0.813 1 92.94 267 ILE B CA 1
ATOM 5010 C C . ILE B 1 267 ? -14.852 7.969 -0.375 1 92.94 267 ILE B C 1
ATOM 5012 O O . ILE B 1 267 ? -15.453 8.805 -1.051 1 92.94 267 ILE B O 1
ATOM 5016 N N . PRO B 1 268 ? -13.625 7.652 -0.593 1 95.5 268 PRO B N 1
ATOM 5017 C CA . PRO B 1 268 ? -12.875 6.641 0.153 1 95.5 268 PRO B CA 1
ATOM 5018 C C . PRO B 1 268 ? -12.492 7.105 1.557 1 95.5 268 PRO B C 1
ATOM 5020 O O . PRO B 1 268 ? -12.461 8.312 1.825 1 95.5 268 PRO B O 1
ATOM 5023 N N . ALA B 1 269 ? -12.305 6.18 2.443 1 97.5 269 ALA B N 1
ATOM 5024 C CA . ALA B 1 269 ? -11.812 6.387 3.801 1 97.5 269 ALA B CA 1
ATOM 5025 C C . ALA B 1 269 ? -10.844 5.285 4.207 1 97.5 269 ALA B C 1
ATOM 5027 O O . ALA B 1 269 ? -11.164 4.098 4.117 1 97.5 269 ALA B O 1
ATOM 5028 N N . TRP B 1 270 ? -9.633 5.656 4.648 1 98.25 270 TRP B N 1
ATOM 5029 C CA . TRP B 1 270 ? -8.625 4.664 5 1 98.25 270 TRP B CA 1
ATOM 5030 C C . TRP B 1 270 ? -7.789 5.133 6.188 1 98.25 270 TRP B C 1
ATOM 5032 O O . TRP B 1 270 ? -7.809 6.312 6.539 1 98.25 270 TRP B O 1
ATOM 5042 N N . ALA B 1 271 ? -7.172 4.207 6.812 1 98.88 271 ALA B N 1
ATOM 5043 C CA . ALA B 1 271 ? -6.145 4.453 7.82 1 98.88 271 ALA B CA 1
ATOM 5044 C C . ALA B 1 271 ? -4.887 3.641 7.535 1 98.88 271 ALA B C 1
ATOM 5046 O O . ALA B 1 271 ? -4.945 2.416 7.398 1 98.88 271 ALA B O 1
ATOM 5047 N N . THR B 1 272 ? -3.838 4.289 7.348 1 98.94 272 THR B N 1
ATOM 5048 C CA . THR B 1 272 ? -2.529 3.646 7.348 1 98.94 272 THR B CA 1
ATOM 5049 C C . THR B 1 272 ? -1.908 3.682 8.742 1 98.94 272 THR B C 1
ATOM 5051 O O . THR B 1 272 ? -1.785 4.75 9.344 1 98.94 272 THR B O 1
ATOM 5054 N N . ILE B 1 273 ? -1.562 2.527 9.219 1 98.94 273 ILE B N 1
ATOM 5055 C CA . ILE B 1 273 ? -0.937 2.4 10.531 1 98.94 273 ILE B CA 1
ATOM 5056 C C . ILE B 1 273 ? 0.565 2.182 10.367 1 98.94 273 ILE B C 1
ATOM 5058 O O . ILE B 1 273 ? 0.993 1.228 9.719 1 98.94 273 ILE B O 1
ATOM 5062 N N . TRP B 1 274 ? 1.332 3.029 10.969 1 98.81 274 TRP B N 1
ATOM 5063 C CA . TRP B 1 274 ? 2.787 2.934 10.977 1 98.81 274 TRP B CA 1
ATOM 5064 C C . TRP B 1 274 ? 3.291 2.422 12.328 1 98.81 274 TRP B C 1
ATOM 5066 O O . TRP B 1 274 ? 2.986 3 13.367 1 98.81 274 TRP B O 1
ATOM 5076 N N . HIS B 1 275 ? 3.971 1.354 12.281 1 98.31 275 HIS B N 1
ATOM 5077 C CA . HIS B 1 275 ? 4.672 0.837 13.453 1 98.31 275 HIS B CA 1
ATOM 5078 C C . HIS B 1 275 ? 6.164 1.147 13.383 1 98.31 275 HIS B C 1
ATOM 5080 O O . HIS B 1 275 ? 6.77 1.065 12.312 1 98.31 275 HIS B O 1
ATOM 5086 N N . PRO B 1 276 ? 6.781 1.393 14.539 1 97.25 276 PRO B N 1
ATOM 5087 C CA . PRO B 1 276 ? 8.203 1.744 14.531 1 97.25 276 PRO B CA 1
ATOM 5088 C C . PRO B 1 276 ? 9.094 0.602 14.039 1 97.25 276 PRO B C 1
ATOM 5090 O O . PRO B 1 276 ? 10.219 0.838 13.602 1 97.25 276 PRO B O 1
ATOM 5093 N N . ASN B 1 277 ? 8.617 -0.605 14.117 1 96.38 277 ASN B N 1
ATOM 5094 C CA . ASN B 1 277 ? 9.43 -1.741 13.688 1 96.38 277 ASN B CA 1
ATOM 5095 C C . ASN B 1 277 ? 9.328 -1.972 12.188 1 96.38 277 ASN B C 1
ATOM 5097 O O . ASN B 1 277 ? 9.93 -2.906 11.656 1 96.38 277 ASN B O 1
ATOM 5101 N N . GLY B 1 278 ? 8.461 -1.25 11.57 1 96 278 GLY B N 1
ATOM 5102 C CA . GLY B 1 278 ? 8.469 -1.278 10.117 1 96 278 GLY B CA 1
ATOM 5103 C C . GLY B 1 278 ? 7.172 -1.8 9.523 1 96 278 GLY B C 1
ATOM 5104 O O . GLY B 1 278 ? 6.934 -1.664 8.32 1 96 278 GLY B O 1
ATOM 5105 N N . ILE B 1 279 ? 6.293 -2.354 10.32 1 98.31 279 ILE B N 1
ATOM 5106 C CA . ILE B 1 279 ? 5.012 -2.842 9.828 1 98.31 279 ILE B CA 1
ATOM 5107 C C . ILE B 1 279 ? 4.145 -1.663 9.383 1 98.31 279 ILE B C 1
ATOM 5109 O O . ILE B 1 279 ? 4.07 -0.645 10.078 1 98.31 279 ILE B O 1
ATOM 5113 N N . HIS B 1 280 ? 3.615 -1.754 8.219 1 98.81 280 HIS B N 1
ATOM 5114 C CA . HIS B 1 280 ? 2.512 -0.907 7.781 1 98.81 280 HIS B CA 1
ATOM 5115 C C . HIS B 1 280 ? 1.214 -1.702 7.68 1 98.81 280 HIS B C 1
ATOM 5117 O O . HIS B 1 280 ? 1.202 -2.816 7.152 1 98.81 280 HIS B O 1
ATOM 5123 N N . GLU B 1 281 ? 0.165 -1.127 8.188 1 98.88 281 GLU B N 1
ATOM 5124 C CA . GLU B 1 281 ? -1.164 -1.685 7.953 1 98.88 281 GLU B CA 1
ATOM 5125 C C . GLU B 1 281 ? -2.049 -0.702 7.188 1 98.88 281 GLU B C 1
ATOM 5127 O O . GLU B 1 281 ? -1.89 0.514 7.32 1 98.88 281 GLU B O 1
ATOM 5132 N N . VAL B 1 282 ? -2.895 -1.241 6.414 1 98.88 282 VAL B N 1
ATOM 5133 C CA . VAL B 1 282 ? -3.969 -0.465 5.809 1 98.88 282 VAL B CA 1
ATOM 5134 C C . VAL B 1 282 ? -5.32 -1.007 6.266 1 98.88 282 VAL B C 1
ATOM 5136 O O . VAL B 1 282 ? -5.629 -2.182 6.055 1 98.88 282 VAL B O 1
ATOM 5139 N N . LEU B 1 283 ? -6.094 -0.146 6.895 1 98.81 283 LEU B N 1
ATOM 5140 C CA . LEU B 1 283 ? -7.391 -0.521 7.441 1 98.81 283 LEU B CA 1
ATOM 5141 C C . LEU B 1 283 ? -8.516 0.234 6.742 1 98.81 283 LEU B C 1
ATOM 5143 O O . LEU B 1 283 ? -8.336 1.38 6.324 1 98.81 283 LEU B O 1
ATOM 5147 N N . GLU B 1 284 ? -9.609 -0.438 6.703 1 97.56 284 GLU B N 1
ATOM 5148 C CA . GLU B 1 284 ? -10.852 0.225 6.336 1 97.56 284 GLU B CA 1
ATOM 5149 C C . GLU B 1 284 ? -11.406 1.049 7.496 1 97.56 284 GLU B C 1
ATOM 5151 O O . GLU B 1 284 ? -11.438 0.582 8.633 1 97.56 284 GLU B O 1
ATOM 5156 N N . VAL B 1 285 ? -11.766 2.258 7.172 1 98.56 285 VAL B N 1
ATOM 5157 C CA . VAL B 1 285 ? -12.43 3.084 8.18 1 98.56 285 VAL B CA 1
ATOM 5158 C C . VAL B 1 285 ? -13.922 2.744 8.219 1 98.56 285 VAL B C 1
ATOM 5160 O O . VAL B 1 285 ? -14.578 2.678 7.18 1 98.56 285 VAL B O 1
ATOM 5163 N N . ASP B 1 286 ? -14.477 2.553 9.422 1 98.25 286 ASP B N 1
ATOM 5164 C CA . ASP B 1 286 ? -15.875 2.168 9.57 1 98.25 286 ASP B CA 1
ATOM 5165 C C . ASP B 1 286 ? -16.812 3.297 9.133 1 98.25 286 ASP B C 1
ATOM 5167 O O . ASP B 1 286 ? -16.516 4.473 9.367 1 98.25 286 ASP B O 1
ATOM 5171 N N . ASN B 1 287 ? -17.953 2.918 8.648 1 97 287 ASN B N 1
ATOM 5172 C CA . ASN B 1 287 ? -18.938 3.92 8.242 1 97 287 ASN B CA 1
ATOM 5173 C C . ASN B 1 287 ? -19.594 4.574 9.453 1 97 287 ASN B C 1
ATOM 5175 O O . ASN B 1 287 ? -20.375 5.512 9.305 1 97 287 ASN B O 1
ATOM 5179 N N . THR B 1 288 ? -19.281 4.133 10.664 1 98 288 THR B N 1
ATOM 5180 C CA . THR B 1 288 ? -19.734 4.777 11.891 1 98 288 THR B CA 1
ATOM 5181 C C . THR B 1 288 ? -18.828 5.945 12.258 1 98 288 THR B C 1
ATOM 5183 O O . THR B 1 288 ? -19.125 6.715 13.172 1 98 288 THR B O 1
ATOM 5186 N N . THR B 1 289 ? -17.734 6.07 11.594 1 98.62 289 THR B N 1
ATOM 5187 C CA . THR B 1 289 ? -16.891 7.246 11.75 1 98.62 289 THR B CA 1
ATOM 5188 C C . THR B 1 289 ? -17.625 8.508 11.336 1 98.62 289 THR B C 1
ATOM 5190 O O . THR B 1 289 ? -18.344 8.516 10.336 1 98.62 289 THR B O 1
ATOM 5193 N N . LYS B 1 290 ? -17.375 9.578 12.141 1 97.38 290 LYS B N 1
ATOM 5194 C CA . LYS B 1 290 ? -18.141 10.773 11.82 1 97.38 290 LYS B CA 1
ATOM 5195 C C . LYS B 1 290 ? -17.516 12.023 12.438 1 97.38 290 LYS B C 1
ATOM 5197 O O . LYS B 1 290 ? -16.938 11.953 13.523 1 97.38 290 LYS B O 1
ATOM 5202 N N . GLY B 1 291 ? -17.703 13.141 11.758 1 97.12 291 GLY B N 1
ATOM 5203 C CA . GLY B 1 291 ? -17.453 14.453 12.336 1 97.12 291 GLY B CA 1
ATOM 5204 C C . GLY B 1 291 ? -18.531 14.898 13.305 1 97.12 291 GLY B C 1
ATOM 5205 O O . GLY B 1 291 ? -19.719 14.602 13.102 1 97.12 291 GLY B O 1
ATOM 5206 N N . LEU B 1 292 ? -18.125 15.539 14.297 1 96.88 292 LEU B N 1
ATOM 5207 C CA . LEU B 1 292 ? -19.031 16.016 15.336 1 96.88 292 LEU B CA 1
ATOM 5208 C C . LEU B 1 292 ? -18.75 17.484 15.664 1 96.88 292 LEU B C 1
ATOM 5210 O O . LEU B 1 292 ? -17.656 17.984 15.414 1 96.88 292 LEU B O 1
ATOM 5214 N N . ASN B 1 293 ? -19.812 18.188 16.172 1 96.5 293 ASN B N 1
ATOM 5215 C CA . ASN B 1 293 ? -19.719 19.578 16.625 1 96.5 293 ASN B CA 1
ATOM 5216 C C . ASN B 1 293 ? -19.234 20.5 15.492 1 96.5 293 ASN B C 1
ATOM 5218 O O . ASN B 1 293 ? -18.219 21.172 15.625 1 96.5 293 ASN B O 1
ATOM 5222 N N . PRO B 1 294 ? -20.047 20.531 14.461 1 96.06 294 PRO B N 1
ATOM 5223 C CA . PRO B 1 294 ? -19.656 21.391 13.336 1 96.06 294 PRO B CA 1
ATOM 5224 C C . PRO B 1 294 ? -19.625 22.875 13.727 1 96.06 294 PRO B C 1
ATOM 5226 O O . PRO B 1 294 ? -20.328 23.297 14.641 1 96.06 294 PRO B O 1
ATOM 5229 N N . TRP B 1 295 ? -18.828 23.641 13.094 1 95.62 295 TRP B N 1
ATOM 5230 C CA . TRP B 1 295 ? -18.766 25.094 13.195 1 95.62 295 TRP B CA 1
ATOM 5231 C C . TRP B 1 295 ? -18.594 25.734 11.82 1 95.62 295 TRP B C 1
ATOM 5233 O O . TRP B 1 295 ? -18.062 25.109 10.898 1 95.62 295 TRP B O 1
ATOM 5243 N N . THR B 1 296 ? -18.984 26.938 11.719 1 96.31 296 THR B N 1
ATOM 5244 C CA . THR B 1 296 ? -18.938 27.672 10.461 1 96.31 296 THR B CA 1
ATOM 5245 C C . THR B 1 296 ? -17.906 28.797 10.531 1 96.31 296 THR B C 1
ATOM 5247 O O . THR B 1 296 ? -17.906 29.594 11.477 1 96.31 296 THR B O 1
ATOM 5250 N N . SER B 1 297 ? -17.016 28.812 9.602 1 96.25 297 SER B N 1
ATOM 5251 C CA . SER B 1 297 ? -16.062 29.922 9.516 1 96.25 297 SER B CA 1
ATOM 5252 C C . SER B 1 297 ? -16.75 31.234 9.18 1 96.25 297 SER B C 1
ATOM 5254 O O . SER B 1 297 ? -17.5 31.312 8.195 1 96.25 297 SER B O 1
ATOM 5256 N N . GLU B 1 298 ? -16.484 32.219 9.93 1 93.38 298 GLU B N 1
ATOM 5257 C CA . GLU B 1 298 ? -17.047 33.562 9.648 1 93.38 298 GLU B CA 1
ATOM 5258 C C . GLU B 1 298 ? -16.422 34.156 8.406 1 93.38 298 GLU B C 1
ATOM 5260 O O . GLU B 1 298 ? -17.047 34.969 7.711 1 93.38 298 GLU B O 1
ATOM 5265 N N . TYR B 1 299 ? -15.234 33.719 8.211 1 92.19 299 TYR B N 1
ATOM 5266 C CA . TYR B 1 299 ? -14.477 34.281 7.102 1 92.19 299 TYR B CA 1
ATOM 5267 C C . TYR B 1 299 ? -14.969 33.75 5.766 1 92.19 299 TYR B C 1
ATOM 5269 O O . TYR B 1 299 ? -15.352 34.5 4.875 1 92.19 299 TYR B O 1
ATOM 5277 N N . SER B 1 300 ? -15.062 32.438 5.613 1 95 300 SER B N 1
ATOM 5278 C CA . SER B 1 300 ? -15.328 31.828 4.316 1 95 300 SER B CA 1
ATOM 5279 C C . SER B 1 300 ? -16.766 31.344 4.219 1 95 300 SER B C 1
ATOM 5281 O O . SER B 1 300 ? -17.266 31.078 3.125 1 95 300 SER B O 1
ATOM 5283 N N . GLY B 1 301 ? -17.406 31.094 5.34 1 96.19 301 GLY B N 1
ATOM 5284 C CA . GLY B 1 301 ? -18.719 30.469 5.363 1 96.19 301 GLY B CA 1
ATOM 5285 C C . GLY B 1 301 ? -18.656 28.953 5.289 1 96.19 301 GLY B C 1
ATOM 5286 O O . GLY B 1 301 ? -19.688 28.281 5.371 1 96.19 301 GLY B O 1
ATOM 5287 N N . ASN B 1 302 ? -17.531 28.344 5.195 1 96.12 302 ASN B N 1
ATOM 5288 C CA . ASN B 1 302 ? -17.391 26.891 5.164 1 96.12 302 ASN B CA 1
ATOM 5289 C C . ASN B 1 302 ? -17.594 26.281 6.547 1 96.12 302 ASN B C 1
ATOM 5291 O O . ASN B 1 302 ? -17.328 26.938 7.562 1 96.12 302 ASN B O 1
ATOM 5295 N N . ASN B 1 303 ? -18.016 25.016 6.551 1 96.19 303 ASN B N 1
ATOM 5296 C CA . ASN B 1 303 ? -18.172 24.281 7.797 1 96.19 303 ASN B CA 1
ATOM 5297 C C . ASN B 1 303 ? -17.016 23.328 8.039 1 96.19 303 ASN B C 1
ATOM 5299 O O . ASN B 1 303 ? -16.453 22.781 7.086 1 96.19 303 ASN B O 1
ATOM 5303 N N . TYR B 1 304 ? -16.734 23.188 9.281 1 97.06 304 TYR B N 1
ATOM 5304 C CA . TYR B 1 304 ? -15.719 22.25 9.75 1 97.06 304 TYR B CA 1
ATOM 5305 C C . TYR B 1 304 ? -16.188 21.516 11 1 97.06 304 TYR B C 1
ATOM 5307 O O . TYR B 1 304 ? -17.156 21.938 11.648 1 97.06 304 TYR B O 1
ATOM 5315 N N . PHE B 1 305 ? -15.555 20.438 11.266 1 97.31 305 PHE B N 1
ATOM 5316 C CA . PHE B 1 305 ? -15.852 19.688 12.477 1 97.31 305 PHE B CA 1
ATOM 5317 C C . PHE B 1 305 ? -14.781 19.922 13.539 1 97.31 305 PHE B C 1
ATOM 5319 O O . PHE B 1 305 ? -13.586 19.875 13.242 1 97.31 305 PHE B O 1
ATOM 5326 N N . GLN B 1 306 ? -15.227 20.141 14.727 1 97.69 306 GLN B N 1
ATOM 5327 C CA . GLN B 1 306 ? -14.266 20.297 15.805 1 97.69 306 GLN B CA 1
ATOM 5328 C C . GLN B 1 306 ? -13.797 18.938 16.328 1 97.69 306 GLN B C 1
ATOM 5330 O O . GLN B 1 306 ? -12.695 18.812 16.859 1 97.69 306 GLN B O 1
ATOM 5335 N N . ASP B 1 307 ? -14.695 17.984 16.25 1 97.88 307 ASP B N 1
ATOM 5336 C CA . ASP B 1 307 ? -14.406 16.641 16.734 1 97.88 307 ASP B CA 1
ATOM 5337 C C . ASP B 1 307 ? -14.625 15.609 15.625 1 97.88 307 ASP B C 1
ATOM 5339 O O . ASP B 1 307 ? -15.484 15.797 14.766 1 97.88 307 ASP B O 1
ATOM 5343 N N . VAL B 1 308 ? -13.836 14.57 15.703 1 98.38 308 VAL B N 1
ATOM 5344 C CA . VAL B 1 308 ? -14.047 13.406 14.844 1 98.38 308 VAL B CA 1
ATOM 5345 C C . VAL B 1 308 ? -13.984 12.133 15.68 1 98.38 308 VAL B C 1
ATOM 5347 O O . VAL B 1 308 ? -13.07 11.945 16.484 1 98.38 308 VAL B O 1
ATOM 5350 N N . GLU B 1 309 ? -14.961 11.32 15.57 1 98.75 309 GLU B N 1
ATOM 5351 C CA . GLU B 1 309 ? -14.898 9.945 16.047 1 98.75 309 GLU B CA 1
ATOM 5352 C C . GLU B 1 309 ? -14.414 9 14.953 1 98.75 309 GLU B C 1
ATOM 5354 O O . GLU B 1 309 ? -15.078 8.828 13.93 1 98.75 309 GLU B O 1
ATOM 5359 N N . LEU B 1 310 ? -13.273 8.422 15.133 1 98.88 310 LEU B N 1
ATOM 5360 C CA . LEU B 1 310 ? -12.672 7.5 14.18 1 98.88 310 LEU B CA 1
ATOM 5361 C C . LEU B 1 310 ? -12.805 6.059 14.656 1 98.88 310 LEU B C 1
ATOM 5363 O O . LEU B 1 310 ? -12.32 5.715 15.742 1 98.88 310 LEU B O 1
ATOM 5367 N N . ASN B 1 311 ? -13.406 5.277 13.859 1 98.88 311 ASN B N 1
ATOM 5368 C CA . ASN B 1 311 ? -13.648 3.887 14.227 1 98.88 311 ASN B CA 1
ATOM 5369 C C . ASN B 1 311 ? -12.961 2.924 13.266 1 98.88 311 ASN B C 1
ATOM 5371 O O . ASN B 1 311 ? -13.125 3.033 12.047 1 98.88 311 ASN B O 1
ATOM 5375 N N . LEU B 1 312 ? -12.188 2.014 13.836 1 98.75 312 LEU B N 1
ATOM 5376 C CA . LEU B 1 312 ? -11.445 0.975 13.141 1 98.75 312 LEU B CA 1
ATOM 5377 C C . LEU B 1 312 ? -11.703 -0.394 13.758 1 98.75 312 LEU B C 1
ATOM 5379 O O . LEU B 1 312 ? -10.836 -0.955 14.422 1 98.75 312 LEU B O 1
ATOM 5383 N N . SER B 1 313 ? -12.766 -0.983 13.406 1 98.38 313 SER B N 1
ATOM 5384 C CA . SER B 1 313 ? -13.227 -2.184 14.094 1 98.38 313 SER B CA 1
ATOM 5385 C C . SER B 1 313 ? -12.312 -3.371 13.812 1 98.38 313 SER B C 1
ATOM 5387 O O . SER B 1 313 ? -12.219 -4.293 14.625 1 98.38 313 SER B O 1
ATOM 5389 N N . GLN B 1 314 ? -11.641 -3.385 12.648 1 98.06 314 GLN B N 1
ATOM 5390 C CA . GLN B 1 314 ? -10.742 -4.48 12.305 1 98.06 314 GLN B CA 1
ATOM 5391 C C . GLN B 1 314 ? -9.688 -4.688 13.391 1 98.06 314 GLN B C 1
ATOM 5393 O O . GLN B 1 314 ? -9.195 -5.801 13.578 1 98.06 314 GLN B O 1
ATOM 5398 N N . ARG B 1 315 ? -9.336 -3.631 14.117 1 98.38 315 ARG B N 1
ATOM 5399 C CA . ARG B 1 315 ? -8.344 -3.676 15.18 1 98.38 315 ARG B CA 1
ATOM 5400 C C . ARG B 1 315 ? -8.992 -3.445 16.547 1 98.38 315 ARG B C 1
ATOM 5402 O O . ARG B 1 315 ? -8.305 -3.121 17.516 1 98.38 315 ARG B O 1
ATOM 5409 N N . ASN B 1 316 ? -10.336 -3.553 16.609 1 98.44 316 ASN B N 1
ATOM 5410 C CA . ASN B 1 316 ? -11.023 -3.188 17.844 1 98.44 316 ASN B CA 1
ATOM 5411 C C . ASN B 1 316 ? -10.523 -1.854 18.391 1 98.44 316 ASN B C 1
ATOM 5413 O O . ASN B 1 316 ? -10.148 -1.763 19.562 1 98.44 316 ASN B O 1
ATOM 5417 N N . ALA B 1 317 ? -10.547 -0.855 17.531 1 98.81 317 ALA B N 1
ATOM 5418 C CA . ALA B 1 317 ? -9.992 0.452 17.875 1 98.81 317 ALA B CA 1
ATOM 5419 C C . ALA B 1 317 ? -10.984 1.568 17.562 1 98.81 317 ALA B C 1
ATOM 5421 O O . ALA B 1 317 ? -11.781 1.459 16.625 1 98.81 317 ALA B O 1
ATOM 5422 N N . SER B 1 318 ? -10.922 2.592 18.375 1 98.81 318 SER B N 1
ATOM 5423 C CA . SER B 1 318 ? -11.695 3.814 18.188 1 98.81 318 SER B CA 1
ATOM 5424 C C . SER B 1 318 ? -10.992 5.012 18.812 1 98.81 318 SER B C 1
ATOM 5426 O O . SER B 1 318 ? -10.32 4.875 19.844 1 98.81 318 SER B O 1
ATOM 5428 N N . PHE B 1 319 ? -11.195 6.176 18.234 1 98.88 319 PHE B N 1
ATOM 5429 C CA . PHE B 1 319 ? -10.484 7.371 18.688 1 98.88 319 PHE B CA 1
ATOM 5430 C C . PHE B 1 319 ? -11.406 8.586 18.672 1 98.88 319 PHE B C 1
ATOM 5432 O O . PHE B 1 319 ? -12.203 8.75 17.75 1 98.88 319 PHE B O 1
ATOM 5439 N N . ASN B 1 320 ? -11.273 9.398 19.672 1 98.75 320 ASN B N 1
ATOM 5440 C CA . ASN B 1 320 ? -11.914 10.711 19.734 1 98.75 320 ASN B CA 1
ATOM 5441 C C . ASN B 1 320 ? -10.922 11.836 19.453 1 98.75 320 ASN B C 1
ATOM 5443 O O . ASN B 1 320 ? -10.188 12.258 20.344 1 98.75 320 ASN B O 1
ATOM 5447 N N . ILE B 1 321 ? -10.969 12.344 18.312 1 98.62 321 ILE B N 1
ATOM 5448 C CA . ILE B 1 321 ? -10.055 13.398 17.875 1 98.62 321 ILE B CA 1
ATOM 5449 C C . ILE B 1 321 ? -10.672 14.766 18.172 1 98.62 321 ILE B C 1
ATOM 5451 O O . ILE B 1 321 ? -11.773 15.062 17.719 1 98.62 321 ILE B O 1
ATOM 5455 N N . HIS B 1 322 ? -9.945 15.555 18.844 1 98 322 HIS B N 1
ATOM 5456 C CA . HIS B 1 322 ? -10.453 16.859 19.25 1 98 322 HIS B CA 1
ATOM 5457 C C . HIS B 1 322 ? -9.508 17.969 18.797 1 98 322 HIS B C 1
ATOM 5459 O O . HIS B 1 322 ? -8.328 17.984 19.172 1 98 322 HIS B O 1
ATOM 5465 N N . GLN B 1 323 ? -10.008 18.828 17.984 1 97.69 323 GLN B N 1
ATOM 5466 C CA . GLN B 1 323 ? -9.281 20.062 17.672 1 97.69 323 GLN B CA 1
ATOM 5467 C C . GLN B 1 323 ? -9.242 21 18.875 1 97.69 323 GLN B C 1
ATOM 5469 O O . GLN B 1 323 ? -10.273 21.5 19.312 1 97.69 323 GLN B O 1
ATOM 5474 N N . VAL B 1 324 ? -8.148 21.359 19.312 1 96.5 324 VAL B N 1
ATOM 5475 C CA . VAL B 1 324 ? -7.992 22.016 20.609 1 96.5 324 VAL B CA 1
ATOM 5476 C C . VAL B 1 324 ? -8.344 23.5 20.469 1 96.5 324 VAL B C 1
ATOM 5478 O O . VAL B 1 324 ? -9.062 24.047 21.312 1 96.5 324 VAL B O 1
ATOM 5481 N N . ILE B 1 325 ? -7.723 24.125 19.469 1 94.62 325 ILE B N 1
ATOM 5482 C CA . ILE B 1 325 ? -8.031 25.531 19.234 1 94.62 325 ILE B CA 1
ATOM 5483 C C . ILE B 1 325 ? -9.156 25.656 18.219 1 94.62 325 ILE B C 1
ATOM 5485 O O . ILE B 1 325 ? -9.031 25.172 17.078 1 94.62 325 ILE B O 1
ATOM 5489 N N . LYS B 1 326 ? -10.195 26.234 18.594 1 88.44 326 LYS B N 1
ATOM 5490 C CA . LYS B 1 326 ? -11.375 26.328 17.734 1 88.44 326 LYS B CA 1
ATOM 5491 C C . LYS B 1 326 ? -11.109 27.234 16.547 1 88.44 326 LYS B C 1
ATOM 5493 O O . LYS B 1 326 ? -10.219 28.078 16.594 1 88.44 326 LYS B O 1
ATOM 5498 N N . ASN B 1 327 ? -11.906 27.125 15.492 1 87 327 ASN B N 1
ATOM 5499 C CA . ASN B 1 327 ? -11.875 27.969 14.297 1 87 327 ASN B CA 1
ATOM 5500 C C . ASN B 1 327 ? -10.508 27.922 13.625 1 87 327 ASN B C 1
ATOM 5502 O O . ASN B 1 327 ? -9.867 28.969 13.445 1 87 327 ASN B O 1
ATOM 5506 N N . GLY B 1 328 ? -10.086 26.797 13.281 1 90.44 328 GLY B N 1
ATOM 5507 C CA . GLY B 1 328 ? -8.75 26.531 12.789 1 90.44 328 GLY B CA 1
ATOM 5508 C C . GLY B 1 328 ? -8.602 26.781 11.297 1 90.44 328 GLY B C 1
ATOM 5509 O O . GLY B 1 328 ? -7.617 26.359 10.688 1 90.44 328 GLY B O 1
ATOM 5510 N N . GLU B 1 329 ? -9.609 27.562 10.633 1 96.88 329 GLU B N 1
ATOM 5511 C CA . GLU B 1 329 ? -9.492 27.797 9.195 1 96.88 329 GLU B CA 1
ATOM 5512 C C . GLU B 1 329 ? -8.414 28.828 8.883 1 96.88 329 GLU B C 1
ATOM 5514 O O . GLU B 1 329 ? -8.312 29.844 9.562 1 96.88 329 GLU B O 1
ATOM 5519 N N . LEU B 1 330 ? -7.602 28.484 7.93 1 97.75 330 LEU B N 1
ATOM 5520 C CA . LEU B 1 330 ? -6.656 29.406 7.316 1 97.75 330 LEU B CA 1
ATOM 5521 C C . LEU B 1 330 ? -7.168 29.891 5.965 1 97.75 330 LEU B C 1
ATOM 5523 O O . LEU B 1 330 ? -7.773 29.125 5.215 1 97.75 330 LEU B O 1
ATOM 5527 N N . GLY B 1 331 ? -6.977 31.141 5.691 1 97.19 331 GLY B N 1
ATOM 5528 C CA . GLY B 1 331 ? -7.184 31.766 4.395 1 97.19 331 GLY B CA 1
ATOM 5529 C C . GLY B 1 331 ? -6.09 32.75 4.027 1 97.19 331 GLY B C 1
ATOM 5530 O O . GLY B 1 331 ? -5.16 32.969 4.805 1 97.19 331 GLY B O 1
ATOM 5531 N N . PRO B 1 332 ? -6.27 33.312 2.846 1 97.06 332 PRO B N 1
ATOM 5532 C CA . PRO B 1 332 ? -5.254 34.281 2.451 1 97.06 332 PRO B CA 1
ATOM 5533 C C . PRO B 1 332 ? -5.348 35.594 3.252 1 97.06 332 PRO B C 1
ATOM 5535 O O . PRO B 1 332 ? -6.422 35.938 3.732 1 97.06 332 PRO B O 1
ATOM 5538 N N . LEU B 1 333 ? -4.215 36.25 3.438 1 96.25 333 LEU B N 1
ATOM 5539 C CA . LEU B 1 333 ? -4.246 37.625 3.988 1 96.25 333 LEU B CA 1
ATOM 5540 C C . LEU B 1 333 ? -5.027 38.562 3.076 1 96.25 333 LEU B C 1
ATOM 5542 O O . LEU B 1 333 ? -5.148 38.312 1.875 1 96.25 333 LEU B O 1
ATOM 5546 N N . PRO B 1 334 ? -5.484 39.625 3.68 1 95 334 PRO B N 1
ATOM 5547 C CA . PRO B 1 334 ? -6.219 40.562 2.84 1 95 334 PRO B CA 1
ATOM 5548 C C . PRO B 1 334 ? -5.406 41.031 1.635 1 95 334 PRO B C 1
ATOM 5550 O O . PRO B 1 334 ? -4.238 41.406 1.781 1 95 334 PRO B O 1
ATOM 5553 N N . GLY B 1 335 ? -5.969 40.906 0.479 1 94.31 335 GLY B N 1
ATOM 5554 C CA . GLY B 1 335 ? -5.355 41.406 -0.742 1 94.31 335 GLY B CA 1
ATOM 5555 C C . GLY B 1 335 ? -4.43 40.406 -1.397 1 94.31 335 GLY B C 1
ATOM 5556 O O . GLY B 1 335 ? -3.77 40.719 -2.391 1 94.31 335 GLY B O 1
ATOM 5557 N N . THR B 1 336 ? -4.34 39.25 -0.828 1 93.56 336 THR B N 1
ATOM 5558 C CA . THR B 1 336 ? -3.484 38.219 -1.401 1 93.56 336 THR B CA 1
ATOM 5559 C C . THR B 1 336 ? -4.309 37.031 -1.843 1 93.56 336 THR B C 1
ATOM 5561 O O . THR B 1 336 ? -5.52 36.969 -1.612 1 93.56 336 THR B O 1
ATOM 5564 N N . LYS B 1 337 ? -3.643 36.156 -2.602 1 93.75 337 LYS B N 1
ATOM 5565 C CA . LYS B 1 337 ? -4.305 34.938 -3.076 1 93.75 337 LYS B CA 1
ATOM 5566 C C . LYS B 1 337 ? -3.941 33.75 -2.207 1 93.75 337 LYS B C 1
ATOM 5568 O O . LYS B 1 337 ? -2.818 33.656 -1.708 1 93.75 337 LYS B O 1
ATOM 5573 N N . GLY B 1 338 ? -4.918 32.844 -2.057 1 94.19 338 GLY B N 1
ATOM 5574 C CA . GLY B 1 338 ? -4.773 31.625 -1.307 1 94.19 338 GLY B CA 1
ATOM 5575 C C . GLY B 1 338 ? -6.031 30.766 -1.306 1 94.19 338 GLY B C 1
ATOM 5576 O O . GLY B 1 338 ? -6.922 30.969 -2.135 1 94.19 338 GLY B O 1
ATOM 5577 N N . TYR B 1 339 ? -6.023 29.688 -0.536 1 92.31 339 TYR B N 1
ATOM 5578 C CA . TYR B 1 339 ? -7.203 28.844 -0.41 1 92.31 339 TYR B CA 1
ATOM 5579 C C . TYR B 1 339 ? -7.57 28.625 1.054 1 92.31 339 TYR B C 1
ATOM 5581 O O . TYR B 1 339 ? -6.797 28.969 1.95 1 92.31 339 TYR B O 1
ATOM 5589 N N . ASN B 1 340 ? -8.828 28.234 1.288 1 96.56 340 ASN B N 1
ATOM 5590 C CA . ASN B 1 340 ? -9.32 28 2.641 1 96.56 340 ASN B CA 1
ATOM 5591 C C . ASN B 1 340 ? -9.117 26.531 3.057 1 96.56 340 ASN B C 1
ATOM 5593 O O . ASN B 1 340 ? -9.477 25.625 2.316 1 96.56 340 ASN B O 1
ATOM 5597 N N . ILE B 1 341 ? -8.562 26.359 4.195 1 97.38 341 ILE B N 1
ATOM 5598 C CA . ILE B 1 341 ? -8.32 25.016 4.727 1 97.38 341 ILE B CA 1
ATOM 5599 C C . ILE B 1 341 ? -8.156 25.078 6.242 1 97.38 341 ILE B C 1
ATOM 5601 O O . ILE B 1 341 ? -7.602 26.047 6.77 1 97.38 341 ILE B O 1
ATOM 5605 N N . SER B 1 342 ? -8.688 24.156 6.902 1 98 342 SER B N 1
ATOM 5606 C CA . SER B 1 342 ? -8.461 24.094 8.344 1 98 342 SER B CA 1
ATOM 5607 C C . SER B 1 342 ? -7.262 23.203 8.672 1 98 342 SER B C 1
ATOM 5609 O O . SER B 1 342 ? -7.184 22.062 8.227 1 98 342 SER B O 1
ATOM 5611 N N . GLU B 1 343 ? -6.309 23.688 9.352 1 98.12 343 GLU B N 1
ATOM 5612 C CA . GLU B 1 343 ? -5.105 23.031 9.852 1 98.12 343 GLU B CA 1
ATOM 5613 C C . GLU B 1 343 ? -4.957 23.234 11.359 1 98.12 343 GLU B C 1
ATOM 5615 O O . GLU B 1 343 ? -4.797 24.359 11.828 1 98.12 343 GLU B O 1
ATOM 5620 N N . ALA B 1 344 ? -5 22.109 12.125 1 98.25 344 ALA B N 1
ATOM 5621 C CA . ALA B 1 344 ? -5.098 22.359 13.555 1 98.25 344 ALA B CA 1
ATOM 5622 C C . ALA B 1 344 ? -4.438 21.234 14.359 1 98.25 344 ALA B C 1
ATOM 5624 O O . ALA B 1 344 ? -4.504 20.078 13.977 1 98.25 344 ALA B O 1
ATOM 5625 N N . TYR B 1 345 ? -3.869 21.656 15.484 1 98.38 345 TYR B N 1
ATOM 5626 C CA . TYR B 1 345 ? -3.49 20.703 16.531 1 98.38 345 TYR B CA 1
ATOM 5627 C C . TYR B 1 345 ? -4.707 19.938 17.031 1 98.38 345 TYR B C 1
ATOM 5629 O O . TYR B 1 345 ? -5.777 20.516 17.219 1 98.38 345 TYR B O 1
ATOM 5637 N N . ALA B 1 346 ? -4.496 18.641 17.156 1 98 346 ALA B N 1
ATOM 5638 C CA . ALA B 1 346 ? -5.543 17.781 17.719 1 98 346 ALA B CA 1
ATOM 5639 C C . ALA B 1 346 ? -4.973 16.844 18.766 1 98 346 ALA B C 1
ATOM 5641 O O . ALA B 1 346 ? -3.803 16.453 18.703 1 98 346 ALA B O 1
ATOM 5642 N N . GLN B 1 347 ? -5.734 16.516 19.734 1 97.94 347 GLN B N 1
ATOM 5643 C CA . GLN B 1 347 ? -5.391 15.516 20.734 1 97.94 347 GLN B CA 1
ATOM 5644 C C . GLN B 1 347 ? -6.633 14.766 21.203 1 97.94 347 GLN B C 1
ATOM 5646 O O . GLN B 1 347 ? -7.758 15.125 20.844 1 97.94 347 GLN B O 1
ATOM 5651 N N . GLY B 1 348 ? -6.414 13.641 21.859 1 97.81 348 GLY B N 1
ATOM 5652 C CA . GLY B 1 348 ? -7.539 12.883 22.391 1 97.81 348 GLY B CA 1
ATOM 5653 C C . GLY B 1 348 ? -7.141 11.547 22.969 1 97.81 348 GLY B C 1
ATOM 5654 O O . GLY B 1 348 ? -5.996 11.367 23.391 1 97.81 348 GLY B O 1
ATOM 5655 N N . ASP B 1 349 ? -8.141 10.781 23.156 1 98.12 349 ASP B N 1
ATOM 5656 C CA . ASP B 1 349 ? -7.973 9.422 23.672 1 98.12 349 ASP B CA 1
ATOM 5657 C C . ASP B 1 349 ? -8.758 8.414 22.844 1 98.12 349 ASP B C 1
ATOM 5659 O O . ASP B 1 349 ? -9.484 8.789 21.922 1 98.12 349 ASP B O 1
ATOM 5663 N N . GLY B 1 350 ? -8.523 7.148 23.094 1 98.44 350 GLY B N 1
ATOM 5664 C CA . GLY B 1 350 ? -9.211 6.09 22.375 1 98.44 350 GLY B CA 1
ATOM 5665 C C . GLY B 1 350 ? -8.82 4.699 22.844 1 98.44 350 GLY B C 1
ATOM 5666 O O . GLY B 1 350 ? -8.344 4.531 23.969 1 98.44 350 GLY B O 1
ATOM 5667 N N . ILE B 1 351 ? -9.273 3.791 22.031 1 98.75 351 ILE B N 1
ATOM 5668 C CA . ILE B 1 351 ? -9 2.377 22.25 1 98.75 351 ILE B CA 1
ATOM 5669 C C . ILE B 1 351 ? -8.227 1.814 21.062 1 98.75 351 ILE B C 1
ATOM 5671 O O . ILE B 1 351 ? -8.57 2.084 19.906 1 98.75 351 ILE B O 1
ATOM 5675 N N . TRP B 1 352 ? -7.137 1.106 21.344 1 98.69 352 TRP B N 1
ATOM 5676 C CA . TRP B 1 352 ? -6.406 0.289 20.375 1 98.69 352 TRP B CA 1
ATOM 5677 C C . TRP B 1 352 ? -6.328 -1.161 20.844 1 98.69 352 TRP B C 1
ATOM 5679 O O . TRP B 1 352 ? -5.637 -1.469 21.812 1 98.69 352 TRP B O 1
ATOM 5689 N N . GLU B 1 353 ? -7.012 -2.1 20.094 1 97.88 353 GLU B N 1
ATOM 5690 C CA . GLU B 1 353 ? -7.059 -3.516 20.438 1 97.88 353 GLU B CA 1
ATOM 5691 C C . GLU B 1 353 ? -7.508 -3.709 21.891 1 97.88 353 GLU B C 1
ATOM 5693 O O . GLU B 1 353 ? -6.844 -4.402 22.656 1 97.88 353 GLU B O 1
ATOM 5698 N N . ASN B 1 354 ? -8.445 -3.002 22.25 1 97.94 354 ASN B N 1
ATOM 5699 C CA . ASN B 1 354 ? -9.141 -3.104 23.531 1 97.94 354 ASN B CA 1
ATOM 5700 C C . ASN B 1 354 ? -8.328 -2.471 24.656 1 97.94 354 ASN B C 1
ATOM 5702 O O . ASN B 1 354 ? -8.641 -2.664 25.844 1 97.94 354 ASN B O 1
ATOM 5706 N N . GLU B 1 355 ? -7.273 -1.729 24.375 1 98.62 355 GLU B N 1
ATOM 5707 C CA . GLU B 1 355 ? -6.496 -1.017 25.391 1 98.62 355 GLU B CA 1
ATOM 5708 C C . GLU B 1 355 ? -6.629 0.494 25.219 1 98.62 355 GLU B C 1
ATOM 5710 O O . GLU B 1 355 ? -6.633 1.005 24.109 1 98.62 355 GLU B O 1
ATOM 5715 N N . ARG B 1 356 ? -6.645 1.171 26.312 1 98.38 356 ARG B N 1
ATOM 5716 C CA . ARG B 1 356 ? -6.754 2.627 26.281 1 98.38 356 ARG B CA 1
ATOM 5717 C C . ARG B 1 356 ? -5.457 3.262 25.797 1 98.38 356 ARG B C 1
ATOM 5719 O O . ARG B 1 356 ? -4.367 2.822 26.172 1 98.38 356 ARG B O 1
ATOM 5726 N N . VAL B 1 357 ? -5.578 4.289 25.016 1 98.38 357 VAL B N 1
ATOM 5727 C CA . VAL B 1 357 ? -4.449 5.082 24.547 1 98.38 357 VAL B CA 1
ATOM 5728 C C . VAL B 1 357 ? -4.832 6.562 24.531 1 98.38 357 VAL B C 1
ATOM 5730 O O . VAL B 1 357 ? -6.016 6.902 24.5 1 98.38 357 VAL B O 1
ATOM 5733 N N . THR B 1 358 ? -3.846 7.441 24.641 1 98.06 358 THR B N 1
ATOM 5734 C CA . THR B 1 358 ? -3.961 8.859 24.328 1 98.06 358 THR B CA 1
ATOM 5735 C C . THR B 1 358 ? -3.15 9.203 23.094 1 98.06 358 THR B C 1
ATOM 5737 O O . THR B 1 358 ? -2.373 8.383 22.594 1 98.06 358 THR B O 1
ATOM 5740 N N . PHE B 1 359 ? -3.406 10.375 22.578 1 98.25 359 PHE B N 1
ATOM 5741 C CA . PHE B 1 359 ? -2.633 10.773 21.406 1 98.25 359 PHE B CA 1
ATOM 5742 C C . PHE B 1 359 ? -2.641 12.289 21.234 1 98.25 359 PHE B C 1
ATOM 5744 O O . PHE B 1 359 ? -3.477 12.977 21.828 1 98.25 359 PHE B O 1
ATOM 5751 N N . TYR B 1 360 ? -1.686 12.742 20.562 1 98.44 360 TYR B N 1
ATOM 5752 C CA . TYR B 1 360 ? -1.707 14.055 19.938 1 98.44 360 TYR B CA 1
ATOM 5753 C C . TYR B 1 360 ? -1.453 13.953 18.438 1 98.44 360 TYR B C 1
ATOM 5755 O O . TYR B 1 360 ? -1.026 12.906 17.953 1 98.44 360 TYR B O 1
ATOM 5763 N N . GLY B 1 361 ? -1.782 15.008 17.766 1 98.62 361 GLY B N 1
ATOM 5764 C CA . GLY B 1 361 ? -1.592 14.969 16.328 1 98.62 361 GLY B CA 1
ATOM 5765 C C . GLY B 1 361 ? -2.125 16.203 15.617 1 98.62 361 GLY B C 1
ATOM 5766 O O . GLY B 1 361 ? -1.97 17.312 16.109 1 98.62 361 GLY B O 1
ATOM 5767 N N . HIS B 1 362 ? -2.547 15.984 14.453 1 98.81 362 HIS B N 1
ATOM 5768 C CA . HIS B 1 362 ? -2.992 17.047 13.547 1 98.81 362 HIS B CA 1
ATOM 5769 C C . HIS B 1 362 ? -4.289 16.656 12.836 1 98.81 362 HIS B C 1
ATOM 5771 O O . HIS B 1 362 ? -4.477 15.484 12.484 1 98.81 362 HIS B O 1
ATOM 5777 N N . LEU B 1 363 ? -5.188 17.562 12.719 1 98.69 363 LEU B N 1
ATOM 5778 C CA . LEU B 1 363 ? -6.434 17.406 11.969 1 98.69 363 LEU B CA 1
ATOM 5779 C C . LEU B 1 363 ? -6.52 18.438 10.852 1 98.69 363 LEU B C 1
ATOM 5781 O O . LEU B 1 363 ? -6.484 19.656 11.109 1 98.69 363 LEU B O 1
ATOM 5785 N N . GLU B 1 364 ? -6.594 17.969 9.641 1 98.56 364 GLU B N 1
ATOM 5786 C CA . GLU B 1 364 ? -6.766 18.797 8.453 1 98.56 364 GLU B CA 1
ATOM 5787 C C . GLU B 1 364 ? -8.172 18.656 7.875 1 98.56 364 GLU B C 1
ATOM 5789 O O . GLU B 1 364 ? -8.711 17.547 7.809 1 98.56 364 GLU B O 1
ATOM 5794 N N . GLN B 1 365 ? -8.781 19.781 7.461 1 97.69 365 GLN B N 1
ATOM 5795 C CA . GLN B 1 365 ? -10.094 19.703 6.824 1 97.69 365 GLN B CA 1
ATOM 5796 C C . GLN B 1 365 ? -10.172 20.656 5.625 1 97.69 365 GLN B C 1
ATOM 5798 O O . GLN B 1 365 ? -9.891 21.844 5.746 1 97.69 365 GLN B O 1
ATOM 5803 N N . LEU B 1 366 ? -10.43 20.094 4.512 1 96.19 366 LEU B N 1
ATOM 5804 C CA . LEU B 1 366 ? -10.844 20.828 3.324 1 96.19 366 LEU B CA 1
ATOM 5805 C C . LEU B 1 366 ? -12.359 20.75 3.137 1 96.19 366 LEU B C 1
ATOM 5807 O O . LEU B 1 366 ? -12.93 19.656 3.129 1 96.19 366 LEU B O 1
ATOM 5811 N N . SER B 1 367 ? -12.969 21.891 3.059 1 94.88 367 SER B N 1
ATOM 5812 C CA . SER B 1 367 ? -14.422 21.953 2.947 1 94.88 367 SER B CA 1
ATOM 5813 C C . SER B 1 367 ? -14.844 22.891 1.821 1 94.88 367 SER B C 1
ATOM 5815 O O . SER B 1 367 ? -14.242 23.953 1.621 1 94.88 367 SER B O 1
ATOM 5817 N N . TYR B 1 368 ? -15.922 22.438 1.146 1 90.38 368 TYR B N 1
ATOM 5818 C CA . TYR B 1 368 ? -16.531 23.266 0.109 1 90.38 368 TYR B CA 1
ATOM 5819 C C . TYR B 1 368 ? -17.984 23.562 0.443 1 90.38 368 TYR B C 1
ATOM 5821 O O . TYR B 1 368 ? -18.75 23.969 -0.43 1 90.38 368 TYR B O 1
ATOM 5829 N N . TRP B 1 369 ? -18.375 23.312 1.587 1 89.19 369 TRP B N 1
ATOM 5830 C CA . TRP B 1 369 ? -19.766 23.453 2.01 1 89.19 369 TRP B CA 1
ATOM 5831 C C . TRP B 1 369 ? -19.859 24.203 3.34 1 89.19 369 TRP B C 1
ATOM 5833 O O . TRP B 1 369 ? -18.875 24.281 4.078 1 89.19 369 TRP B O 1
#

InterPro domains:
  IPR023374 AttH-like domain superfamily [G3DSA:2.40.370.10] (62-233)